Protein 9NXH (pdb70)

Sequence (468 aa):
AIAKLQSYNYSHMYIRNANFDVRIDDNVTPETDAQWVLVPGLANSGEGYVSIQSVDHLGYYLRHWNNYDFRLEKNDGTRIFAEDATFKMVPGLADPSYTSFQSYNYPTRYIRHYNYLLRLDEIVTALDREDATFRVIDSSSVDPDKADDSVIVTNPIVRRRRADPWVYYRHTDGYYYMTASVPEYDRIELRRSRTLQGLSTATPKTIWRRHSSGIMGGHIWAPEIHFIDGKWYIYFSAGTSTNYFDIRLYVLECSDSNPLTGTWVEKGQLKTNWESFTLDATTFEHNGTRYLVWAQKDPKIASNSNIYIAKMNGPLAITGNQVMISTPEYSWEKIGYAVNEGPAVLKKNGKIFITFSASATDANYCMGLLTASDTANLLDPKSWHKSPNPVFQSNPSTGQYGPGHNSFTTSPDGKVDIMVYHARNYRDITGDPLYDPNRHTRAQIVNWNADGTPDFGIPVADGTNVIYIPP

InterPro domains:
  IPR002105 Dockerin type I repeat [PF00404] (511-568)
  IPR002105 Dockerin type I repeat [PS00448] (548-567)
  IPR006710 Glycoside hydrolase, family 43 [PF04616] (178-476)
  IPR007934 Alpha-L-arabinofuranosidase B, arabinose-binding domain [PF05270] (29-160)
  IPR016134 Dockerin domain [PS51766] (507-576)
  IPR023296 Glycosyl hydrolase, five-bladed beta-propeller domain superfamily [G3DSA:2.115.10.20] (170-485)
  IPR023296 Glycosyl hydrolase, five-bladed beta-propeller domain superfamily [SSF75005] (178-487)
  IPR036195 Alpha-L-arabinofuranosidase B, arabinose-binding domain superfamily [SSF110221] (24-161)
  IPR036439 Dockerin domain superfamily [G3DSA:1.10.1330.10] (509-573)
  IPR036439 Dockerin domain superfamily [SSF63446] (509-576)

Nearest PDB structures (foldseek):
  3akh-assembly1_A  TM=9.945E-01  e=1.369E-46  Streptomyces avermitilis MA-4680 = NBRC 14893
  3k1u-assembly1_A  TM=9.887E-01  e=6.496E-45  Clostridium acetobutylicum
  5m8e-assembly1_B  TM=9.729E-01  e=5.669E-43  Weissella cibaria
  5m8b-assembly1_B  TM=9.768E-01  e=1.414E-42  Levilactobacillus brevis
  3kmv-assembly7_G  TM=9.911E-01  e=7.503E-21  Acetivibrio thermocellus ATCC 27405

Radius of gyration: 23.63 Å; Cα contacts (8 Å, |Δi|>4): 1319; chains: 1; bounding box: 45×77×55 Å

Solvent-accessible surface area: 18781 Å² total; per-residue (Å²): 76,100,2,21,0,12,0,36,29,69,25,8,13,3,1,25,12,32,139,87,66,5,59,1,29,28,60,23,109,79,91,56,22,1,51,2,28,25,30,91,5,56,9,60,86,33,176,26,34,16,0,0,20,4,35,82,65,123,25,55,22,0,20,5,126,113,73,67,17,81,6,48,132,55,94,70,55,128,98,2,12,40,9,0,0,0,70,80,26,90,6,55,33,24,104,91,38,23,0,0,31,0,53,40,92,76,94,34,29,1,18,7,122,106,90,76,4,65,0,16,99,33,111,71,59,117,22,93,36,7,0,0,0,63,34,23,47,108,103,29,63,70,29,83,141,73,77,74,29,7,77,0,63,2,21,7,9,75,42,8,7,15,1,29,1,49,58,20,133,62,21,16,0,1,3,1,2,2,1,38,78,8,27,5,0,4,0,9,54,0,60,15,3,30,0,4,12,9,2,58,3,59,12,22,25,114,69,56,122,76,33,89,8,4,0,6,1,30,3,1,7,0,15,74,7,122,49,79,0,8,0,1,2,0,1,0,30,36,132,75,83,94,57,0,36,1,8,3,0,20,1,73,66,103,40,0,30,106,11,95,35,77,68,89,24,49,3,123,22,69,79,92,14,52,3,4,7,4,2,9,16,73,22,123,71,37,57,23,0,0,0,0,0,60,26,102,196,50,102,5,67,0,0,0,5,0,0,96,8,108,37,18,67,40,24,55,54,122,17,24,66,17,6,26,13,108,86,92,31,0,92,82,68,84,18,2,0,18,0,1,0,28,11,91,65,77,43,44,0,0,0,0,0,0,0,0,7,20,33,22,62,4,6,0,0,10,0,25,1,54,35,123,37,94,4,57,53,71,185,17,19,118,40,32,77,94,29,35,2,91,30,26,100,107,30,23,3,33,3,0,0,10,3,0,24,10,39,1,33,53,45,136,34,10,0,1,2,0,0,1,5,57,73,145,102,38,138,59,84,37,28,125,17,53,31,16,12,2,1,0,10,43,4,79,74,65,124,99,11,33,12,59,6,41,92,0,41,52,64,27,98,27,87,16,22,96,44,154

Foldseek 3Di:
DKKWWAFQQRRLWTFFQDVFFTFIDHPDPPPLRRIWDWAQQLLGSDAQKTFTARPVDGQWTWFADPFFTTTGHDPPDNNRSQRGMWGWAQQLLGRVWTWTARNVRRQWTWFHDPRGTGTGRADDNNSSSRRTIHIGDPPADDQADADLFAKAFPLLAWLFALWAWDQDPVQKIKIWTQHLVQFFTKIFIGNYSSCVSVTNIHGQGGADCFFWSNAGKHRWYWDAFPQKIKIWIWADGNVDNQQIFIWMWIFNDPDSRPTHIHTPGTADAPDRFRWGQWDWDDAPHWIKIWTWGDDVVDQARTFIWMFTADGPRYGDDHIATQGFFDDVLQQAQHHGWGLWEWDDWDQKIKIKTWGDDQALSIFIWIWIFGSVDDPRDSVRIDTDRDTLEHADVVLQWGRKDSWYWDARSVRPFIKIKIWTASHHDDDPDVSNVSGTGIDMATWDADPVGDTRPDYDHHGTMDRHDDDD

Secondary structure (DSSP, 8-state):
-EEEEEESSSTT-EEEEETTEEEEESS-SSGGGG-EEEEE-SS--STTEEEEEESSSTTEEEEEETTEEEEEE--S-HHHHHHT-EEEEE-SS-TTSEEEEESSSTTEEEEEETTEEEEEE--SHHHHHHT-EEEE-TTS--TTS--SSEEEEESSBTT-EEEEEEE-TTS-EEEEEE-TT--EEEEEEESSTGGGTTS--EEEEE--SSSTT-S-EEEEEEEEETTEEEEEEEE--SS-TT--EEEEEEE-SS-TTTS--EEEEE---SS-S-EEEEEEEEETTEEEEEEEE--TTSSSS-EEEEEEBSSTT-B-S--EEEE---SGGG-SSS--EEEEEEEEETTEEEEEEEES-SSTT-EEEEEEEETTS-TTSGGG-EE-SS-SB--BTTTTBEEEEEEEEEE-TTSSSEEEEEEEES-S---S-GGG----EEEEEEPEE-TTS-EE--SPPPSEEEEEE---

Organism: Acetivibrio thermocellus (strain ATCC 27405 / DSM 1237 / JCM 9322 / NBRC 103400 / NCIMB 10682 / NRRL B-4536 / VPI 7372) (NCBI:txid203119)

Structure (mmCIF, N/CA/C/O backbone):
data_9NXH
#
_entry.id   9NXH
#
_cell.length_a   86.938
_cell.length_b   81.046
_cell.length_c   76.920
_cell.angle_alpha   90.000
_cell.angle_beta   119.908
_cell.angle_gamma   90.000
#
_symmetry.space_group_name_H-M   'C 1 2 1'
#
loop_
_entity.id
_entity.type
_entity.pdbx_description
1 polymer 'Glycoside hydrolase family 43'
2 non-polymer alpha-L-arabinofuranose
3 non-polymer GLYCEROL
4 non-polymer 'MAGNESIUM ION'
5 water water
#
loop_
_atom_site.group_PDB
_atom_site.id
_atom_site.type_symbol
_atom_site.label_atom_id
_atom_site.label_alt_id
_atom_site.label_comp_id
_atom_site.label_asym_id
_atom_site.label_entity_id
_atom_site.label_seq_id
_atom_site.pdbx_PDB_ins_code
_atom_site.Cartn_x
_atom_site.Cartn_y
_atom_site.Cartn_z
_atom_site.occupancy
_atom_site.B_iso_or_equiv
_atom_site.auth_seq_id
_atom_site.auth_comp_id
_atom_site.auth_asym_id
_atom_site.auth_atom_id
_atom_site.pdbx_PDB_model_num
ATOM 1 N N . ALA A 1 7 ? 7.81549 54.59297 7.96850 1.000 20.32759 7 ALA A N 1
ATOM 2 C CA . ALA A 1 7 ? 7.47871 53.22428 7.59446 1.000 25.39453 7 ALA A CA 1
ATOM 3 C C . ALA A 1 7 ? 7.06151 52.36697 8.79037 1.000 23.71460 7 ALA A C 1
ATOM 4 O O . ALA A 1 7 ? 7.58554 52.53327 9.91091 1.000 20.10123 7 ALA A O 1
ATOM 6 N N . ILE A 1 8 ? 6.14228 51.43276 8.54428 1.000 19.07243 8 ILE A N 1
ATOM 7 C CA . ILE A 1 8 ? 5.61457 50.58135 9.61010 1.000 23.85411 8 ILE A CA 1
ATOM 8 C C . ILE A 1 8 ? 6.61423 49.47995 9.93542 1.000 20.24054 8 ILE A C 1
ATOM 9 O O . ILE A 1 8 ? 7.08292 48.76310 9.04299 1.000 19.80984 8 ILE A O 1
ATOM 14 N N . ALA A 1 9 ? 6.91375 49.31494 11.22459 1.000 16.15915 9 ALA A N 1
ATOM 15 C CA . ALA A 1 9 ? 7.95084 48.38973 11.64413 1.000 14.44192 9 ALA A CA 1
ATOM 16 C C . ALA A 1 9 ? 7.55120 47.69030 12.93165 1.000 13.14008 9 ALA A C 1
ATOM 17 O O . ALA A 1 9 ? 6.80022 48.23332 13.74355 1.000 14.86439 9 ALA A O 1
ATOM 19 N N . LYS A 1 10 ? 8.07133 46.47854 13.10809 1.000 11.73378 10 LYS A N 1
ATOM 20 C CA . LYS A 1 10 ? 8.17883 45.85439 14.41852 1.000 14.41793 10 LYS A CA 1
ATOM 21 C C . LYS A 1 10 ? 9.62083 45.94943 14.91714 1.000 13.53485 10 LYS A C 1
ATOM 22 O O . LYS A 1 10 ? 10.57003 45.96035 14.12748 1.000 11.95762 10 LYS A O 1
ATOM 28 N N . LEU A 1 11 ? 9.78336 46.01817 16.24579 1.000 10.86295 11 LEU A N 1
ATOM 29 C CA . LEU A 1 11 ? 11.09759 46.15069 16.88119 1.000 12.53549 11 LEU A CA 1
ATOM 30 C C . LEU A 1 11 ? 11.29913 44.93383 17.77767 1.000 11.11372 11 LEU A C 1
ATOM 31 O O . LEU A 1 11 ? 10.72812 44.85660 18.86973 1.000 10.16023 11 LEU A O 1
ATOM 36 N N . GLN A 1 12 ? 12.11824 43.99892 17.31015 1.000 9.87557 12 GLN A N 1
ATOM 37 C CA . GLN A 1 12 ? 12.26645 42.68636 17.92543 1.000 10.51135 12 GLN A CA 1
ATOM 38 C C . GLN A 1 12 ? 13.53220 42.64541 18.77652 1.000 10.45215 12 GLN A C 1
ATOM 39 O O . GLN A 1 12 ? 14.59276 43.09615 18.33450 1.000 11.63286 12 GLN A O 1
ATOM 45 N N . SER A 1 13 ? 13.42450 42.09331 19.98879 1.000 9.16706 13 SER A N 1
ATOM 46 C CA . SER A 1 13 ? 14.57862 42.03966 20.88596 1.000 8.62739 13 SER A CA 1
ATOM 47 C C . SER A 1 13 ? 15.66915 41.12601 20.31794 1.000 12.31324 13 SER A C 1
ATOM 48 O O . SER A 1 13 ? 15.38029 40.07506 19.74023 1.000 9.99441 13 SER A O 1
ATOM 51 N N . TYR A 1 14 ? 16.93539 41.54175 20.48668 1.000 9.58223 14 TYR A N 1
ATOM 52 C CA . TYR A 1 14 ? 18.07435 40.73422 20.04223 1.000 10.92563 14 TYR A CA 1
ATOM 53 C C . TYR A 1 14 ? 18.25940 39.48760 20.90952 1.000 13.64297 14 TYR A C 1
ATOM 54 O O . TYR A 1 14 ? 18.53126 38.39587 20.39102 1.000 11.48188 14 TYR A O 1
ATOM 63 N N . ASN A 1 15 ? 18.13364 39.62140 22.22843 1.000 11.77944 15 ASN A N 1
ATOM 64 C CA . ASN A 1 15 ? 18.36453 38.45671 23.08109 1.000 15.05556 15 ASN A CA 1
ATOM 65 C C . ASN A 1 15 ? 17.09283 37.67732 23.40941 1.000 13.51934 15 ASN A C 1
ATOM 66 O O . ASN A 1 15 ? 17.18548 36.50216 23.80034 1.000 12.60875 15 ASN A O 1
ATOM 71 N N . TYR A 1 16 ? 15.91710 38.27625 23.23272 1.000 11.13636 16 TYR A N 1
ATOM 72 C CA . TYR A 1 16 ? 14.63057 37.57950 23.33716 1.000 11.97461 16 TYR A CA 1
ATOM 73 C C . TYR A 1 16 ? 13.91246 37.77477 22.00771 1.000 10.74039 16 TYR A C 1
ATOM 74 O O . TYR A 1 16 ? 13.03764 38.63485 21.88763 1.000 11.17936 16 TYR A O 1
ATOM 83 N N . SER A 1 17 ? 14.28765 36.96888 21.01096 1.000 8.41939 17 SER A N 1
ATOM 84 C CA . SER A 1 17 ? 13.88171 37.25509 19.63860 1.000 13.11376 17 SER A CA 1
ATOM 85 C C . SER A 1 17 ? 12.43048 36.89424 19.37604 1.000 11.37904 17 SER A C 1
ATOM 86 O O . SER A 1 17 ? 11.91460 37.18481 18.29388 1.000 10.72451 17 SER A O 1
ATOM 89 N N . HIS A 1 18 ? 11.76551 36.27847 20.33544 1.000 9.07791 18 HIS A N 1
ATOM 90 C CA . HIS A 1 18 ? 10.32924 36.06931 20.27362 1.000 10.36940 18 HIS A CA 1
ATOM 91 C C . HIS A 1 18 ? 9.55358 37.25152 20.82636 1.000 10.13466 18 HIS A C 1
ATOM 92 O O . HIS A 1 18 ? 8.32014 37.24825 20.77499 1.000 11.20473 18 HIS A O 1
ATOM 99 N N . MET A 1 19 ? 10.24215 38.25692 21.35492 1.000 9.36908 19 MET A N 1
ATOM 100 C CA . MET A 1 19 ? 9.59749 39.37595 22.01408 1.000 10.15395 19 MET A CA 1
ATOM 101 C C . MET A 1 19 ? 9.82205 40.66779 21.24137 1.000 11.45760 19 MET A C 1
ATOM 102 O O . MET A 1 19 ? 10.85335 40.85724 20.58495 1.000 9.53786 19 MET A O 1
ATOM 107 N N . TYR A 1 20 ? 8.84629 41.56408 21.37467 1.000 11.37168 20 TYR A N 1
ATOM 108 C CA . TYR A 1 20 ? 8.71044 42.77716 20.57701 1.000 10.66724 20 TYR A CA 1
ATOM 109 C C . TYR A 1 20 ? 8.36270 43.94295 21.49060 1.000 9.82473 20 TYR A C 1
ATOM 110 O O . TYR A 1 20 ? 7.61630 43.76610 22.45169 1.000 10.66988 20 TYR A O 1
ATOM 119 N N . ILE A 1 21 ? 8.88449 45.13435 21.18567 1.000 8.28908 21 ILE A N 1
ATOM 120 C CA . ILE A 1 21 ? 8.43057 46.33378 21.88900 1.000 12.03687 21 ILE A CA 1
ATOM 121 C C . ILE A 1 21 ? 6.95485 46.54091 21.57511 1.000 10.22471 21 ILE A C 1
ATOM 122 O O . ILE A 1 21 ? 6.55539 46.58698 20.40386 1.000 10.70944 21 ILE A O 1
ATOM 127 N N . ARG A 1 22 ? 6.12831 46.66304 22.61190 1.000 10.68920 22 ARG A N 1
ATOM 128 C CA . ARG A 1 22 ? 4.70574 46.82565 22.35766 1.000 11.61960 22 ARG A CA 1
ATOM 129 C C . ARG A 1 22 ? 4.08690 47.77566 23.36854 1.000 13.16017 22 ARG A C 1
ATOM 130 O O . ARG A 1 22 ? 4.62814 48.02492 24.44276 1.000 12.73940 22 ARG A O 1
ATOM 138 N N . ASN A 1 23 ? 2.92849 48.29833 22.98505 1.000 14.76708 23 ASN A N 1
ATOM 139 C CA . ASN A 1 23 ? 2.10731 49.14312 23.83238 1.000 17.73860 23 ASN A CA 1
ATOM 140 C C . ASN A 1 23 ? 1.05868 48.26759 24.51287 1.000 15.24776 23 ASN A C 1
ATOM 141 O O . ASN A 1 23 ? 0.30856 47.56163 23.83562 1.000 17.35359 23 ASN A O 1
ATOM 146 N N . ALA A 1 24 ? 1.03922 48.28135 25.84674 1.000 19.21383 24 ALA A N 1
ATOM 147 C CA . ALA A 1 24 ? 0.06215 47.54871 26.65366 1.000 25.80746 24 ALA A CA 1
ATOM 148 C C . ALA A 1 24 ? -0.71639 48.58568 27.46509 1.000 22.79174 24 ALA A C 1
ATOM 149 O O . ALA A 1 24 ? -0.33910 48.90103 28.59756 1.000 26.17148 24 ALA A O 1
ATOM 151 N N . ASN A 1 25 ? -1.78502 49.11249 26.87075 1.000 24.15236 25 ASN A N 1
ATOM 152 C CA . ASN A 1 25 ? -2.59967 50.18282 27.45370 1.000 33.13108 25 ASN A CA 1
ATOM 153 C C . ASN A 1 25 ? -1.72056 51.28727 28.04336 1.000 30.18344 25 ASN A C 1
ATOM 154 O O . ASN A 1 25 ? -1.80907 51.63370 29.22546 1.000 29.17794 25 ASN A O 1
ATOM 159 N N . PHE A 1 26 ? -0.84364 51.81440 27.18970 1.000 23.60386 26 PHE A N 1
ATOM 160 C CA . P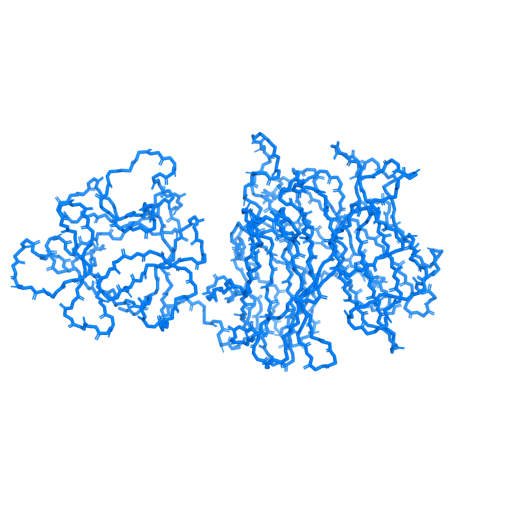HE A 1 26 ? 0.13705 52.86740 27.42875 1.000 21.47721 26 PHE A CA 1
ATOM 161 C C . PHE A 1 26 ? 1.37158 52.36817 28.18301 1.000 21.30683 26 PHE A C 1
ATOM 162 O O . PHE A 1 26 ? 2.35139 53.10460 28.27089 1.000 27.12697 26 PHE A O 1
ATOM 170 N N . ASP A 1 27 ? 1.36873 51.15552 28.72915 1.000 27.90439 27 ASP A N 1
ATOM 171 C CA . ASP A 1 27 ? 2.58372 50.58999 29.30439 1.000 30.40407 27 ASP A CA 1
ATOM 172 C C . ASP A 1 27 ? 3.48454 50.10024 28.17655 1.000 23.77788 27 ASP A C 1
ATOM 173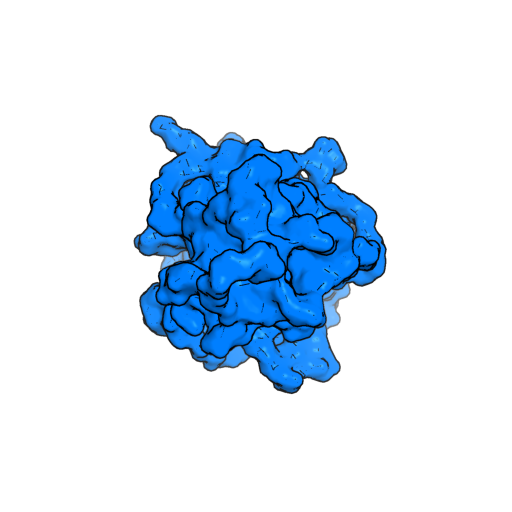 O O . ASP A 1 27 ? 3.03689 49.34689 27.30698 1.000 24.70329 27 ASP A O 1
ATOM 178 N N . VAL A 1 28 ? 4.75131 50.51744 28.19662 1.000 17.99080 28 VAL A N 1
ATOM 179 C CA . VAL A 1 28 ? 5.71209 50.18122 27.14488 1.000 19.98211 28 VAL A CA 1
ATOM 180 C C . VAL A 1 28 ? 6.57737 49.02075 27.62396 1.000 17.90433 28 VAL A C 1
ATOM 181 O O . VAL A 1 28 ? 7.35007 49.17063 28.57606 1.000 20.67454 28 VAL A O 1
ATOM 185 N N . ARG A 1 29 ? 6.47892 47.87553 26.95242 1.000 11.56451 29 ARG A N 1
ATOM 186 C CA . ARG A 1 29 ? 7.21698 46.69741 27.38379 1.000 13.67608 29 ARG A CA 1
ATOM 187 C C . ARG A 1 29 ? 7.58251 45.83828 26.17660 1.000 12.49294 29 ARG A C 1
ATOM 188 O O . ARG A 1 29 ? 7.18316 46.11633 25.04195 1.000 12.91498 29 ARG A O 1
ATOM 196 N N . ILE A 1 30 ? 8.36708 44.78686 26.42240 1.000 12.98521 30 ILE A N 1
ATOM 197 C CA . ILE A 1 30 ? 8.52988 43.72572 25.43129 1.000 12.35651 30 ILE A CA 1
ATOM 198 C C . ILE A 1 30 ? 7.71790 42.52006 25.88629 1.000 13.93232 30 ILE A C 1
ATOM 199 O O . ILE A 1 30 ? 7.66845 42.19079 27.08154 1.000 14.35266 30 ILE A O 1
ATOM 204 N N . ASP A 1 31 ? 7.06091 41.87339 24.93246 1.000 9.98989 31 ASP A N 1
ATOM 205 C CA . ASP A 1 31 ? 6.25006 40.68872 25.18950 1.000 11.27209 31 ASP A CA 1
ATOM 206 C C . ASP A 1 31 ? 6.37563 39.74516 24.00979 1.000 10.92093 31 ASP A C 1
ATOM 207 O O . ASP A 1 31 ? 6.64196 40.17089 22.88347 1.000 11.09778 31 ASP A O 1
ATOM 212 N N . ASP A 1 32 ? 6.14487 38.46227 24.25571 1.000 10.63720 32 ASP A N 1
ATOM 213 C CA . ASP A 1 32 ? 5.86782 37.57607 23.14041 1.000 12.31740 32 ASP A CA 1
ATOM 214 C C . ASP A 1 32 ? 4.35577 37.43388 22.98082 1.000 12.60714 32 ASP A C 1
ATOM 215 O O . ASP A 1 32 ? 3.57354 37.95790 23.77856 1.000 12.58325 32 ASP A O 1
ATOM 220 N N . ASN A 1 33 ? 3.95145 36.74484 21.90921 1.000 10.26355 33 ASN A N 1
ATOM 221 C CA . ASN A 1 33 ? 2.54317 36.47523 21.63802 1.000 10.44004 33 ASN A CA 1
ATOM 222 C C . ASN A 1 33 ? 1.71650 37.75781 21.71841 1.000 14.25143 33 ASN A C 1
ATOM 223 O O . ASN A 1 33 ? 0.66315 37.79881 22.35243 1.000 13.94312 33 ASN A O 1
ATOM 228 N N . VAL A 1 34 ? 2.20930 38.81914 21.07712 1.000 12.13750 34 VAL A N 1
ATOM 229 C CA . VAL A 1 34 ? 1.57670 40.13230 21.20942 1.000 16.28178 34 VAL A CA 1
ATOM 230 C C . VAL A 1 34 ? 0.20380 40.10153 20.54468 1.000 15.66113 34 VAL A C 1
ATOM 231 O O . VAL A 1 34 ? 0.07756 39.81917 19.34903 1.000 16.50093 34 VAL A O 1
ATOM 235 N N . THR A 1 35 ? -0.83326 40.39288 21.32740 1.000 19.07602 35 THR A N 1
ATOM 236 C CA . THR A 1 35 ? -2.21550 40.34887 20.88171 1.000 20.37925 35 THR A CA 1
ATOM 237 C C . THR A 1 35 ? -2.91051 41.62195 21.34862 1.000 17.11099 35 THR A C 1
ATOM 238 O O . THR A 1 35 ? -2.83102 41.95861 22.54343 1.000 20.74380 35 THR A O 1
ATOM 242 N N . PRO A 1 36 ? -3.53337 42.39857 20.45116 1.000 22.47098 36 PRO A N 1
ATOM 243 C CA . PRO A 1 36 ? -3.54177 42.28956 18.98865 1.000 23.43321 36 PRO A CA 1
ATOM 244 C C . PRO A 1 36 ? -2.17169 42.61273 18.40757 1.000 22.48520 36 PRO A C 1
ATOM 245 O O . PRO A 1 36 ? -1.41292 43.32213 19.06195 1.000 23.53251 36 PRO A O 1
ATOM 249 N N . GLU A 1 37 ? -1.87396 42.11589 17.20449 1.000 21.75554 37 GLU A N 1
ATOM 250 C CA . GLU A 1 37 ? -0.55614 42.32778 16.60861 1.000 23.81885 37 GLU A CA 1
ATOM 251 C C . GLU A 1 37 ? -0.23487 43.80902 16.42987 1.000 24.66008 37 GLU A C 1
ATOM 252 O O . GLU A 1 37 ? 0.94092 44.20260 16.45013 1.000 17.59018 37 GLU A O 1
ATOM 258 N N . THR A 1 38 ? -1.25495 44.64875 16.26148 1.000 21.13098 38 THR A N 1
ATOM 259 C CA . THR A 1 38 ? -0.99517 46.06706 16.06452 1.000 21.80969 38 THR A CA 1
ATOM 260 C C . THR A 1 38 ? -0.35415 46.71611 17.28617 1.000 15.02933 38 THR A C 1
ATOM 261 O O . THR A 1 38 ? 0.27574 47.76496 17.15223 1.000 15.19718 38 THR A O 1
ATOM 265 N N . ASP A 1 39 ? -0.47307 46.10657 18.46339 1.000 14.00154 39 ASP A N 1
ATOM 266 C CA . ASP A 1 39 ? 0.23266 46.62022 19.63214 1.000 18.69426 39 ASP A CA 1
ATOM 267 C C . ASP A 1 39 ? 1.74360 46.61506 19.44076 1.000 16.27647 39 ASP A C 1
ATOM 268 O O . ASP A 1 39 ? 2.44916 47.38082 20.11031 1.000 13.88421 39 ASP A O 1
ATOM 273 N N . ALA A 1 40 ? 2.25084 45.77230 18.54184 1.000 13.34592 40 ALA A N 1
ATOM 274 C CA . ALA A 1 40 ? 3.68013 45.69038 18.28838 1.000 14.64447 40 ALA A CA 1
ATOM 275 C C . ALA A 1 40 ? 4.10975 46.42113 17.02241 1.000 12.78416 40 ALA A C 1
ATOM 276 O O . ALA A 1 40 ? 5.28083 46.33451 16.64409 1.000 13.59899 40 ALA A O 1
ATOM 278 N N . GLN A 1 41 ? 3.20203 47.13741 16.35606 1.000 16.51075 41 GLN A N 1
ATOM 279 C CA . GLN A 1 41 ? 3.53008 47.83766 15.12039 1.000 15.18993 41 GLN A CA 1
ATOM 280 C C . GLN A 1 41 ? 3.72925 49.31711 15.40952 1.000 11.54926 41 GLN A C 1
ATOM 281 O O . GLN A 1 41 ? 2.94222 49.93166 16.14235 1.000 15.57130 41 GLN A O 1
ATOM 287 N N . TRP A 1 42 ? 4.79585 49.87226 14.85252 1.000 10.78876 42 TRP A N 1
ATOM 288 C CA . TRP A 1 42 ? 5.16384 51.26450 15.03616 1.000 13.69622 42 TRP A CA 1
ATOM 289 C C . TRP A 1 42 ? 5.40991 51.89962 13.67363 1.000 14.32523 42 TRP A C 1
ATOM 290 O O . TRP A 1 42 ? 5.68148 51.21589 12.68990 1.000 17.75121 42 TRP A O 1
ATOM 301 N N . VAL A 1 43 ? 5.28758 53.22166 13.61038 1.000 15.45189 43 VAL A N 1
ATOM 302 C CA . VAL A 1 43 ? 5.67901 53.97586 12.42932 1.000 15.32334 43 VAL A CA 1
ATOM 303 C C . VAL A 1 43 ? 6.96324 54.70958 12.77188 1.000 15.14191 43 VAL A C 1
ATOM 304 O O . VAL A 1 43 ? 6.97514 55.58719 13.64601 1.000 15.28999 43 VAL A O 1
ATOM 308 N N . LEU A 1 44 ? 8.05190 54.35129 12.09636 1.000 11.91206 44 LEU A N 1
ATOM 309 C CA . LEU A 1 44 ? 9.28820 55.10685 12.22425 1.000 16.62484 44 LEU A CA 1
ATOM 310 C C . LEU A 1 44 ? 9.20863 56.31210 11.29145 1.000 17.93886 44 LEU A C 1
ATOM 311 O O . LEU A 1 44 ? 9.05380 56.15343 10.07507 1.000 21.44528 44 LEU A O 1
ATOM 316 N N . VAL A 1 45 ? 9.27968 57.50606 11.86014 1.000 13.70514 45 VAL A N 1
ATOM 317 C CA . VAL A 1 45 ? 9.12019 58.74790 11.10727 1.000 13.87268 45 VAL A CA 1
ATOM 318 C C . VAL A 1 45 ? 10.38952 59.56181 11.30023 1.000 17.57978 45 VAL A C 1
ATOM 319 O O . VAL A 1 45 ? 11.16193 59.31539 12.24438 1.000 13.53997 45 VAL A O 1
ATOM 323 N N . PRO A 1 46 ? 10.64882 60.53339 10.42221 1.000 19.23993 46 PRO A N 1
ATOM 324 C CA . PRO A 1 46 ? 11.77041 61.44751 10.66065 1.000 18.72148 46 PRO A CA 1
ATOM 325 C C . PRO A 1 46 ? 11.67832 62.05797 12.05299 1.000 15.97286 46 PRO A C 1
ATOM 326 O O . PRO A 1 46 ? 10.58614 62.33888 12.55116 1.000 18.35780 46 PRO A O 1
ATOM 330 N N . GLY A 1 47 ? 12.83733 62.23780 12.68416 1.000 18.07278 47 GLY A N 1
ATOM 331 C CA . GLY A 1 47 ? 12.85758 62.60467 14.09287 1.000 18.37165 47 GLY A CA 1
ATOM 332 C C . GLY A 1 47 ? 12.18334 63.94437 14.34609 1.000 21.95615 47 GLY A C 1
ATOM 333 O O . GLY A 1 47 ? 12.36723 64.90625 13.59721 1.000 17.04800 47 GLY A O 1
ATOM 334 N N . LEU A 1 48 ? 11.40403 64.00680 15.43560 1.000 15.71705 48 LEU A N 1
ATOM 335 C CA . LEU A 1 48 ? 10.71235 65.24534 15.80102 1.000 15.47832 48 LEU A CA 1
ATOM 336 C C . LEU A 1 48 ? 11.68800 66.37131 16.12569 1.000 20.33438 48 LEU A C 1
ATOM 337 O O . LEU A 1 48 ? 11.40444 67.54392 15.84916 1.000 19.17897 48 LEU A O 1
ATOM 342 N N . ALA A 1 49 ? 12.82518 66.04656 16.73279 1.000 18.14678 49 ALA A N 1
ATOM 343 C CA . ALA A 1 49 ? 13.80371 67.05968 17.10632 1.000 16.22690 49 ALA A CA 1
ATOM 344 C C . ALA A 1 49 ? 14.82531 67.33124 16.00739 1.000 26.57419 49 ALA A C 1
ATOM 345 O O . ALA A 1 49 ? 15.55547 68.32719 16.08242 1.000 20.78129 49 ALA A O 1
ATOM 347 N N . ASN A 1 50 ? 14.88124 66.47700 14.99431 1.000 23.33823 50 ASN A N 1
ATOM 348 C CA . ASN A 1 50 ? 15.82748 66.59598 13.89614 1.000 26.24252 50 ASN A CA 1
ATOM 349 C C . ASN A 1 50 ? 15.40618 65.57156 12.85967 1.000 27.03393 50 ASN A C 1
ATOM 350 O O . ASN A 1 50 ? 15.49421 64.36361 13.09788 1.000 23.82502 50 ASN A O 1
ATOM 355 N N . SER A 1 51 ? 14.89915 66.03095 11.72848 1.000 24.17772 51 SER A N 1
ATOM 356 C CA . SER A 1 51 ? 14.46394 65.07834 10.72541 1.000 23.73666 51 SER A CA 1
ATOM 357 C C . SER A 1 51 ? 15.63268 64.51174 9.94489 1.000 27.01704 51 SER A C 1
ATOM 358 O O . SER A 1 51 ? 15.42685 63.61686 9.12054 1.000 29.16649 51 SER A O 1
ATOM 361 N N . GLY A 1 52 ? 16.84718 64.99705 10.21255 1.000 28.79600 52 GLY A N 1
ATOM 362 C CA . GLY A 1 52 ? 17.99606 64.65224 9.40709 1.000 34.80529 52 GLY A CA 1
ATOM 363 C C . GLY A 1 52 ? 18.67967 63.36492 9.81998 1.000 36.32135 52 GLY A C 1
ATOM 364 O O . GLY A 1 52 ? 18.38892 62.77303 10.86514 1.000 29.00675 52 GLY A O 1
ATOM 365 N N . GLU A 1 53 ? 19.67810 63.01185 9.00876 1.000 35.06288 53 GLU A N 1
ATOM 366 C CA . GLU A 1 53 ? 20.11707 61.63326 8.83608 1.000 38.55838 53 GLU A CA 1
ATOM 367 C C . GLU A 1 53 ? 20.37448 60.93832 10.16488 1.000 33.79831 53 GLU A C 1
ATOM 368 O O . GLU A 1 53 ? 21.09042 61.45064 11.03032 1.000 34.96486 53 GLU A O 1
ATOM 374 N N . GLY A 1 54 ? 19.76770 59.76630 10.31292 1.000 28.40462 54 GLY A N 1
ATOM 375 C CA . GLY A 1 54 ? 19.89077 58.97322 11.51046 1.000 29.63856 54 GLY A CA 1
ATOM 376 C C . GLY A 1 54 ? 18.66122 59.02329 12.39471 1.000 24.75951 54 GLY A C 1
ATOM 377 O O . GLY A 1 54 ? 18.19328 57.98005 12.86040 1.000 21.21651 54 GLY A O 1
ATOM 378 N N . TYR A 1 55 ? 18.12309 60.22268 12.61555 1.000 20.35236 55 TYR A N 1
ATOM 379 C CA . TYR A 1 55 ? 17.17455 60.44746 13.70208 1.000 21.62181 55 TYR A CA 1
ATOM 380 C C . TYR A 1 55 ? 15.75219 60.07624 13.29881 1.000 17.65411 55 TYR A C 1
ATOM 381 O O . TYR A 1 55 ? 15.26702 60.46837 12.23267 1.000 14.71411 55 TYR A O 1
ATOM 390 N N . VAL A 1 56 ? 15.08921 59.30917 14.15942 1.000 15.55643 56 VAL A N 1
ATOM 391 C CA . VAL A 1 56 ? 13.71513 58.90054 13.94678 1.000 14.55635 56 VAL A CA 1
ATOM 392 C C . VAL A 1 56 ? 12.93076 59.15749 15.22467 1.000 11.60706 56 VAL A C 1
ATOM 393 O O . VAL A 1 56 ? 13.48250 59.39852 16.30184 1.000 15.14884 56 VAL A O 1
ATOM 397 N N . SER A 1 57 ? 11.62106 59.13163 15.07899 1.000 15.00459 57 SER A N 1
ATOM 398 C CA . SER A 1 57 ? 10.71580 59.09623 16.20439 1.000 14.47746 57 SER A CA 1
ATOM 399 C C . SER A 1 57 ? 9.80895 57.90232 15.99360 1.000 15.74794 57 SER A C 1
ATOM 400 O O . SER A 1 57 ? 9.56117 57.48485 14.85493 1.000 17.17009 57 SER A O 1
ATOM 403 N N . ILE A 1 58 ? 9.35294 57.32110 17.09420 1.000 12.99521 58 ILE A N 1
ATOM 404 C CA . ILE A 1 58 ? 8.69496 56.02074 17.06114 1.000 8.91551 58 ILE A CA 1
ATOM 405 C C . ILE A 1 58 ? 7.23267 56.23271 17.44085 1.000 12.55473 58 ILE A C 1
ATOM 406 O O . ILE A 1 58 ? 6.90446 56.47300 18.61193 1.000 12.92437 58 ILE A O 1
ATOM 411 N N . GLN A 1 59 ? 6.35437 56.12359 16.45242 1.000 12.91770 59 GLN A N 1
ATOM 412 C CA . GLN A 1 59 ? 4.96033 56.52183 16.58511 1.000 11.95682 59 GLN A CA 1
ATOM 413 C C . GLN A 1 59 ? 4.05658 55.30056 16.68598 1.000 13.15678 59 GLN A C 1
ATOM 414 O O . GLN A 1 59 ? 4.23833 54.32470 15.96030 1.000 17.20434 59 GLN A O 1
ATOM 420 N N . SER A 1 60 ? 3.06901 55.36912 17.57442 1.000 14.61954 60 SER A N 1
ATOM 421 C CA . SER A 1 60 ? 2.06883 54.31115 17.65368 1.000 17.03799 60 SER A CA 1
ATOM 422 C C . SER A 1 60 ? 1.21216 54.27811 16.39172 1.000 18.32945 60 SER A C 1
ATOM 423 O O . SER A 1 60 ? 0.82309 55.31816 15.86354 1.000 19.96390 60 SER A O 1
ATOM 426 N N . VAL A 1 61 ? 0.91274 53.07284 15.90521 1.000 18.89541 61 VAL A N 1
ATOM 427 C CA . VAL A 1 61 ? 0.00536 52.97276 14.76456 1.000 21.17579 61 VAL A CA 1
ATOM 428 C C . VAL A 1 61 ? -1.44993 53.14507 15.20130 1.000 28.97649 61 VAL A C 1
ATOM 429 O O . VAL A 1 61 ? -2.29320 53.55581 14.39765 1.000 29.38999 61 VAL A O 1
ATOM 433 N N . ASP A 1 62 ? -1.76465 52.85595 16.46933 1.000 28.00366 62 ASP A N 1
ATOM 434 C CA . ASP A 1 62 ? -3.13225 52.97357 16.96386 1.000 32.33578 62 ASP A CA 1
ATOM 435 C C . ASP A 1 62 ? -3.45002 54.39376 17.40076 1.000 31.57647 62 ASP A C 1
ATOM 436 O O . ASP A 1 62 ? -4.54794 54.89594 17.13543 1.000 36.72699 62 ASP A O 1
ATOM 441 N N . HIS A 1 63 ? -2.51120 55.04285 18.08478 1.000 31.66485 63 HIS A N 1
ATOM 442 C CA . HIS A 1 63 ? -2.67821 56.40170 18.59134 1.000 29.65491 63 HIS A CA 1
ATOM 443 C C . HIS A 1 63 ? -1.71019 57.30341 17.82579 1.000 28.98812 63 HIS A C 1
ATOM 444 O O . HIS A 1 63 ? -0.62508 57.62784 18.30826 1.000 27.41766 63 HIS A O 1
ATOM 451 N N . LEU A 1 64 ? -2.09519 57.70148 16.61605 1.000 31.16549 64 LEU A N 1
ATOM 452 C CA . LEU A 1 64 ? -1.22474 58.58918 15.85615 1.000 31.17829 64 LEU A CA 1
ATOM 453 C C . LEU A 1 64 ? -1.09355 59.92415 16.58267 1.000 28.89274 64 LEU A C 1
ATOM 454 O O . LEU A 1 64 ? -2.01841 60.39261 17.25358 1.000 23.96953 64 LEU A O 1
ATOM 459 N N . GLY A 1 65 ? 0.08851 60.51734 16.48871 1.000 22.13439 65 GLY A N 1
ATOM 460 C CA . GLY A 1 65 ? 0.40617 61.64129 17.33274 1.000 23.57066 65 GLY A CA 1
ATOM 461 C C . GLY A 1 65 ? 0.96962 61.26775 18.68469 1.000 18.69744 65 GLY A C 1
ATOM 462 O O . GLY A 1 65 ? 1.50283 62.14917 19.37424 1.000 16.87420 65 GLY A O 1
ATOM 463 N N . TYR A 1 66 ? 0.86509 59.99586 19.08567 1.000 19.30883 66 TYR A N 1
ATOM 464 C CA . TYR A 1 66 ? 1.52095 59.48008 20.28011 1.000 14.58907 66 TYR A CA 1
ATOM 465 C C . TYR A 1 66 ? 2.83746 58.82587 19.88575 1.000 14.13304 66 TYR A C 1
ATOM 466 O O . TYR A 1 66 ? 2.90446 58.10087 18.89196 1.000 16.51519 66 TYR A O 1
ATOM 475 N N . TYR A 1 67 ? 3.87413 59.08493 20.67105 1.000 14.43155 67 TYR A N 1
ATOM 476 C CA . TYR A 1 67 ? 5.20701 58.58465 20.40380 1.000 14.19470 67 TYR A CA 1
ATOM 477 C C . TYR A 1 67 ? 5.80151 57.99867 21.67667 1.000 15.90448 67 TYR A C 1
ATOM 478 O O . TYR A 1 67 ? 5.40648 58.34673 22.78985 1.000 16.85257 67 TYR A O 1
ATOM 487 N N . LEU A 1 68 ? 6.80429 57.14936 21.49542 1.000 12.44250 68 LEU A N 1
ATOM 488 C CA . LEU A 1 68 ? 7.64275 56.74016 22.61238 1.000 13.79320 68 LEU A CA 1
ATOM 489 C C . LEU A 1 68 ? 8.54499 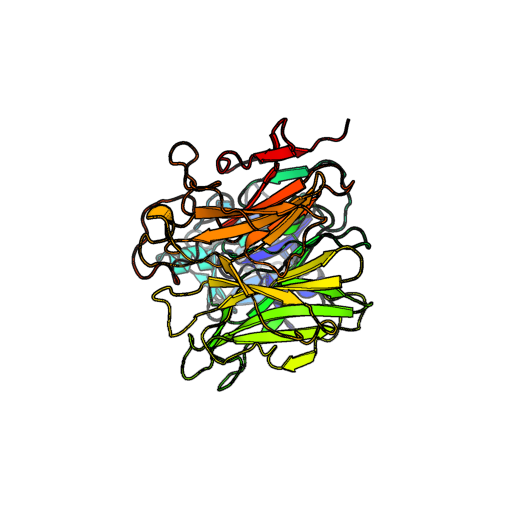57.90698 23.01660 1.000 14.67548 68 LEU A C 1
ATOM 490 O O . LEU A 1 68 ? 9.25457 58.48239 22.18071 1.000 14.29919 68 LEU A O 1
ATOM 495 N N . ARG A 1 69 ? 8.49341 58.28165 24.28928 1.000 14.27158 69 ARG A N 1
ATOM 496 C CA . ARG A 1 69 ? 9.37985 59.31430 24.80071 1.000 15.25971 69 ARG A CA 1
ATOM 497 C C . ARG A 1 69 ? 9.92760 58.85458 26.13660 1.000 14.49863 69 ARG A C 1
ATOM 498 O O . ARG A 1 69 ? 9.24299 58.16784 26.89995 1.000 13.64240 69 ARG A O 1
ATOM 506 N N . HIS A 1 70 ? 11.16626 59.23567 26.41911 1.000 13.87697 70 HIS A N 1
ATOM 507 C CA . HIS A 1 70 ? 11.70633 58.93117 27.73009 1.000 18.20386 70 HIS A CA 1
ATOM 508 C C . HIS A 1 70 ? 11.40729 60.07559 28.69789 1.000 17.11828 70 HIS A C 1
ATOM 509 O O . HIS A 1 70 ? 11.25360 61.23674 28.30340 1.000 16.54507 70 HIS A O 1
ATOM 516 N N . TRP A 1 71 ? 11.27327 59.71258 29.96714 1.000 15.14092 71 TRP A N 1
ATOM 517 C CA . TRP A 1 71 ? 10.96470 60.64943 31.04303 1.000 20.63843 71 TRP A CA 1
ATOM 518 C C . TRP A 1 71 ? 11.52074 60.05573 32.32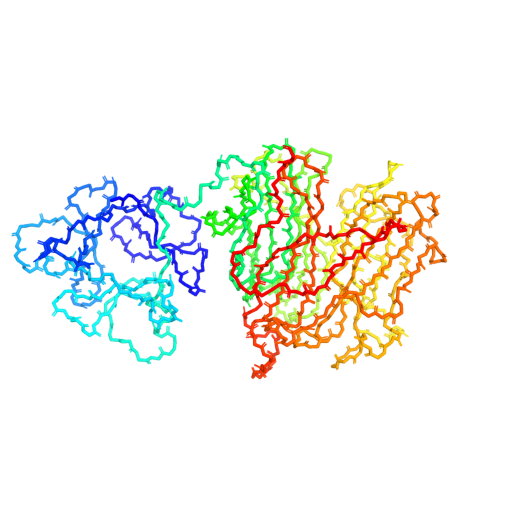600 1.000 21.09876 71 TRP A C 1
ATOM 519 O O . TRP A 1 71 ? 11.10479 58.96275 32.72113 1.000 19.25264 71 TRP A O 1
ATOM 530 N N . ASN A 1 72 ? 12.44847 60.75821 32.97675 1.000 22.28993 72 ASN A N 1
ATOM 531 C CA A ASN A 1 72 ? 13.11943 60.21459 34.15824 0.560 24.13820 72 ASN A CA 1
ATOM 532 C CA B ASN A 1 72 ? 13.14645 60.22255 34.14964 0.440 24.12931 72 ASN A CA 1
ATOM 533 C C . ASN A 1 72 ? 13.74999 58.85832 33.84060 1.000 19.60362 72 ASN A C 1
ATOM 534 O O . ASN A 1 72 ? 13.80731 57.97486 34.69445 1.000 21.73602 72 ASN A O 1
ATOM 543 N N . TYR A 1 73 ? 14.19252 58.69120 32.59197 1.000 18.57365 73 TYR A N 1
ATOM 544 C CA . TYR A 1 73 ? 14.82597 57.50859 32.01578 1.000 18.74578 73 TYR A CA 1
ATOM 545 C C . TYR A 1 73 ? 13.88101 56.33170 31.83177 1.000 17.33428 73 TYR A C 1
ATOM 546 O O . TYR A 1 73 ? 14.32744 55.26771 31.37159 1.000 15.25853 73 TYR A O 1
ATOM 555 N N . ASP A 1 74 ? 12.60050 56.46932 32.15830 1.000 15.14077 74 ASP A N 1
ATOM 556 C CA . ASP A 1 74 ? 11.61192 55.45225 31.82239 1.000 16.00903 74 ASP A CA 1
ATOM 557 C C . ASP A 1 74 ? 10.92310 55.84191 30.52753 1.000 14.51722 74 ASP A C 1
ATOM 558 O O . ASP A 1 74 ? 10.94413 57.00090 30.11862 1.000 20.09180 74 ASP A O 1
ATOM 563 N N . PHE A 1 75 ? 10.29679 54.86738 29.88880 1.000 14.58946 75 PHE A N 1
ATOM 564 C CA . PHE A 1 75 ? 9.60122 55.14050 28.64401 1.000 14.70954 75 PHE A CA 1
ATOM 565 C C . PHE A 1 75 ? 8.09881 55.23505 28.86645 1.000 19.08396 75 PHE A C 1
ATOM 566 O O . PHE A 1 75 ? 7.52653 54.50118 29.67832 1.000 19.41702 75 PHE A O 1
ATOM 574 N N . ARG A 1 76 ? 7.48641 56.19346 28.17117 1.000 18.80521 76 ARG A N 1
ATOM 575 C CA . ARG A 1 76 ? 6.05456 56.43169 28.17400 1.000 15.54559 76 ARG A CA 1
ATOM 576 C C . ARG A 1 76 ? 5.59273 56.53264 26.72938 1.000 16.80700 76 ARG A C 1
ATOM 577 O O . ARG A 1 76 ? 6.34250 56.98916 25.86361 1.000 13.20943 76 ARG A O 1
ATOM 585 N N . LEU A 1 77 ? 4.35467 56.12572 26.47159 1.000 12.30233 77 LEU A N 1
ATOM 586 C CA . LEU A 1 77 ? 3.70952 56.41350 25.19359 1.000 14.28567 77 LEU A CA 1
ATOM 587 C C . LEU A 1 77 ? 2.84119 57.64683 25.41710 1.000 13.44559 77 LEU A C 1
ATOM 588 O O . LEU A 1 77 ? 1.88298 57.60120 26.19351 1.000 15.26029 77 LEU A O 1
ATOM 593 N N . GLU A 1 78 ? 3.18853 58.75346 24.76216 1.000 12.14004 78 GLU A N 1
ATOM 594 C CA . GLU A 1 78 ? 2.52822 60.02169 25.03679 1.000 14.67502 78 GLU A CA 1
ATOM 595 C C . GLU A 1 78 ? 2.29053 60.80920 23.75424 1.000 15.13920 78 GLU A C 1
ATOM 596 O O . GLU A 1 78 ? 3.00964 60.66503 22.75445 1.000 14.23233 78 GLU A O 1
ATOM 602 N N . LYS A 1 79 ? 1.27266 61.65775 23.81158 1.000 13.97081 79 LYS A N 1
ATOM 603 C CA . LYS A 1 79 ? 0.90605 62.50021 22.68522 1.000 18.88635 79 LYS A CA 1
ATOM 604 C C . LYS A 1 79 ? 1.84758 63.69818 22.59010 1.000 15.39643 79 LYS A C 1
ATOM 605 O O . LYS A 1 79 ? 2.15610 64.34028 23.59935 1.000 15.40299 79 LYS A O 1
ATOM 611 N N . ASN A 1 80 ? 2.32718 63.97514 21.37750 1.000 14.27756 80 ASN A N 1
ATOM 612 C CA . ASN A 1 80 ? 3.21362 65.10888 21.15004 1.000 16.75665 80 ASN A CA 1
ATOM 613 C C . ASN A 1 80 ? 2.52167 66.40220 21.57128 1.000 18.77217 80 ASN A C 1
ATOM 614 O O . ASN A 1 80 ? 1.44783 66.73103 21.05815 1.000 17.77033 80 ASN A O 1
ATOM 619 N N . ASP A 1 81 ? 3.11388 67.11012 22.53258 1.000 17.79140 81 ASP A N 1
ATOM 620 C CA . ASP A 1 81 ? 2.54181 68.35497 23.03224 1.000 21.59859 81 ASP A CA 1
ATOM 621 C C . ASP A 1 81 ? 3.19115 69.59219 22.42451 1.000 23.05366 81 ASP A C 1
ATOM 622 O O . ASP A 1 81 ? 2.98120 70.69815 22.93211 1.000 23.88476 81 ASP A O 1
ATOM 627 N N . GLY A 1 82 ? 3.97906 69.42921 21.36174 1.000 22.41000 82 GLY A N 1
ATOM 628 C CA . GLY A 1 82 ? 4.59600 70.54042 20.65996 1.000 25.33352 82 GLY A CA 1
ATOM 629 C C . GLY A 1 82 ? 5.79439 71.17028 21.33697 1.000 24.06923 82 GLY A C 1
ATOM 630 O O . GLY A 1 82 ? 6.37288 72.10563 20.77471 1.000 25.69143 82 GLY A O 1
ATOM 631 N N . THR A 1 83 ? 6.18749 70.70091 22.51753 1.000 24.18617 83 THR A N 1
ATOM 632 C CA . THR A 1 83 ? 7.33324 71.26702 23.21837 1.000 23.32023 83 THR A CA 1
ATOM 633 C C . THR A 1 83 ? 8.64311 70.72175 22.65665 1.000 23.95934 83 THR A C 1
ATOM 634 O O . THR A 1 83 ? 8.70421 69.61219 22.11455 1.000 21.93704 83 THR A O 1
ATOM 638 N N . ARG A 1 84 ? 9.70413 71.52236 22.78964 1.000 21.30564 84 ARG A N 1
ATOM 639 C CA . ARG A 1 84 ? 11.01632 71.06432 22.34165 1.000 23.39230 84 ARG A CA 1
ATOM 640 C C . ARG A 1 84 ? 11.49888 69.89487 23.19707 1.000 22.11257 84 ARG A C 1
ATOM 641 O O . ARG A 1 84 ? 12.05958 68.92611 22.67149 1.000 23.13682 84 ARG A O 1
ATOM 649 N N . ILE A 1 85 ? 11.24361 69.94497 24.50876 1.000 19.59700 85 ILE A N 1
ATOM 650 C CA . ILE A 1 85 ? 11.62485 68.84059 25.38813 1.000 19.88300 85 ILE A CA 1
ATOM 651 C C . ILE A 1 85 ? 10.94212 67.54376 24.95968 1.000 18.43627 85 ILE A C 1
ATOM 652 O O . ILE A 1 85 ? 11.56318 66.47312 24.96660 1.000 19.72432 85 ILE A O 1
ATOM 657 N N . PHE A 1 86 ? 9.66394 67.60556 24.57366 1.000 17.95142 86 PHE A N 1
ATOM 658 C CA . PHE A 1 86 ? 9.02348 66.38572 24.09267 1.000 19.17315 86 PHE A CA 1
ATOM 659 C C . PHE A 1 86 ? 9.75129 65.85990 22.86808 1.000 19.23791 86 PHE A C 1
ATOM 660 O O . PHE A 1 86 ? 10.11544 64.67598 22.80106 1.000 14.40649 86 PHE A O 1
ATOM 668 N N . ALA A 1 87 ? 9.97987 66.73544 21.88337 1.000 18.28271 87 ALA A N 1
ATOM 669 C CA . ALA A 1 87 ? 10.60087 66.28762 20.64305 1.000 18.09558 87 ALA A CA 1
ATOM 670 C C . ALA A 1 87 ? 11.96638 65.66806 20.91524 1.000 16.90096 87 ALA A C 1
ATOM 671 O O . ALA A 1 87 ? 12.29792 64.60805 20.36679 1.000 14.98897 87 ALA A O 1
ATOM 673 N N . GLU A 1 88 ? 12.75224 66.28889 21.79570 1.000 14.41482 88 GLU A N 1
ATOM 674 C CA . GLU A 1 88 ? 14.07389 65.74796 22.10737 1.000 18.36189 88 GLU A CA 1
ATOM 675 C C . GLU A 1 88 ? 13.97141 64.42230 22.85970 1.000 17.44122 88 GLU A C 1
ATOM 676 O O . GLU A 1 88 ? 14.78933 63.51824 22.64545 1.000 15.71872 88 GLU A O 1
ATOM 682 N N . ASP A 1 89 ? 12.96711 64.28494 23.73078 1.000 14.10570 89 ASP A N 1
ATOM 683 C CA . ASP A 1 89 ? 12.75543 63.04028 24.46575 1.000 17.34845 89 ASP A CA 1
ATOM 684 C C . ASP A 1 89 ? 12.19280 61.93270 23.58233 1.000 14.09038 89 ASP A C 1
ATOM 685 O O . ASP A 1 89 ? 12.15995 60.77367 24.01230 1.000 13.68369 89 ASP A O 1
ATOM 690 N N . ALA A 1 90 ? 11.72755 62.26432 22.37361 1.000 12.74078 90 ALA A N 1
ATOM 691 C CA . ALA A 1 90 ? 11.09208 61.30934 21.47444 1.000 13.29657 90 ALA A CA 1
ATOM 692 C C . ALA A 1 90 ? 11.87259 61.13764 20.17985 1.000 13.62849 90 ALA A C 1
ATOM 693 O O . ALA A 1 90 ? 11.33823 60.62444 19.19660 1.000 13.96411 90 ALA A O 1
ATOM 695 N N . THR A 1 91 ? 13.13551 61.53843 20.16425 1.000 12.78539 91 THR A N 1
ATOM 696 C CA . THR A 1 91 ? 13.96424 61.45048 18.97401 1.000 13.06917 91 THR A CA 1
ATOM 697 C C . THR A 1 91 ? 15.18998 60.60566 19.29031 1.000 11.49031 91 THR A C 1
ATOM 698 O O . THR A 1 91 ? 15.81476 60.78034 20.34049 1.000 12.26153 91 THR A O 1
ATOM 702 N N . PHE A 1 92 ? 15.49972 59.67377 18.39059 1.000 13.70741 92 PHE A N 1
ATOM 703 C CA . PHE A 1 92 ? 16.55618 58.69206 18.58230 1.000 14.91524 92 PHE A CA 1
ATOM 704 C C . PHE A 1 92 ? 17.29879 58.47785 17.27667 1.000 15.38024 92 PHE A C 1
ATOM 705 O O . PHE A 1 92 ? 16.67939 58.37402 16.21639 1.000 16.78386 92 PHE A O 1
ATOM 713 N N . LYS A 1 93 ? 18.62912 58.42359 17.35551 1.000 16.88800 93 LYS A N 1
ATOM 714 C CA . LYS A 1 93 ? 19.42603 58.08330 16.18707 1.000 18.88260 93 LYS A CA 1
ATOM 715 C C . LYS A 1 93 ? 19.50132 56.57088 16.04999 1.000 17.64885 93 LYS A C 1
ATOM 716 O O . LYS A 1 93 ? 19.84589 55.86937 17.00971 1.000 15.80377 93 LYS A O 1
ATOM 722 N N . MET A 1 94 ? 19.16835 56.06774 14.86637 1.000 14.31885 94 MET A N 1
ATOM 723 C CA . MET A 1 94 ? 19.34977 54.65054 14.58318 1.000 17.13784 94 MET A CA 1
ATOM 724 C C . MET A 1 94 ? 20.81672 54.41662 14.25059 1.000 21.88251 94 MET A C 1
ATOM 725 O O . MET A 1 94 ? 21.34151 54.99017 13.29022 1.000 16.44201 94 MET A O 1
ATOM 730 N N . VAL A 1 95 ? 21.48078 53.60448 15.06062 1.000 16.58692 95 VAL A N 1
ATOM 731 C CA . VAL A 1 95 ? 22.90298 53.32290 14.89216 1.000 15.92509 95 VAL A CA 1
ATOM 732 C C . VAL A 1 95 ? 23.06156 51.81261 14.79431 1.000 17.69138 95 VAL A C 1
ATOM 733 O O . VAL A 1 95 ? 22.14127 51.05334 15.15085 1.000 15.29747 95 VAL A O 1
ATOM 737 N N . PRO A 1 96 ? 24.20685 51.33764 14.29915 1.000 16.71429 96 PRO A N 1
ATOM 738 C CA . PRO A 1 96 ? 24.44890 49.88796 14.26163 1.000 16.61406 96 PRO A CA 1
ATOM 739 C C . PRO A 1 96 ? 24.31975 49.26390 15.64744 1.000 15.52348 96 PRO A C 1
ATOM 740 O O . PRO A 1 96 ? 24.65765 49.88255 16.65934 1.000 15.66594 96 PRO A O 1
ATOM 744 N N . GLY A 1 97 ? 23.80710 48.03370 15.67835 1.000 15.20180 97 GLY A N 1
ATOM 745 C CA . GLY A 1 97 ? 23.42721 47.43100 16.94598 1.000 14.82212 97 GLY A CA 1
ATOM 746 C C . GLY A 1 97 ? 24.61578 47.28783 17.87841 1.000 14.97194 97 GLY A C 1
ATOM 747 O O . GLY A 1 97 ? 25.71083 46.89773 17.46557 1.000 12.26497 97 GLY A O 1
ATOM 748 N N . LEU A 1 98 ? 24.39292 47.61139 19.15941 1.000 11.45333 98 LEU A N 1
ATOM 749 C CA . LEU A 1 98 ? 25.50043 47.60136 20.11410 1.000 11.92742 98 LEU A CA 1
ATOM 750 C C . LEU A 1 98 ? 26.00306 46.19002 20.39021 1.000 14.27833 98 LEU A C 1
ATOM 751 O O . LEU A 1 98 ? 27.18865 46.01089 20.70358 1.000 12.85392 98 LEU A O 1
ATOM 756 N N . ALA A 1 99 ? 25.13465 45.17924 20.29059 1.000 11.37224 99 ALA A N 1
ATOM 757 C CA . ALA A 1 99 ? 25.58795 43.80499 20.44777 1.000 12.73261 99 ALA A CA 1
ATOM 758 C C . ALA A 1 99 ? 25.93604 43.14765 19.11976 1.000 15.95502 99 ALA A C 1
ATOM 759 O O . ALA A 1 99 ? 26.55241 42.07790 19.12050 1.000 17.22646 99 ALA A O 1
ATOM 761 N N . ASP A 1 100 ? 25.55835 43.75735 17.99652 1.000 13.81852 100 ASP A N 1
ATOM 762 C CA . ASP A 1 100 ? 25.79395 43.19799 16.67167 1.000 14.11828 100 ASP A CA 1
ATOM 763 C C . ASP A 1 100 ? 25.50864 44.30022 15.66069 1.000 16.46608 100 ASP A C 1
ATOM 764 O O . ASP A 1 100 ? 24.35323 44.72216 15.52807 1.000 14.52914 100 ASP A O 1
ATOM 769 N N . PRO A 1 101 ? 26.51980 44.78158 14.92527 1.000 15.62542 101 PRO A N 1
ATOM 770 C CA . PRO A 1 101 ? 26.32274 45.98667 14.10224 1.000 16.66303 101 PRO A CA 1
ATOM 771 C C . PRO A 1 101 ? 25.37377 45.78854 12.93921 1.000 15.36243 101 PRO A C 1
ATOM 772 O O . PRO A 1 101 ? 24.94688 46.78948 12.35087 1.000 16.52487 101 PRO A O 1
ATOM 776 N N . SER A 1 102 ? 25.00864 44.54642 12.60523 1.000 14.58521 102 SER A N 1
ATOM 777 C CA . SER A 1 102 ? 23.98667 44.30996 11.59726 1.000 19.67686 102 SER A CA 1
ATOM 778 C C . SER A 1 102 ? 22.57699 44.53098 12.12976 1.000 20.72615 102 SER A C 1
ATOM 779 O O . SER A 1 102 ? 21.63847 44.60425 11.33388 1.000 17.35899 102 SER A O 1
ATOM 782 N N . TYR A 1 103 ? 22.40591 44.62404 13.44087 1.000 15.90466 103 TYR A N 1
ATOM 783 C CA . TYR A 1 103 ? 21.11660 44.94473 14.03824 1.000 12.98219 103 TYR A CA 1
ATOM 784 C C . TYR A 1 103 ? 21.06015 46.44786 14.29522 1.000 13.15385 103 TYR A C 1
ATOM 785 O O . TYR A 1 103 ? 21.85144 47.21550 13.74033 1.000 14.72133 103 TYR A O 1
ATOM 794 N N . THR A 1 104 ? 20.13485 46.88788 15.14164 1.000 11.63808 104 THR A N 1
ATOM 795 C CA . THR A 1 104 ? 19.87451 48.30776 15.32948 1.000 11.36277 104 THR A CA 1
ATOM 796 C C . THR A 1 104 ? 19.84777 48.65626 16.81604 1.000 11.50977 104 THR A C 1
ATOM 797 O O . THR A 1 104 ? 19.30757 47.90442 17.63210 1.000 12.14697 104 THR A O 1
ATOM 801 N N . SER A 1 105 ? 20.43741 49.79551 17.16678 1.000 11.93803 105 SER A N 1
ATOM 802 C CA . SER A 1 105 ? 20.23713 50.38903 18.48282 1.000 11.40078 105 SER A CA 1
ATOM 803 C C . SER A 1 105 ? 19.73657 51.81885 18.30458 1.000 12.85692 105 SER A C 1
ATOM 804 O O . SER A 1 105 ? 19.85410 52.40292 17.22189 1.000 13.70176 105 SER A O 1
ATOM 807 N N . PHE A 1 106 ? 19.13405 52.36622 19.36515 1.000 10.43151 106 PHE A N 1
ATOM 808 C CA . PHE A 1 106 ? 18.42673 53.65074 19.31289 1.000 8.00275 106 PHE A CA 1
ATOM 809 C C . PHE A 1 106 ? 19.04905 54.58319 20.34464 1.000 12.26515 106 PHE A C 1
ATOM 810 O O . PHE A 1 106 ? 18.80319 54.43890 21.54478 1.000 14.94942 106 PHE A O 1
ATOM 818 N N . GLN A 1 107 ? 19.85794 55.53031 19.86708 1.000 13.52651 107 GLN A N 1
ATOM 819 C CA . GLN A 1 107 ? 20.61047 56.45512 20.70345 1.000 11.93819 107 GLN A CA 1
ATOM 820 C C . GLN A 1 107 ? 19.79735 57.72729 20.95868 1.000 15.77849 107 GLN A C 1
ATOM 821 O O . GLN A 1 107 ? 19.28812 58.34045 20.01578 1.000 16.00594 107 GLN A O 1
ATOM 827 N N . SER A 1 108 ? 19.68031 58.12541 22.22288 1.000 14.22528 108 SER A N 1
ATOM 828 C CA . SER A 1 108 ? 18.85842 59.28744 22.54865 1.000 15.10770 108 SER A CA 1
ATOM 829 C C . SER A 1 108 ? 19.41415 60.56039 21.91221 1.000 17.67495 108 SER A C 1
ATOM 830 O O . SER A 1 108 ? 20.62517 60.79286 21.90156 1.000 16.83279 108 SER A O 1
ATOM 833 N N . TYR A 1 109 ? 18.50398 61.39458 21.39477 1.000 15.27683 109 TYR A N 1
ATOM 834 C CA . TYR A 1 109 ? 18.89378 62.68763 20.83359 1.000 16.58337 109 TYR A CA 1
ATOM 835 C C . TYR A 1 109 ? 19.52189 63.59517 21.88945 1.000 18.50984 109 TYR A C 1
ATOM 836 O O . TYR A 1 109 ? 20.60469 64.15071 21.66895 1.000 22.00382 109 TYR A O 1
ATOM 845 N N . ASN A 1 110 ? 18.85618 63.77696 23.04018 1.000 15.79199 110 ASN A N 1
ATOM 846 C CA . ASN A 1 110 ? 19.37675 64.70192 24.03758 1.000 23.02282 110 ASN A CA 1
ATOM 847 C C . ASN A 1 110 ? 20.29099 64.04198 25.06920 1.000 21.95788 110 ASN A C 1
ATOM 848 O O . ASN A 1 110 ? 20.93662 64.75986 25.84262 1.000 21.39815 110 ASN A O 1
ATOM 853 N N . TYR A 1 111 ? 20.38876 62.70938 25.09316 1.000 14.55940 111 TYR A N 1
ATOM 854 C CA . TYR A 1 111 ? 21.34479 62.00139 25.94999 1.000 18.29811 111 TYR A CA 1
ATOM 855 C C . TYR A 1 111 ? 22.09220 60.99645 25.08344 1.000 16.80575 111 TYR A C 1
ATOM 856 O O . TYR A 1 111 ? 21.84358 59.78185 25.14991 1.000 16.98375 111 TYR A O 1
ATOM 865 N N . PRO A 1 112 ? 23.03872 61.47006 24.26834 1.000 19.17418 112 PRO A N 1
ATOM 866 C CA . PRO A 1 112 ? 23.61278 60.61611 23.21543 1.000 18.93931 112 PRO A CA 1
ATOM 867 C C . PRO A 1 112 ? 24.49144 59.49465 23.73659 1.000 20.59604 112 PRO A C 1
ATOM 868 O O . PRO A 1 112 ? 24.94510 58.68004 22.92998 1.000 21.15110 112 PRO A O 1
ATOM 872 N N . THR A 1 113 ? 24.77106 59.42983 25.03356 1.000 17.89781 113 THR A N 1
ATOM 873 C CA . THR A 1 113 ? 25.42292 58.25052 25.59402 1.000 19.70638 113 THR A CA 1
ATOM 874 C C . THR A 1 113 ? 24.42676 57.21841 26.10272 1.000 18.95827 113 THR A C 1
ATOM 875 O O . THR A 1 113 ? 24.84468 56.20580 26.67246 1.000 16.66746 113 THR A O 1
ATOM 879 N N . ARG A 1 114 ? 23.12778 57.45785 25.93628 1.000 17.02128 114 ARG A N 1
ATOM 880 C CA . ARG A 1 114 ? 22.09767 56.56488 26.44311 1.000 18.04171 114 ARG A CA 1
ATOM 881 C C . ARG A 1 114 ? 21.31857 55.95954 25.28523 1.000 16.68961 114 ARG A C 1
ATOM 882 O O . ARG A 1 114 ? 21.12251 56.59818 24.24642 1.000 14.80147 114 ARG A O 1
ATOM 890 N N . TYR A 1 115 ? 20.88290 54.71522 25.47794 1.000 12.68608 115 TYR A N 1
ATOM 891 C CA . TYR A 1 115 ? 20.20023 53.94146 24.45070 1.000 11.30202 115 TYR A CA 1
ATOM 892 C C . TYR A 1 115 ? 18.92399 53.33984 25.01015 1.000 11.48193 115 TYR A C 1
ATOM 893 O O . TYR A 1 115 ? 18.81074 53.07901 26.21730 1.000 12.74782 115 TYR A O 1
ATOM 902 N N . ILE A 1 116 ? 17.97398 53.08518 24.10967 1.000 12.54133 116 ILE A N 1
ATOM 903 C CA . ILE A 1 116 ? 16.77868 52.34118 24.48745 1.000 11.11292 116 ILE A CA 1
ATOM 904 C C . ILE A 1 116 ? 17.17648 50.91118 24.82343 1.000 8.23627 116 ILE A C 1
ATOM 905 O O . ILE A 1 116 ? 17.90504 50.26228 24.06372 1.000 11.88045 116 ILE A O 1
ATOM 910 N N . ARG A 1 117 ? 16.70829 50.41412 25.97004 1.000 11.60543 117 ARG A N 1
ATOM 911 C CA . ARG A 1 117 ? 17.01144 49.04241 26.38410 1.000 11.05912 117 ARG A CA 1
ATOM 912 C C . ARG A 1 117 ? 15.84313 48.49365 27.17784 1.000 9.90835 117 ARG A C 1
ATOM 913 O O . ARG A 1 117 ? 15.06282 49.24652 27.76797 1.000 12.32496 117 ARG A O 1
ATOM 921 N N . HIS A 1 118 ? 15.75157 47.16983 27.23389 1.000 8.58296 118 HIS A N 1
ATOM 922 C CA . HIS A 1 118 ? 14.74815 46.55464 28.08307 1.000 12.30928 118 HIS A CA 1
ATOM 923 C C . HIS A 1 118 ? 15.38083 46.00190 29.35504 1.000 14.20548 118 HIS A C 1
ATOM 924 O O . HIS A 1 118 ? 16.51938 45.52212 29.35374 1.000 10.09605 118 HIS A O 1
ATOM 931 N N . TYR A 1 119 ? 14.61698 46.07238 30.44319 1.000 10.53879 119 TYR A N 1
ATOM 932 C CA . TYR A 1 119 ? 15.05330 45.55749 31.74015 1.000 10.83470 119 TYR A CA 1
ATOM 933 C C . TYR A 1 119 ? 13.81851 45.13386 32.52553 1.000 14.94767 119 TYR A C 1
ATOM 934 O O . TYR A 1 119 ? 12.90025 45.94189 32.70880 1.000 13.26387 119 TYR A O 1
ATOM 943 N N . ASN A 1 120 ? 13.78913 43.87566 32.98367 1.000 16.23597 120 ASN A N 1
ATOM 944 C CA . ASN A 1 120 ? 12.57298 43.28020 33.55335 1.000 14.70036 120 ASN A CA 1
ATOM 945 C C . ASN A 1 120 ? 11.38465 43.46812 32.60790 1.000 16.06987 120 ASN A C 1
ATOM 946 O O . ASN A 1 120 ? 10.24089 43.67276 33.02323 1.000 12.72293 120 ASN A O 1
ATOM 951 N N . TYR A 1 121 ? 11.67570 43.40052 31.31173 1.000 12.05018 121 TYR A N 1
ATOM 952 C CA . TYR A 1 121 ? 10.73196 43.50746 30.19908 1.000 16.03155 121 TYR A CA 1
ATOM 953 C C . TYR A 1 121 ? 10.13559 44.90309 30.02834 1.000 16.14827 121 TYR A C 1
ATOM 954 O O . TYR A 1 121 ? 9.29518 45.08538 29.15082 1.000 16.25152 121 TYR A O 1
ATOM 963 N N . LEU A 1 122 ? 10.55701 45.89692 30.80472 1.000 14.17467 122 LEU A N 1
ATOM 964 C CA . LEU A 1 122 ? 10.10985 47.27079 30.60866 1.000 13.19930 122 LEU A CA 1
ATOM 965 C C . LEU A 1 122 ? 11.17244 48.05055 29.83832 1.000 12.74793 122 LEU A C 1
ATOM 966 O O . LEU A 1 122 ? 12.34136 47.67548 29.80714 1.000 13.58687 122 LEU A O 1
ATOM 971 N N . LEU A 1 123 ? 10.75674 49.13875 29.20148 1.000 15.83710 123 LEU A N 1
ATOM 972 C CA . LEU A 1 123 ? 11.67053 49.92870 28.38914 1.000 11.37468 123 LEU A CA 1
ATOM 973 C C . LEU A 1 123 ? 12.23999 51.09705 29.18620 1.000 13.76524 123 LEU A C 1
ATOM 974 O O . LEU A 1 123 ? 11.50508 51.80667 29.87633 1.000 19.15527 123 LEU A O 1
ATOM 979 N N . ARG A 1 124 ? 13.55113 51.30012 29.05399 1.000 12.94047 124 ARG A N 1
ATOM 980 C CA . ARG A 1 124 ? 14.30634 52.33545 29.75006 1.000 14.98265 124 ARG A CA 1
ATOM 981 C C . ARG A 1 124 ? 15.26479 52.98410 28.76427 1.000 13.20883 124 ARG A C 1
ATOM 982 O O . ARG A 1 124 ? 15.48347 52.48487 27.65718 1.000 14.18503 124 ARG A O 1
ATOM 990 N N . LEU A 1 125 ? 15.85318 54.09893 29.19022 1.000 11.88033 125 LEU A N 1
ATOM 991 C CA . LEU A 1 125 ? 16.91251 54.78737 28.45889 1.000 13.58820 125 LEU A CA 1
ATOM 992 C C . LEU A 1 125 ? 18.14858 54.80392 29.35017 1.000 12.41649 125 LEU A C 1
ATOM 993 O O . LEU A 1 125 ? 18.19536 55.55034 30.33807 1.000 14.24628 125 LEU A O 1
ATOM 998 N N . ASP A 1 126 ? 19.15102 53.99383 29.00746 1.000 12.74416 126 ASP A N 1
ATOM 999 C CA . ASP A 1 126 ? 20.26515 53.73889 29.91499 1.000 14.50373 126 ASP A CA 1
ATOM 1000 C C . ASP A 1 126 ? 21.60953 53.87429 29.22039 1.000 14.88397 126 ASP A C 1
ATOM 1001 O O . ASP A 1 126 ? 21.73072 53.67502 28.00669 1.000 15.47482 126 ASP A O 1
ATOM 1006 N N . GLU A 1 127 ? 22.62586 54.19849 30.02026 1.000 12.57352 127 GLU A N 1
ATOM 1007 C CA . GLU A 1 127 ? 23.99911 53.97697 29.60075 1.000 16.11690 127 GLU A CA 1
ATOM 1008 C C . GLU A 1 127 ? 24.24753 52.48148 29.46908 1.000 14.31148 127 GLU A C 1
ATOM 1009 O O . GLU A 1 127 ? 23.67516 51.67296 30.20030 1.000 15.04453 127 GLU A O 1
ATOM 1015 N N . ILE A 1 128 ? 25.10909 52.11166 28.52886 1.000 14.58407 128 ILE A N 1
ATOM 1016 C CA . ILE A 1 128 ? 25.27284 50.71392 28.14291 1.000 14.78386 128 ILE A CA 1
ATOM 1017 C C . ILE A 1 128 ? 26.72592 50.33204 28.39984 1.000 14.19730 128 ILE A C 1
ATOM 1018 O O . ILE A 1 128 ? 27.64017 50.84033 27.73772 1.000 12.91686 128 ILE A O 1
ATOM 1023 N N . VAL A 1 129 ? 26.93944 49.44720 29.37616 1.000 16.67413 129 VAL A N 1
ATOM 1024 C CA . VAL A 1 129 ? 28.26903 49.07556 29.84747 1.000 13.71086 129 VAL A CA 1
ATOM 1025 C C . VAL A 1 129 ? 28.55471 47.59182 29.61481 1.000 15.90230 129 VAL A C 1
ATOM 1026 O O . VAL A 1 129 ? 29.56807 47.23289 29.01079 1.000 18.38530 129 VAL A O 1
ATOM 1030 N N . THR A 1 130 ? 27.67118 46.71134 30.09185 1.000 14.38771 130 THR A N 1
ATOM 1031 C CA . THR A 1 130 ? 27.96303 45.28045 30.07697 1.000 12.51475 130 THR A CA 1
ATOM 1032 C C . THR A 1 130 ? 27.49071 44.62902 28.77462 1.000 13.76410 130 THR A C 1
ATOM 1033 O O . THR A 1 130 ? 26.75129 45.21534 27.98745 1.000 14.40766 130 THR A O 1
ATOM 1037 N N . ALA A 1 131 ? 27.92688 43.38483 28.55377 1.000 13.70106 131 ALA A N 1
ATOM 1038 C CA . ALA A 1 131 ? 27.40552 42.62492 27.42235 1.000 17.35485 131 ALA A CA 1
ATOM 1039 C C . ALA A 1 131 ? 25.90270 42.40411 27.55262 1.000 17.47861 131 ALA A C 1
ATOM 1040 O O . ALA A 1 131 ? 25.18214 42.39144 26.54242 1.000 14.65824 131 ALA A O 1
ATOM 1042 N N . LEU A 1 132 ? 25.41762 42.23475 28.78428 1.000 13.87015 132 LEU A N 1
ATOM 1043 C CA . LEU A 1 132 ? 23.98061 42.16721 29.01569 1.000 15.10147 132 LEU A CA 1
ATOM 1044 C C . LEU A 1 132 ? 23.31098 43.45092 28.55302 1.000 13.20722 132 LEU A C 1
ATOM 1045 O O . LEU A 1 132 ? 22.35127 43.41516 27.77122 1.000 13.41691 132 LEU A O 1
ATOM 1050 N N . ASP A 1 133 ? 23.83561 44.60000 28.99655 1.000 9.79076 133 ASP A N 1
ATOM 1051 C CA . ASP A 1 133 ? 23.31251 45.88533 28.54479 1.000 11.45965 133 ASP A CA 1
ATOM 1052 C C . ASP A 1 133 ? 23.28888 45.95544 27.02445 1.000 9.86512 133 ASP A C 1
ATOM 1053 O O . ASP A 1 133 ? 22.31421 46.42199 26.42995 1.000 12.02104 133 ASP A O 1
ATOM 1058 N N . ARG A 1 134 ? 24.39132 45.56206 26.37581 1.000 9.90809 134 ARG A N 1
ATOM 1059 C CA . ARG A 1 134 ? 24.45019 45.67733 24.91977 1.000 13.27112 134 ARG A CA 1
ATOM 1060 C C . ARG A 1 134 ? 23.35628 44.84907 24.25527 1.000 13.08976 134 ARG A C 1
ATOM 1061 O O . ARG A 1 134 ? 22.70167 45.32092 23.31647 1.000 9.51237 134 ARG A O 1
ATOM 1069 N N . GLU A 1 135 ? 23.11601 43.62444 24.74539 1.000 9.04269 135 GLU A N 1
ATOM 1070 C CA . GLU A 1 135 ? 22.05963 42.81417 24.14701 1.000 11.71460 135 GLU A CA 1
ATOM 1071 C C . GLU A 1 135 ? 20.68613 43.39961 24.45030 1.000 10.65803 135 GLU A C 1
ATOM 1072 O O . GLU A 1 135 ? 19.79735 43.36895 23.59347 1.000 11.00466 135 GLU A O 1
ATOM 1078 N N . ASP A 1 136 ? 20.49661 43.93391 25.66823 1.000 10.66061 136 ASP A N 1
ATOM 1079 C CA . ASP A 1 136 ? 19.23160 44.55791 26.04059 1.000 9.89171 136 ASP A CA 1
ATOM 1080 C C . ASP A 1 136 ? 18.94298 45.79948 25.22061 1.000 10.53489 136 ASP A C 1
ATOM 1081 O O . ASP A 1 136 ? 17.80151 46.27151 25.22079 1.000 11.02827 136 ASP A O 1
ATOM 1086 N N . ALA A 1 137 ? 19.96202 46.36682 24.57436 1.000 10.49290 137 ALA A N 1
ATOM 1087 C CA . ALA A 1 137 ? 19.82782 47.59685 23.80221 1.000 11.90152 137 ALA A CA 1
ATOM 1088 C C . ALA A 1 137 ? 19.87460 47.35308 22.29760 1.000 8.90745 137 ALA A C 1
ATOM 1089 O O . ALA A 1 137 ? 19.95910 48.31635 21.52602 1.000 10.22902 137 ALA A O 1
ATOM 1091 N N . THR A 1 138 ? 19.83231 46.10020 21.85922 1.000 6.38145 138 THR A N 1
ATOM 1092 C CA . THR A 1 138 ? 19.92227 45.76930 20.44026 1.000 7.28713 138 THR A CA 1
ATOM 1093 C C . THR A 1 138 ? 18.58568 45.20563 19.98251 1.000 10.37488 138 THR A C 1
ATOM 1094 O O . THR A 1 138 ? 17.95870 44.42062 20.69931 1.000 9.77164 138 THR A O 1
ATOM 1098 N N . PHE A 1 139 ? 18.13257 45.64558 18.80601 1.000 9.51866 139 PHE A N 1
ATOM 1099 C CA . PHE A 1 139 ? 16.83036 45.27338 18.28186 1.000 10.70465 139 PHE A CA 1
ATOM 1100 C C . PHE A 1 139 ? 16.93446 45.01079 16.79420 1.000 9.65446 139 PHE A C 1
ATOM 1101 O O . PHE A 1 139 ? 17.80163 45.55648 16.11185 1.000 12.52672 139 PHE A O 1
ATOM 1109 N N . ARG A 1 140 ? 16.04760 44.15483 16.30733 1.000 9.90913 140 ARG A N 1
ATOM 1110 C CA . ARG A 1 140 ? 15.91214 43.91283 14.87873 1.000 11.96789 140 ARG A CA 1
ATOM 1111 C C . ARG A 1 140 ? 14.68912 44.66069 14.36988 1.000 11.48365 140 ARG A C 1
ATOM 1112 O O . ARG A 1 140 ? 13.57226 44.44898 14.85969 1.000 12.19605 140 ARG A O 1
ATOM 1120 N N . VAL A 1 141 ? 14.90408 45.54825 13.40911 1.000 12.18835 141 VAL A N 1
ATOM 1121 C CA . VAL A 1 141 ? 13.81904 46.29234 12.78096 1.000 12.89609 141 VAL A CA 1
ATOM 1122 C C . VAL A 1 141 ? 13.25425 45.43592 11.65790 1.000 11.12036 141 VAL A C 1
ATOM 1123 O O . VAL A 1 141 ? 13.97025 45.09587 10.71014 1.000 13.85359 141 VAL A O 1
ATOM 1127 N N . ILE A 1 142 ? 11.98514 45.06071 11.77127 1.000 12.67667 142 ILE A N 1
ATOM 1128 C CA . ILE A 1 142 ? 11.29534 44.30244 10.73079 1.000 13.96981 142 ILE A CA 1
ATOM 1129 C C . ILE A 1 142 ? 10.29578 45.25547 10.08767 1.000 14.90959 142 ILE A C 1
ATOM 1130 O O . ILE A 1 142 ? 9.36257 4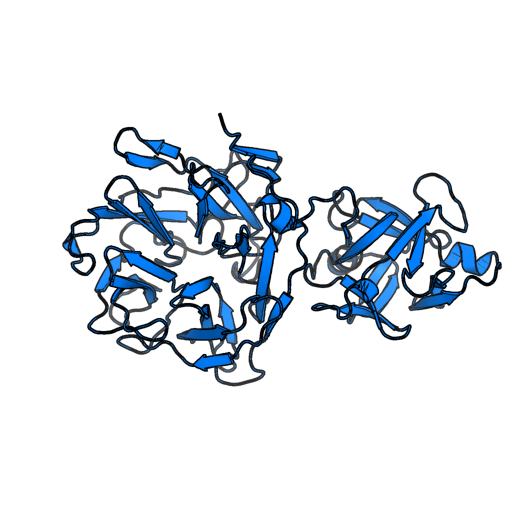5.74113 10.74279 1.000 14.50800 142 ILE A O 1
ATOM 1135 N N . ASP A 1 143 ? 10.52738 45.57280 8.81679 1.000 19.94102 143 ASP A N 1
ATOM 1136 C CA . ASP A 1 143 ? 9.72370 46.58137 8.13939 1.000 17.63265 143 ASP A CA 1
ATOM 1137 C C . ASP A 1 143 ? 9.30416 46.08111 6.76074 1.000 21.71030 143 ASP A C 1
ATOM 1138 O O . ASP A 1 143 ? 9.47720 44.89822 6.44997 1.000 18.90957 143 ASP A O 1
ATOM 1143 N N . SER A 1 144 ? 8.77749 46.97873 5.92016 1.000 24.65769 144 SER A N 1
ATOM 1144 C CA . SER A 1 144 ? 8.20571 46.56483 4.64189 1.000 24.57455 144 SER A CA 1
ATOM 1145 C C . SER A 1 144 ? 9.24787 45.99689 3.69276 1.000 25.59694 144 SER A C 1
ATOM 1146 O O . SER A 1 144 ? 8.88910 45.24363 2.78278 1.000 33.13986 144 SER A O 1
ATOM 1149 N N . SER A 1 145 ? 10.52030 46.34228 3.86953 1.000 26.18704 145 SER A N 1
ATOM 1150 C CA . SER A 1 145 ? 11.56614 45.76386 3.03829 1.000 26.14631 145 SER A CA 1
ATOM 1151 C C . SER A 1 145 ? 11.97176 44.36622 3.48794 1.000 27.16607 145 SER A C 1
ATOM 1152 O O . SER A 1 145 ? 12.64836 43.66097 2.73138 1.000 28.61779 145 SER A O 1
ATOM 1155 N N . SER A 1 146 ? 11.59212 43.94913 4.69091 1.000 21.09241 146 SER A N 1
ATOM 1156 C CA . SER A 1 146 ? 11.92557 42.60732 5.14177 1.000 19.58203 146 SER A CA 1
ATOM 1157 C C . SER A 1 146 ? 11.16986 41.56073 4.33352 1.000 18.04876 146 SER A C 1
ATOM 1158 O O . SER A 1 146 ? 10.09778 41.82132 3.77941 1.000 16.51679 146 SER A O 1
ATOM 1161 N N . VAL A 1 147 ? 11.74280 40.35811 4.27701 1.000 15.95541 147 VAL A N 1
ATOM 1162 C CA . VAL A 1 147 ? 11.07099 39.24849 3.61218 1.000 15.68912 147 VAL A CA 1
ATOM 1163 C C . VAL A 1 147 ? 9.71872 39.03135 4.27136 1.000 15.66911 147 VAL A C 1
ATOM 1164 O O . VAL A 1 147 ? 9.62503 38.92057 5.50127 1.000 18.66662 147 VAL A O 1
ATOM 1168 N N . ASP A 1 148 ? 8.65665 39.02057 3.45548 1.000 14.64307 148 ASP A N 1
ATOM 1169 C CA . ASP A 1 148 ? 7.28212 38.77869 3.89548 1.000 17.69732 148 ASP A CA 1
ATOM 1170 C C . ASP A 1 148 ? 7.04747 37.27857 4.01956 1.000 18.63183 148 ASP A C 1
ATOM 1171 O O . ASP A 1 148 ? 7.05811 36.56853 3.00896 1.000 15.78885 148 ASP A O 1
ATOM 1176 N N . PRO A 1 149 ? 6.83994 36.74439 5.22639 1.000 14.75254 149 PRO A N 1
ATOM 1177 C CA . PRO A 1 149 ? 6.62668 35.28826 5.34956 1.000 15.63163 149 PRO A CA 1
ATOM 1178 C C . PRO A 1 149 ? 5.36291 34.77468 4.66225 1.000 17.60986 149 PRO A C 1
ATOM 1179 O O . PRO A 1 149 ? 5.22330 33.55206 4.50112 1.000 14.88956 149 PRO A O 1
ATOM 1183 N N . ASP A 1 150 ? 4.44069 35.64965 4.25617 1.000 14.40941 150 ASP A N 1
ATOM 1184 C CA . ASP A 1 150 ? 3.22133 35.22056 3.58297 1.000 17.08957 150 ASP A CA 1
ATOM 1185 C C . ASP A 1 150 ? 3.32552 35.27070 2.06620 1.000 13.73443 150 ASP A C 1
ATOM 1186 O O . ASP A 1 150 ? 2.37059 34.90422 1.38072 1.000 18.42788 150 ASP A O 1
ATOM 1191 N N . LYS A 1 151 ? 4.45939 35.68778 1.53098 1.000 16.57739 151 LYS A N 1
ATOM 1192 C CA . LYS A 1 151 ? 4.64250 35.81846 0.09083 1.000 19.41475 151 LYS A CA 1
ATOM 1193 C C . LYS A 1 151 ? 5.36271 34.58288 -0.44289 1.000 14.48182 151 LYS A C 1
ATOM 1194 O O . LYS A 1 151 ? 6.42611 34.21256 0.06184 1.000 17.61732 151 LYS A O 1
ATOM 1200 N N . ALA A 1 152 ? 4.78006 33.93612 -1.45051 1.000 14.17492 152 ALA A N 1
ATOM 1201 C CA . ALA A 1 152 ? 5.39028 32.73642 -2.00664 1.000 13.69082 152 ALA A CA 1
ATOM 1202 C C . ALA A 1 152 ? 6.50131 33.08835 -2.98784 1.000 16.40215 152 ALA A C 1
ATOM 1203 O O . ALA A 1 152 ? 6.48396 34.14009 -3.63533 1.000 17.09315 152 ALA A O 1
ATOM 1205 N N . ASP A 1 153 ? 7.46734 32.18093 -3.10701 1.000 12.80369 153 ASP A N 1
ATOM 1206 C CA . ASP A 1 153 ? 8.58672 32.35379 -4.03026 1.000 19.24646 153 ASP A CA 1
ATOM 1207 C C . ASP A 1 153 ? 9.19548 30.98445 -4.29085 1.000 19.65815 153 ASP A C 1
ATOM 1208 O O . ASP A 1 153 ? 9.48109 30.25211 -3.34222 1.000 18.93866 153 ASP A O 1
ATOM 1213 N N . ASP A 1 154 ? 9.37545 30.62872 -5.56680 1.000 19.34284 154 ASP A N 1
ATOM 1214 C CA . ASP A 1 154 ? 9.96647 29.33265 -5.89165 1.000 15.32512 154 ASP A CA 1
ATOM 1215 C C . ASP A 1 154 ? 11.48621 29.31855 -5.77443 1.000 17.00975 154 ASP A C 1
ATOM 1216 O O . ASP A 1 154 ? 12.07858 28.23531 -5.68032 1.000 21.07248 154 ASP A O 1
ATOM 1221 N N . SER A 1 155 ? 12.13444 30.47594 -5.80513 1.000 16.48063 155 SER A N 1
ATOM 1222 C CA . SER A 1 155 ? 13.57465 30.52641 -5.58802 1.000 18.23836 155 SER A CA 1
ATOM 1223 C C . SER A 1 155 ? 13.87504 30.44834 -4.09952 1.000 16.32335 155 SER A C 1
ATOM 1224 O O . SER A 1 155 ? 13.22020 31.10815 -3.29320 1.000 17.66057 155 SER A O 1
ATOM 1227 N N . VAL A 1 156 ? 14.87945 29.65964 -3.74209 1.000 14.70590 156 VAL A N 1
ATOM 1228 C CA . VAL A 1 156 ? 15.31530 29.51003 -2.35628 1.000 14.86086 156 VAL A CA 1
ATOM 1229 C C . VAL A 1 156 ? 16.66152 30.21365 -2.22381 1.000 19.12040 156 VAL A C 1
ATOM 1230 O O . VAL A 1 156 ? 17.70236 29.67880 -2.62222 1.000 16.46384 156 VAL A O 1
ATOM 1234 N N . ILE A 1 157 ? 16.64033 31.42073 -1.66506 1.000 14.47062 157 ILE A N 1
ATOM 1235 C CA . ILE A 1 157 ? 17.83333 32.19973 -1.37903 1.000 18.06649 157 ILE A CA 1
ATOM 1236 C C . ILE A 1 157 ? 17.75445 32.58297 0.08728 1.000 15.54106 157 ILE A C 1
ATOM 1237 O O . ILE A 1 157 ? 16.79971 33.24827 0.50600 1.000 19.03497 157 ILE A O 1
ATOM 1242 N N . VAL A 1 158 ? 18.73658 32.14403 0.86947 1.000 14.59409 158 VAL A N 1
ATOM 1243 C CA . VAL A 1 158 ? 18.74816 32.41269 2.29528 1.000 16.56220 158 VAL A CA 1
ATOM 1244 C C . VAL A 1 158 ? 20.02062 33.16019 2.65385 1.000 17.32429 158 VAL A C 1
ATOM 1245 O O . VAL A 1 158 ? 21.02958 33.11307 1.94713 1.000 21.03660 158 VAL A O 1
ATOM 1249 N N . THR A 1 159 ? 19.96706 33.85077 3.78093 1.000 17.39293 159 THR A N 1
ATOM 1250 C CA . THR A 1 159 ? 21.16629 34.36338 4.42068 1.000 16.59703 159 THR A CA 1
ATOM 1251 C C . THR A 1 159 ? 21.34041 33.59921 5.72627 1.000 12.00480 159 THR A C 1
ATOM 1252 O O . THR A 1 159 ? 20.46428 33.64196 6.59078 1.000 15.77485 159 THR A O 1
ATOM 1256 N N . ASN A 1 160 ? 22.42923 32.84761 5.83144 1.000 11.97437 160 ASN A N 1
ATOM 1257 C CA . ASN A 1 160 ? 22.70498 32.07130 7.03463 1.000 10.25629 160 ASN A CA 1
ATOM 1258 C C . ASN A 1 160 ? 23.51723 32.90467 8.02594 1.000 16.55375 160 ASN A C 1
ATOM 1259 O O . ASN A 1 160 ? 24.43882 33.62313 7.61956 1.000 18.00722 160 ASN A O 1
ATOM 1264 N N . PRO A 1 161 ? 23.20525 32.86579 9.33872 1.000 13.97140 161 PRO A N 1
ATOM 1265 C CA . PRO A 1 161 ? 22.13953 32.08923 9.98607 1.000 14.04239 161 PRO A CA 1
ATOM 1266 C C . PRO A 1 161 ? 20.74445 32.60250 9.66543 1.000 14.99933 161 PRO A C 1
ATOM 1267 O O . PRO A 1 161 ? 20.51063 33.81238 9.65091 1.000 14.68549 161 PRO A O 1
ATOM 1271 N N . ILE A 1 162 ? 19.82495 31.68449 9.38117 1.000 11.79289 162 ILE A N 1
ATOM 1272 C CA . ILE A 1 162 ? 18.44416 32.08824 9.13642 1.000 14.50540 162 ILE A CA 1
ATOM 1273 C C . ILE A 1 162 ? 17.78058 32.52456 10.43452 1.000 14.84219 162 ILE A C 1
ATOM 1274 O O . ILE A 1 162 ? 17.14604 33.58575 10.50402 1.000 12.98909 162 ILE A O 1
ATOM 1279 N N . VAL A 1 163 ? 17.92411 31.72432 11.48765 1.000 13.88870 163 VAL A N 1
ATOM 1280 C CA . VAL A 1 163 ? 17.36773 32.05909 12.78946 1.000 13.95641 163 VAL A CA 1
ATOM 1281 C C . VAL A 1 163 ? 18.47084 31.90389 13.82002 1.000 14.42723 163 VAL A C 1
ATOM 1282 O O . VAL A 1 163 ? 18.97055 30.79207 14.03793 1.000 12.60877 163 VAL A O 1
ATOM 1286 N N . ARG A 1 164 ? 18.83972 33.00761 14.46071 1.000 14.20506 164 ARG A N 1
ATOM 1287 C CA A ARG A 1 164 ? 19.88641 32.95118 15.47056 0.489 14.93420 164 ARG A CA 1
ATOM 1288 C CA B ARG A 1 164 ? 19.88175 32.96923 15.47703 0.511 14.92603 164 ARG A CA 1
ATOM 1289 C C . ARG A 1 164 ? 19.35891 32.35138 16.76718 1.000 11.72840 164 ARG A C 1
ATOM 1290 O O . ARG A 1 164 ? 18.19277 32.50947 17.12246 1.000 11.47312 164 ARG A O 1
ATOM 1305 N N . ARG A 1 165 ? 20.24842 31.63231 17.46521 1.000 11.21157 165 ARG A N 1
ATOM 1306 C CA . ARG A 1 165 ? 19.99585 31.11646 18.81131 1.000 8.89878 165 ARG A CA 1
ATOM 1307 C C . ARG A 1 165 ? 18.74200 30.25161 18.85678 1.000 11.78710 165 ARG A C 1
ATOM 1308 O O . ARG A 1 165 ? 17.91324 30.37518 19.76196 1.000 10.83617 165 ARG A O 1
ATOM 1316 N N . ARG A 1 166 ? 18.59866 29.38023 17.85710 1.000 10.85304 166 ARG A N 1
ATOM 1317 C CA . ARG A 1 166 ? 17.61584 28.30282 17.87121 1.000 11.87347 166 ARG A CA 1
ATOM 1318 C C . ARG A 1 166 ? 18.33505 27.03887 17.43723 1.000 11.77246 166 ARG A C 1
ATOM 1319 O O . ARG A 1 166 ? 18.93663 27.01386 16.35902 1.000 15.33522 166 ARG A O 1
ATOM 1327 N N . ALA A 1 167 ? 18.29915 26.00612 18.27265 1.000 9.98633 167 ALA A N 1
ATOM 1328 C CA . ALA A 1 167 ? 18.97920 24.75071 17.97694 1.000 10.17329 167 ALA A CA 1
ATOM 1329 C C . ALA A 1 167 ? 17.96286 23.67685 17.60985 1.000 9.77510 167 ALA A C 1
ATOM 1330 O O . ALA A 1 167 ? 16.75525 23.84544 17.79427 1.000 11.71032 167 ALA A O 1
ATOM 1332 N N . ASP A 1 168 ? 18.45688 22.54980 17.10181 1.000 8.76674 168 ASP A N 1
ATOM 1333 C CA . ASP A 1 168 ? 17.60994 21.42308 16.71956 1.000 10.63428 168 ASP A CA 1
ATOM 1334 C C . ASP A 1 168 ? 16.47315 21.86458 15.78829 1.000 12.06340 168 ASP A C 1
ATOM 1335 O O . ASP A 1 168 ? 15.30139 21.59581 16.06484 1.000 12.64665 168 ASP A O 1
ATOM 1340 N N . PRO A 1 169 ? 16.77722 22.58264 14.70101 1.000 9.81688 169 PRO A N 1
ATOM 1341 C CA . PRO A 1 169 ? 15.69398 23.14112 13.87617 1.000 10.95482 169 PRO A CA 1
ATOM 1342 C C . PRO A 1 169 ? 14.91247 22.04577 13.15489 1.000 11.59089 169 PRO A C 1
ATOM 1343 O O . PRO A 1 169 ? 15.48253 21.21726 12.43649 1.000 13.53891 169 PRO A O 1
ATOM 1347 N N . TRP A 1 170 ? 13.60196 22.05294 13.35729 1.000 10.88393 170 TRP A N 1
ATOM 1348 C CA . TRP A 1 170 ? 12.67259 21.19005 12.63774 1.000 11.13754 170 TRP A CA 1
ATOM 1349 C C . TRP A 1 170 ? 11.86286 22.03572 11.66067 1.000 11.56859 170 TRP A C 1
ATOM 1350 O O . TRP A 1 170 ? 11.17074 22.97271 12.07570 1.000 11.00012 170 TRP A O 1
ATOM 1361 N N . VAL A 1 171 ? 11.93020 21.70350 10.36560 1.000 12.10298 171 VAL A N 1
ATOM 1362 C CA . VAL A 1 171 ? 11.18363 22.44153 9.34756 1.000 10.44918 171 VAL A CA 1
ATOM 1363 C C . VAL A 1 171 ? 10.32564 21.45710 8.56415 1.000 11.39581 171 VAL A C 1
ATOM 1364 O O . VAL A 1 171 ? 10.83738 20.46944 8.02958 1.000 11.09824 171 VAL A O 1
ATOM 1368 N N . TYR A 1 172 ? 9.02507 21.73005 8.51368 1.000 8.80274 172 TYR A N 1
ATOM 1369 C CA A TYR A 1 172 ? 8.04365 20.85273 7.88748 0.479 12.74519 172 TYR A CA 1
ATOM 1370 C CA B TYR A 1 172 ? 8.02139 20.85696 7.91813 0.521 12.92660 172 TYR A CA 1
ATOM 1371 C C . TYR A 1 172 ? 7.26222 21.64799 6.85524 1.000 12.77328 172 TYR A C 1
ATOM 1372 O O . TYR A 1 172 ? 6.61631 22.64567 7.18431 1.000 12.01394 172 TYR A O 1
ATOM 1389 N N . ARG A 1 173 ? 7.34838 21.21172 5.59416 1.000 11.38366 173 ARG A N 1
ATOM 1390 C CA . ARG A 1 173 ? 6.62212 21.83714 4.49266 1.000 12.61692 173 ARG A CA 1
ATOM 1391 C C . ARG A 1 173 ? 5.21663 21.24495 4.43450 1.000 11.71111 173 ARG A C 1
ATOM 1392 O O . ARG A 1 173 ? 5.04404 20.07235 4.09025 1.000 13.43925 173 ARG A O 1
ATOM 1400 N N . HIS A 1 174 ? 4.22183 22.03465 4.79907 1.000 12.33004 174 HIS A N 1
ATOM 1401 C CA . HIS A 1 174 ? 2.84242 21.57918 4.85298 1.000 10.52812 174 HIS A CA 1
ATOM 1402 C C . HIS A 1 174 ? 2.17056 21.77518 3.49458 1.000 11.90629 174 HIS A C 1
ATOM 1403 O O . HIS A 1 174 ? 2.70118 22.43667 2.60525 1.000 16.38541 174 HIS A O 1
ATOM 1410 N N . THR A 1 175 ? 0.97193 21.20217 3.35034 1.000 12.66206 175 THR A N 1
ATOM 1411 C CA . THR A 1 175 ? 0.25326 21.23387 2.07907 1.000 14.71026 175 THR A CA 1
ATOM 1412 C C . THR A 1 175 ? -0.55758 22.51530 1.88053 1.000 17.07073 175 THR A C 1
ATOM 1413 O O . THR A 1 175 ? -1.28722 22.61149 0.88811 1.000 19.87142 175 THR A O 1
ATOM 1417 N N . ASP A 1 176 ? -0.44725 23.48917 2.79057 1.000 12.85297 176 ASP A N 1
ATOM 1418 C CA . ASP A 1 176 ? -1.01754 24.82084 2.63650 1.000 13.23763 176 ASP A CA 1
ATOM 1419 C C . ASP A 1 176 ? -0.03801 25.81668 2.01090 1.000 9.44669 176 ASP A C 1
ATOM 1420 O O . ASP A 1 176 ? -0.37136 26.99774 1.88027 1.000 14.44040 176 ASP A O 1
ATOM 1425 N N . GLY A 1 177 ? 1.16139 25.37986 1.62616 1.000 10.78500 177 GLY A N 1
ATOM 1426 C CA . GLY A 1 177 ? 2.14323 26.28946 1.07472 1.000 11.54461 177 GLY A CA 1
ATOM 1427 C C . GLY A 1 177 ? 2.97974 27.02220 2.10785 1.000 13.48273 177 GLY A C 1
ATOM 1428 O O . GLY A 1 177 ? 3.59435 28.04172 1.77989 1.000 15.28686 177 GLY A O 1
ATOM 1429 N N . TYR A 1 178 ? 3.01567 26.54443 3.34680 1.000 11.34719 178 TYR A N 1
ATOM 1430 C CA . TYR A 1 178 ? 3.85420 27.12374 4.38809 1.000 11.78207 178 TYR A CA 1
ATOM 1431 C C . TYR A 1 178 ? 4.84043 26.08493 4.89861 1.000 13.49995 178 TYR A C 1
ATOM 1432 O O . TYR A 1 178 ? 4.49547 24.90656 5.03440 1.000 11.82759 178 TYR A O 1
ATOM 1441 N N . TYR A 1 179 ? 6.07238 26.53291 5.16444 1.000 13.42826 179 TYR A N 1
ATOM 1442 C CA . TYR A 1 179 ? 6.96181 25.82598 6.07910 1.000 9.93885 179 TYR A CA 1
ATOM 1443 C C . TYR A 1 179 ? 6.59428 26.16974 7.50957 1.000 9.06974 179 TYR A C 1
ATOM 1444 O O . TYR A 1 179 ? 6.30640 27.33287 7.81714 1.000 12.18531 179 TYR A O 1
ATOM 1453 N N . TYR A 1 180 ? 6.64128 25.16812 8.38853 1.000 11.61168 180 TYR A N 1
ATOM 1454 C CA . TYR A 1 180 ? 6.44496 25.34019 9.82496 1.000 11.57289 180 TYR A CA 1
ATOM 1455 C C . TYR A 1 180 ? 7.72472 24.94856 10.53956 1.000 11.02541 180 TYR A C 1
ATOM 1456 O O . TYR A 1 180 ? 8.30447 23.90248 10.24503 1.000 10.70340 180 TYR A O 1
ATOM 1465 N N . MET A 1 181 ? 8.17803 25.78871 11.46528 1.000 10.91044 181 MET A N 1
ATOM 1466 C CA . MET A 1 181 ? 9.46166 25.55079 12.10626 1.000 8.10070 181 MET A CA 1
ATOM 1467 C C . MET A 1 181 ? 9.28280 25.50793 13.61384 1.000 10.84322 181 MET A C 1
ATOM 1468 O O . MET A 1 181 ? 8.65521 26.39681 14.20030 1.000 9.10694 181 MET A O 1
ATOM 1473 N N . THR A 1 182 ? 9.81979 24.46662 14.22591 1.000 9.62106 182 THR A N 1
ATOM 1474 C CA . THR A 1 182 ? 9.98138 24.40167 15.66809 1.000 10.22443 182 THR A CA 1
ATOM 1475 C C . THR A 1 182 ? 11.45441 24.16184 15.96427 1.000 12.91775 182 THR A C 1
ATOM 1476 O O . THR A 1 182 ? 12.20279 23.65160 15.12483 1.000 10.93190 182 THR A O 1
ATOM 1480 N N . ALA A 1 183 ? 11.88462 24.56091 17.15913 1.000 9.79846 183 ALA A N 1
ATOM 1481 C CA . ALA A 1 183 ? 13.29655 24.44175 17.48548 1.000 9.57342 183 ALA A CA 1
ATOM 1482 C C . ALA A 1 183 ? 13.43301 24.47633 19.00153 1.000 10.90480 183 ALA A C 1
ATOM 1483 O O . ALA A 1 183 ? 12.51240 24.88626 19.70677 1.000 13.33823 183 ALA A O 1
ATOM 1485 N N . SER A 1 184 ? 14.59502 24.04869 19.49054 1.000 11.52401 184 SER A N 1
ATOM 1486 C CA . SER A 1 184 ? 14.91910 24.24760 20.90139 1.000 12.16890 184 SER A CA 1
ATOM 1487 C C . SER A 1 184 ? 15.26296 25.70990 21.14704 1.000 12.89885 184 SER A C 1
ATOM 1488 O O . SER A 1 184 ? 16.02961 26.31873 20.39018 1.000 10.65375 184 SER A O 1
ATOM 1491 N N . VAL A 1 185 ? 14.71753 26.27015 22.22227 1.000 9.97033 185 VAL A N 1
ATOM 1492 C CA . VAL A 1 185 ? 15.07048 27.63742 22.61215 1.000 13.59605 185 VAL A CA 1
ATOM 1493 C C . VAL A 1 185 ? 16.17675 27.56434 23.66325 1.000 12.75624 185 VAL A C 1
ATOM 1494 O O . VAL A 1 185 ? 16.30942 26.53834 24.35642 1.000 10.02599 185 VAL A O 1
ATOM 1498 N N . PRO A 1 186 ? 17.00864 28.60423 23.79429 1.000 9.98285 186 PRO A N 1
ATOM 1499 C CA . PRO A 1 186 ? 18.20164 28.49115 24.65415 1.000 12.12849 186 PRO A CA 1
ATOM 1500 C C . PRO A 1 186 ? 17.88838 28.23363 26.11802 1.000 15.66425 186 PRO A C 1
ATOM 1501 O O . PRO A 1 186 ? 18.71543 27.62623 26.81497 1.000 12.03376 186 PRO A O 1
ATOM 1505 N N . GLU A 1 187 ? 16.71780 28.65330 26.60382 1.000 9.55499 187 GLU A N 1
ATOM 1506 C CA . GLU A 1 187 ? 16.34287 28.40199 27.99161 1.000 9.40532 187 GLU A CA 1
ATOM 1507 C C . GLU A 1 187 ? 15.73377 27.02137 28.17806 1.000 9.16198 187 GLU A C 1
ATOM 1508 O O . GLU A 1 187 ? 15.50148 26.61415 29.32352 1.000 9.64210 187 GLU A O 1
ATOM 1514 N N . TYR A 1 188 ? 15.45733 26.31301 27.07738 1.000 7.75502 188 TYR A N 1
ATOM 1515 C CA . TYR A 1 188 ? 14.86661 24.98034 27.10767 1.000 9.53679 188 TYR A CA 1
ATOM 1516 C C . TYR A 1 188 ? 13.61072 24.94682 27.98394 1.000 11.62068 188 TYR A C 1
ATOM 1517 O O . TYR A 1 188 ? 13.41160 24.03489 28.79480 1.000 10.37776 188 TYR A O 1
ATOM 1526 N N . ASP A 1 189 ? 12.74320 25.95243 27.82321 1.000 11.15836 189 ASP A N 1
ATOM 1527 C CA . ASP A 1 189 ? 11.61966 26.09126 28.74210 1.000 9.60866 189 ASP A CA 1
ATOM 1528 C C . ASP A 1 189 ? 10.26535 26.26612 28.07054 1.000 11.43763 189 ASP A C 1
ATOM 1529 O O . ASP A 1 189 ? 9.27731 26.51445 28.76885 1.000 11.13881 189 ASP A O 1
ATOM 1534 N N . ARG A 1 190 ? 10.17931 26.12943 26.75398 1.000 9.91092 190 ARG A N 1
ATOM 1535 C CA . ARG A 1 190 ? 8.91339 26.36734 26.08117 1.000 8.56564 190 ARG A CA 1
ATOM 1536 C C . ARG A 1 190 ? 9.01682 25.80604 24.66993 1.000 9.04053 190 ARG A C 1
ATOM 1537 O O . ARG A 1 190 ? 10.10203 25.45563 24.20581 1.000 10.10562 190 ARG A O 1
ATOM 1545 N N . ILE A 1 191 ? 7.87199 25.75911 23.98548 1.000 10.26057 191 ILE A N 1
ATOM 1546 C CA . ILE A 1 191 ? 7.77372 25.27976 22.60799 1.000 10.42117 191 ILE A CA 1
ATOM 1547 C C . ILE A 1 191 ? 7.36061 26.45979 21.73736 1.000 10.92489 191 ILE A C 1
ATOM 1548 O O . ILE A 1 191 ? 6.31249 27.08723 21.97227 1.000 11.74336 191 ILE A O 1
ATOM 1553 N N . GLU A 1 192 ? 8.19665 26.76894 20.75175 1.000 8.07023 192 GLU A N 1
ATOM 1554 C CA . GLU A 1 192 ? 8.03038 27.91164 19.85925 1.000 11.76103 192 GLU A CA 1
ATOM 1555 C C . GLU A 1 192 ? 7.72424 27.45425 18.43533 1.000 11.11917 192 GLU A C 1
ATOM 1556 O O . GLU A 1 192 ? 8.38382 26.54913 17.91588 1.000 12.03109 192 GLU A O 1
ATOM 1562 N N . LEU A 1 193 ? 6.73148 28.09659 17.79791 1.000 9.82153 193 LEU A N 1
ATOM 1563 C CA . LEU A 1 193 ? 6.32755 27.77813 16.42714 1.000 7.40650 193 LEU A CA 1
ATOM 1564 C C . LEU A 1 193 ? 6.32290 29.03791 15.56824 1.000 9.55005 193 LEU A C 1
ATOM 1565 O O . LEU A 1 193 ? 5.89648 30.10698 16.02099 1.000 11.51900 193 LEU A O 1
ATOM 1570 N N . ARG A 1 194 ? 6.77147 28.90638 14.31831 1.000 7.98471 194 ARG A N 1
ATOM 1571 C CA . ARG A 1 194 ? 6.64970 29.98555 13.33902 1.000 9.63445 194 ARG A CA 1
ATOM 1572 C C . ARG A 1 194 ? 6.37024 29.37158 11.97336 1.000 9.76013 194 ARG A C 1
ATOM 1573 O O . ARG A 1 194 ? 6.57878 28.17512 11.75998 1.000 11.37823 194 ARG A O 1
ATOM 1581 N N . ARG A 1 195 ? 5.93569 30.20239 11.02633 1.000 11.35538 195 ARG A N 1
ATOM 1582 C CA . ARG A 1 195 ? 5.69851 29.69921 9.67793 1.000 9.70732 195 ARG A CA 1
ATOM 1583 C C . ARG A 1 195 ? 6.06839 30.76225 8.65220 1.000 10.11814 195 ARG A C 1
ATOM 1584 O O . ARG A 1 195 ? 6.10489 31.96189 8.94404 1.000 11.38851 195 ARG A O 1
ATOM 1592 N N . SER A 1 196 ? 6.35847 30.29184 7.44125 1.000 10.22534 196 SER A N 1
ATOM 1593 C CA . SER A 1 196 ? 6.75062 31.15452 6.33578 1.000 10.84447 196 SER A CA 1
ATOM 1594 C C . SER A 1 196 ? 6.60178 30.36389 5.04670 1.000 11.46269 196 SER A C 1
ATOM 1595 O O . SER A 1 196 ? 6.81686 29.14964 5.03046 1.000 10.22457 196 SER A O 1
ATOM 1598 N N . ARG A 1 197 ? 6.22831 31.05654 3.96806 1.000 14.50226 197 ARG A N 1
ATOM 1599 C CA . ARG A 1 197 ? 6.12980 30.38137 2.68035 1.000 11.85959 197 ARG A CA 1
ATOM 1600 C C . ARG A 1 197 ? 7.49610 30.10468 2.07699 1.000 15.98469 197 ARG A C 1
ATOM 1601 O O . ARG A 1 197 ? 7.61251 29.22971 1.20580 1.000 12.53187 197 ARG A O 1
ATOM 1609 N N . THR A 1 198 ? 8.52677 30.81912 2.52963 1.000 10.82836 198 THR A N 1
ATOM 1610 C CA . THR A 1 198 ? 9.90136 30.61625 2.09480 1.000 13.49821 198 THR A CA 1
ATOM 1611 C C . THR A 1 198 ? 10.79039 30.38511 3.31210 1.000 14.05424 198 THR A C 1
ATOM 1612 O O . THR A 1 198 ? 10.50565 30.86946 4.41546 1.000 12.17599 198 THR A O 1
ATOM 1616 N N . LEU A 1 199 ? 11.87604 29.64238 3.10187 1.000 14.34689 199 LEU A N 1
ATOM 1617 C CA . LEU A 1 199 ? 12.82626 29.43542 4.18913 1.000 13.35831 199 LEU A CA 1
ATOM 1618 C C . LEU A 1 199 ? 13.39610 30.75727 4.68784 1.000 16.32762 199 LEU A C 1
ATOM 1619 O O . LEU A 1 199 ? 13.54972 30.95196 5.90159 1.000 13.11701 199 LEU A O 1
ATOM 1624 N N . GLN A 1 200 ? 13.70154 31.69490 3.78222 1.000 12.19883 200 GLN A N 1
ATOM 1625 C CA . GLN A 1 200 ? 14.27547 32.95050 4.26652 1.000 16.93090 200 GLN A CA 1
ATOM 1626 C C . GLN A 1 200 ? 13.27906 33.72376 5.11999 1.000 14.70428 200 GLN A C 1
ATOM 1627 O O . GLN A 1 200 ? 13.67824 34.38051 6.08664 1.000 14.35943 200 GLN A O 1
ATOM 1633 N N . GLY A 1 201 ? 11.98804 33.61416 4.81172 1.000 12.64582 201 GLY A N 1
ATOM 1634 C CA . GLY A 1 201 ? 10.96023 34.24947 5.61327 1.000 14.97200 201 GLY A CA 1
ATOM 1635 C C . GLY A 1 201 ? 10.86295 33.72897 7.03172 1.000 14.15392 201 GLY A C 1
ATOM 1636 O O . GLY A 1 201 ? 10.25611 34.39296 7.87941 1.000 10.90779 201 GLY A O 1
ATOM 1637 N N . LEU A 1 202 ? 11.41801 32.54176 7.30707 1.000 11.04081 202 LEU A N 1
ATOM 1638 C CA . LEU A 1 202 ? 11.47418 32.06363 8.68378 1.000 11.66852 202 LEU A CA 1
ATOM 1639 C C . LEU A 1 202 ? 12.25994 33.01989 9.55844 1.000 13.18345 202 LEU A C 1
ATOM 1640 O O . LEU A 1 202 ? 12.03884 33.06767 10.77517 1.000 13.52516 202 LEU A O 1
ATOM 1645 N N . SER A 1 203 ? 13.16294 33.79434 8.95470 1.000 11.29131 203 SER A N 1
ATOM 1646 C CA . SER A 1 203 ? 13.96199 34.73709 9.72080 1.000 12.55457 203 SER A CA 1
ATOM 1647 C C . SER A 1 203 ? 13.09991 35.85032 10.28677 1.000 13.18219 203 SER A C 1
ATOM 1648 O O . SER A 1 203 ? 13.27587 36.25358 11.44252 1.000 14.64186 203 SER A O 1
ATOM 1651 N N . THR A 1 204 ? 12.14621 36.34307 9.49814 1.000 9.64569 204 THR A N 1
ATOM 1652 C CA . THR A 1 204 ? 11.35659 37.49968 9.87633 1.000 15.30109 204 THR A CA 1
ATOM 1653 C C . THR A 1 204 ? 9.97812 37.13974 10.40823 1.000 12.50677 204 THR A C 1
ATOM 1654 O O . THR A 1 204 ? 9.26798 38.03196 10.89418 1.000 14.52414 204 THR A O 1
ATOM 1658 N N . ALA A 1 205 ? 9.57792 35.87327 10.31657 1.000 11.28928 205 ALA A N 1
ATOM 1659 C CA . ALA A 1 205 ? 8.25994 35.46544 10.79284 1.000 12.35358 205 ALA A CA 1
ATOM 1660 C C . ALA A 1 205 ? 8.11804 35.72060 12.28617 1.000 12.41208 205 ALA A C 1
ATOM 1661 O O . ALA A 1 205 ? 9.05954 35.55165 13.05530 1.000 9.63630 205 ALA A O 1
ATOM 1663 N N . THR A 1 206 ? 6.91024 36.08525 12.69996 1.000 11.73552 206 THR A N 1
ATOM 1664 C CA . THR A 1 206 ? 6.63306 36.29322 14.11254 1.000 11.31298 206 THR A CA 1
ATOM 1665 C C . THR A 1 206 ? 6.40309 34.95004 14.79180 1.000 12.46908 206 THR A C 1
ATOM 1666 O O . THR A 1 206 ? 5.41528 34.27153 14.48858 1.000 13.06580 206 THR A O 1
ATOM 1670 N N . PRO A 1 207 ? 7.28057 34.53221 15.69621 1.000 11.72850 207 PRO A N 1
ATOM 1671 C CA . PRO A 1 207 ? 7.09077 33.24393 16.36268 1.000 13.22236 207 PRO A CA 1
ATOM 1672 C C . PRO A 1 207 ? 6.01984 33.34788 17.43702 1.000 13.70241 207 PRO A C 1
ATOM 1673 O O . PRO A 1 207 ? 5.70212 34.42558 17.94638 1.000 15.42981 207 PRO A O 1
ATOM 1677 N N . LYS A 1 208 ? 5.44056 32.20103 17.76492 1.000 12.78940 208 LYS A N 1
ATOM 1678 C CA . LYS A 1 208 ? 4.47267 32.12473 18.84489 1.000 12.39940 208 LYS A CA 1
ATOM 1679 C C . LYS A 1 208 ? 4.93363 31.08354 19.85233 1.000 11.96940 208 LYS A C 1
ATOM 1680 O O . LYS A 1 208 ? 5.34775 29.98670 19.46804 1.000 10.41542 208 LYS A O 1
ATOM 1686 N N . THR A 1 209 ? 4.88802 31.43757 21.13775 1.000 11.42552 209 THR A N 1
ATOM 1687 C CA . THR A 1 209 ? 5.08072 30.44917 22.19520 1.000 11.63238 209 THR A CA 1
ATOM 1688 C C . THR A 1 209 ? 3.77015 29.69090 22.32723 1.000 10.37789 209 THR A C 1
ATOM 1689 O O . THR A 1 209 ? 2.77525 30.24761 22.79683 1.000 12.05688 209 THR A O 1
ATOM 1693 N N . ILE A 1 210 ? 3.73405 28.44371 21.85469 1.000 8.62673 210 ILE A N 1
ATOM 1694 C CA . ILE A 1 210 ? 2.47285 27.71822 21.91265 1.000 10.47085 210 ILE A CA 1
ATOM 1695 C C . ILE A 1 210 ? 2.31685 26.92751 23.20305 1.000 10.84546 210 ILE A C 1
ATOM 1696 O O . ILE A 1 210 ? 1.19529 26.50451 23.51994 1.000 13.84989 210 ILE A O 1
ATOM 1701 N N . TRP A 1 211 ? 3.39970 26.72436 23.95719 1.000 10.96567 211 TRP A N 1
ATOM 1702 C CA . TRP A 1 211 ? 3.36364 25.90871 25.16720 1.000 12.52730 211 TRP A CA 1
ATOM 1703 C C . TRP A 1 211 ? 4.55755 26.26222 26.04372 1.000 9.57247 211 TRP A C 1
ATOM 1704 O O . TRP A 1 211 ? 5.67872 26.37338 25.53863 1.000 13.08110 211 TRP A O 1
ATOM 1715 N N . ARG A 1 212 ? 4.32119 26.43677 27.34789 1.000 10.61625 212 ARG A N 1
ATOM 1716 C CA . ARG A 1 212 ? 5.38921 26.67269 28.30861 1.000 11.89896 212 ARG A CA 1
ATOM 1717 C C . ARG A 1 212 ? 5.42405 25.54168 29.32484 1.000 11.72249 212 ARG A C 1
ATOM 1718 O O . ARG A 1 212 ? 4.39600 24.92174 29.62024 1.000 12.53472 212 ARG A O 1
ATOM 1726 N N . ARG A 1 213 ? 6.61919 25.27265 29.84463 1.000 11.43855 213 ARG A N 1
ATOM 1727 C CA . ARG A 1 213 ? 6.78523 24.12443 30.72181 1.000 15.60544 213 ARG A CA 1
ATOM 1728 C C . ARG A 1 213 ? 6.04296 24.34727 32.03015 1.000 15.84009 213 ARG A C 1
ATOM 1729 O O . ARG A 1 213 ? 5.74519 25.47681 32.42565 1.000 13.75057 213 ARG A O 1
ATOM 1737 N N . HIS A 1 214 ? 5.71238 23.23755 32.67709 1.000 13.61584 214 HIS A N 1
ATOM 1738 C CA . HIS A 1 214 ? 5.03115 23.28453 33.95815 1.000 13.38977 214 HIS A CA 1
ATOM 1739 C C . HIS A 1 214 ? 5.95334 23.87269 35.01018 1.000 14.48297 214 HIS A C 1
ATOM 1740 O O . HIS A 1 214 ? 7.17446 23.76432 34.91957 1.000 12.43123 214 HIS A O 1
ATOM 1747 N N . SER A 1 215 ? 5.36203 24.51419 36.01964 1.000 14.88400 215 SER A N 1
ATOM 1748 C CA . SER A 1 215 ? 6.20908 25.13051 37.03499 1.000 17.55679 215 SER A CA 1
ATOM 1749 C C . SER A 1 215 ? 6.80709 24.11704 38.01307 1.000 13.80773 215 SER A C 1
ATOM 1750 O O . SER A 1 215 ? 7.73165 24.47362 38.74948 1.000 17.34032 215 SER A O 1
ATOM 1753 N N . SER A 1 216 ? 6.30326 22.88261 38.05759 1.000 12.20944 216 SER A N 1
ATOM 1754 C CA . SER A 1 216 ? 6.92174 21.83104 38.85238 1.000 13.54578 216 SER A CA 1
ATOM 1755 C C . SER A 1 216 ? 6.53558 20.48400 38.26426 1.000 12.19230 216 SER A C 1
ATOM 1756 O O . SER A 1 216 ? 5.59805 20.38568 37.47050 1.000 14.29233 216 SER A O 1
ATOM 1759 N N . GLY A 1 217 ? 7.27914 19.45156 38.65910 1.000 14.32269 217 GLY A N 1
ATOM 1760 C CA . GLY A 1 217 ? 6.88591 18.07958 38.35439 1.000 14.58655 217 GLY A CA 1
ATOM 1761 C C . GLY A 1 217 ? 7.10320 17.68271 36.90019 1.000 17.85982 217 GLY A C 1
ATOM 1762 O O . GLY A 1 217 ? 8.12714 18.00521 36.28011 1.000 14.42391 217 GLY A O 1
ATOM 1763 N N . ILE A 1 218 ? 6.12068 16.95600 36.35583 1.000 12.21361 218 ILE A N 1
ATOM 1764 C CA . ILE A 1 218 ? 6.22991 16.39622 35.01617 1.000 12.89718 218 ILE A CA 1
ATOM 1765 C C . ILE A 1 218 ? 6.24226 17.53854 34.00520 1.000 15.30048 218 ILE A C 1
ATOM 1766 O O . ILE A 1 218 ? 5.63284 18.58568 34.22457 1.000 13.30408 218 ILE A O 1
ATOM 1771 N N . MET A 1 219 ? 6.98419 17.35851 32.91364 1.000 11.84873 219 MET A N 1
ATOM 1772 C CA . MET A 1 219 ? 7.10749 18.38585 31.87694 1.000 14.29697 219 MET A CA 1
ATOM 1773 C C . MET A 1 219 ? 7.61811 19.70453 32.45342 1.000 12.61798 219 MET A C 1
ATOM 1774 O O . MET A 1 219 ? 7.24923 20.79099 31.99201 1.000 13.04273 219 MET A O 1
ATOM 1779 N N . GLY A 1 220 ? 8.47559 19.61567 33.47231 1.000 12.77238 220 GLY A N 1
ATOM 1780 C CA . GLY A 1 220 ? 8.89641 20.79127 34.20952 1.000 14.01298 220 GLY A CA 1
ATOM 1781 C C . GLY A 1 220 ? 10.39595 20.99808 34.22315 1.000 11.05991 220 GLY A C 1
ATOM 1782 O O . GLY A 1 220 ? 10.90000 21.87824 34.93033 1.000 11.43226 220 GLY A O 1
ATOM 1783 N N . GLY A 1 221 ? 11.11699 20.17803 33.45680 1.000 11.81900 221 GLY A N 1
ATOM 1784 C CA . GLY A 1 221 ? 12.55835 20.29874 33.34208 1.000 10.95254 221 GLY A CA 1
ATOM 1785 C C . GLY A 1 221 ? 12.95952 20.85295 31.98494 1.000 11.90366 221 GLY A C 1
ATOM 1786 O O . GLY A 1 221 ? 12.28135 21.73265 31.44576 1.000 10.25389 221 GLY A O 1
ATOM 1787 N N . HIS A 1 222 ? 14.05456 20.34515 31.41735 1.000 11.54170 222 HIS A N 1
ATOM 1788 C CA . HIS A 1 222 ? 14.46458 20.77485 30.08769 1.000 11.13038 222 HIS A CA 1
ATOM 1789 C C . HIS A 1 222 ? 13.41669 20.38626 29.05096 1.000 10.32396 222 HIS A C 1
ATOM 1790 O O . HIS A 1 222 ? 12.90033 19.26478 29.05515 1.000 11.69569 222 HIS A O 1
ATOM 1797 N N . ILE A 1 223 ? 13.12064 21.32543 28.15218 1.000 10.00190 223 ILE A N 1
ATOM 1798 C CA . ILE A 1 223 ? 12.21059 21.14590 27.02132 1.000 10.46617 223 ILE A CA 1
ATOM 1799 C C . ILE A 1 223 ? 13.06750 21.14168 25.75355 1.000 8.99601 223 ILE A C 1
ATOM 1800 O O . ILE A 1 223 ? 13.68336 22.16286 25.41994 1.000 8.29026 223 ILE A O 1
ATOM 1805 N N . TRP A 1 224 ? 13.13152 20.00509 25.04903 1.000 8.30229 224 TRP A N 1
ATOM 1806 C CA . TRP A 1 224 ? 14.10282 19.81827 23.97512 1.000 9.07797 224 TRP A CA 1
ATOM 1807 C C . TRP A 1 224 ? 13.45993 19.36513 22.66484 1.000 7.79769 224 TRP A C 1
ATOM 1808 O O . TRP A 1 224 ? 12.56679 18.51378 22.65946 1.000 9.25524 224 TRP A O 1
ATOM 1819 N N . ALA A 1 225 ? 13.94693 19.94681 21.56776 1.000 9.13786 225 ALA A N 1
ATOM 1820 C CA . ALA A 1 225 ? 13.77433 19.44432 20.20744 1.000 9.45845 225 ALA A CA 1
ATOM 1821 C C . ALA A 1 225 ? 12.34274 19.09240 19.79141 1.000 11.34015 225 ALA A C 1
ATOM 1822 O O . ALA A 1 225 ? 12.07623 17.96545 19.36286 1.000 10.77536 225 ALA A O 1
ATOM 1824 N N . PRO A 1 226 ? 11.40219 20.02958 19.88535 1.000 10.61612 226 PRO A N 1
ATOM 1825 C CA . PRO A 1 226 ? 10.04537 19.73187 19.43533 1.000 9.52146 226 PRO A CA 1
ATOM 1826 C C . PRO A 1 226 ? 10.01346 19.59676 17.91674 1.000 11.00324 226 PRO A C 1
ATOM 1827 O O . PRO A 1 226 ? 10.77859 20.24989 17.19587 1.000 11.75851 226 PRO A O 1
ATOM 1831 N N . GLU A 1 227 ? 9.14390 18.70731 17.43644 1.000 11.05777 227 GLU A N 1
ATOM 1832 C CA . GLU A 1 227 ? 8.85196 18.59299 16.00277 1.000 12.21543 227 GLU A CA 1
ATOM 1833 C C . GLU A 1 227 ? 7.34813 18.67501 15.77787 1.000 12.47302 227 GLU A C 1
ATOM 1834 O O . GLU A 1 227 ? 6.59273 17.96075 16.43617 1.000 13.85636 227 GLU A O 1
ATOM 1840 N N . ILE A 1 228 ? 6.90211 19.51040 14.82961 1.000 11.99453 228 ILE A N 1
ATOM 1841 C CA . ILE A 1 228 ? 5.48245 19.58340 14.48068 1.000 9.34218 228 ILE A CA 1
ATOM 1842 C C . ILE A 1 228 ? 5.22601 18.74661 13.23001 1.000 10.49213 228 ILE A C 1
ATOM 1843 O O . ILE A 1 228 ? 5.96324 18.84264 12.23657 1.000 10.02778 228 ILE A O 1
ATOM 1848 N N . HIS A 1 229 ? 4.17523 17.92928 13.28605 1.000 10.26313 229 HIS A N 1
ATOM 1849 C CA . HIS A 1 229 ? 3.77777 17.02558 12.21676 1.000 14.62177 229 HIS A CA 1
ATOM 1850 C C . HIS A 1 229 ? 2.27568 17.13007 11.99044 1.000 12.85358 229 HIS A C 1
ATOM 1851 O O . HIS A 1 229 ? 1.51019 17.45707 12.90204 1.000 13.75859 229 HIS A O 1
ATOM 1858 N N . PHE A 1 230 ? 1.85830 16.86015 10.75768 1.000 10.62204 230 PHE A N 1
ATOM 1859 C CA . PHE A 1 230 ? 0.44384 16.78911 10.41276 1.000 12.74847 230 PHE A CA 1
ATOM 1860 C C . PHE A 1 230 ? 0.11356 15.33264 10.11764 1.000 14.00472 230 PHE A C 1
ATOM 1861 O O . PHE A 1 230 ? 0.65705 14.75960 9.17169 1.000 14.92444 230 PHE A O 1
ATOM 1869 N N . ILE A 1 231 ? -0.76588 14.73570 10.92491 1.000 16.93791 231 ILE A N 1
ATOM 1870 C CA . ILE A 1 231 ? -1.08984 13.31153 10.82383 1.000 18.80027 231 ILE A CA 1
ATOM 1871 C C . ILE A 1 231 ? -2.59736 13.13016 10.95506 1.000 20.63405 231 ILE A C 1
ATOM 1872 O O . ILE A 1 231 ? -3.20214 13.58899 11.93190 1.000 18.82459 231 ILE A O 1
ATOM 1877 N N . ASP A 1 232 ? -3.19858 12.43756 9.98778 1.000 22.76248 232 ASP A N 1
ATOM 1878 C CA . ASP A 1 232 ? -4.62164 12.10460 10.02181 1.000 25.77774 232 ASP A CA 1
ATOM 1879 C C . ASP A 1 232 ? -5.47069 13.33154 10.34759 1.000 22.35322 232 ASP A C 1
ATOM 1880 O O . ASP A 1 232 ? -6.36197 13.29389 11.19947 1.000 23.17319 232 ASP A O 1
ATOM 1885 N N . GLY A 1 233 ? -5.15799 14.44468 9.68504 1.000 19.85081 233 GLY A N 1
ATOM 1886 C CA . GLY A 1 233 ? -5.95553 15.65211 9.80208 1.000 22.96526 233 GLY A CA 1
ATOM 1887 C C . GLY A 1 233 ? -5.71884 16.51371 11.02597 1.000 18.11557 233 GLY A C 1
ATOM 1888 O O . GLY A 1 233 ? -6.43515 17.50389 11.20783 1.000 20.47105 233 GLY A O 1
ATOM 1889 N N . LYS A 1 234 ? -4.74421 16.18999 11.86886 1.000 15.97122 234 LYS A N 1
ATOM 1890 C CA . LYS A 1 234 ? -4.50788 16.95305 13.08660 1.000 16.48012 234 LYS A CA 1
ATOM 1891 C C . LYS A 1 234 ? -3.02908 17.28200 13.20617 1.000 15.04940 234 LYS A C 1
ATOM 1892 O O . LYS A 1 234 ? -2.17288 16.59026 12.65383 1.000 14.51396 234 LYS A O 1
ATOM 1898 N N . TRP A 1 235 ? -2.73120 18.34373 13.94238 1.000 11.68344 235 TRP A N 1
ATOM 1899 C CA . TRP A 1 235 ? -1.34226 18.69120 14.23594 1.000 11.98824 235 TRP A CA 1
ATOM 1900 C C . TRP A 1 235 ? -0.86246 18.00549 15.50877 1.000 13.96510 235 TRP A C 1
ATOM 1901 O O . TRP A 1 235 ? -1.59828 17.90814 16.49354 1.000 11.92277 235 TRP A O 1
ATOM 1912 N N . TYR A 1 236 ? 0.38922 17.56638 15.49054 1.000 11.67717 236 TYR A N 1
ATOM 1913 C CA . TYR A 1 236 ? 1.03500 16.96779 16.64536 1.000 10.73743 236 TYR A CA 1
ATOM 1914 C C . TYR A 1 236 ? 2.39311 17.60195 16.84794 1.000 16.02907 236 TYR A C 1
ATOM 1915 O O . TYR A 1 236 ? 3.10670 17.89868 15.88164 1.000 13.87630 236 TYR A O 1
ATOM 1924 N N . ILE A 1 237 ? 2.74993 17.83114 18.10691 1.000 11.92363 237 ILE A N 1
ATOM 1925 C CA . ILE A 1 237 ? 4.11365 18.19367 18.42706 1.000 11.14025 237 ILE A CA 1
ATOM 1926 C C . ILE A 1 237 ? 4.68207 17.10161 19.30432 1.000 13.34293 237 ILE A C 1
ATOM 1927 O O . ILE A 1 237 ? 4.11639 16.78738 20.36382 1.000 12.04113 237 ILE A O 1
ATOM 1932 N N . TYR A 1 238 ? 5.75808 16.48344 18.82407 1.000 11.99957 238 TYR A N 1
ATOM 1933 C CA . TYR A 1 238 ? 6.53945 15.53135 19.60073 1.000 10.33122 238 TYR A CA 1
ATOM 1934 C C . TYR A 1 238 ? 7.73003 16.26324 20.18917 1.000 11.18917 238 TYR A C 1
ATOM 1935 O O . TYR A 1 238 ? 8.48803 16.89519 19.45146 1.000 9.56732 238 TYR A O 1
ATOM 1944 N N . PHE A 1 239 ? 7.90442 16.17074 21.50921 1.000 9.33041 239 PHE A N 1
ATOM 1945 C CA . PHE A 1 239 ? 8.99985 16.87864 22.14821 1.000 6.62078 239 PHE A CA 1
ATOM 1946 C C . PHE A 1 239 ? 9.47768 16.07744 23.35185 1.000 11.18272 239 PHE A C 1
ATOM 1947 O O . PHE A 1 239 ? 8.84894 15.11045 23.77750 1.000 10.61846 239 PHE A O 1
ATOM 1955 N N . SER A 1 240 ? 10.61782 16.48991 23.88100 1.000 9.38184 240 SER A N 1
ATOM 1956 C CA . SER A 1 240 ? 11.26820 15.80448 24.97948 1.000 9.79605 240 SER A CA 1
ATOM 1957 C C . SER A 1 240 ? 11.31124 16.73004 26.18695 1.000 7.92349 240 SER A C 1
ATOM 1958 O O . SER A 1 240 ? 11.59817 17.92728 26.04635 1.000 8.94420 240 SER A O 1
ATOM 1961 N N . ALA A 1 241 ? 11.03880 16.16931 27.36923 1.000 7.80498 241 ALA A N 1
ATOM 1962 C CA . ALA A 1 241 ? 10.93488 16.98456 28.57169 1.000 8.79089 241 ALA A CA 1
ATOM 1963 C C . ALA A 1 241 ? 11.36054 16.20424 29.80891 1.000 12.69853 241 ALA A C 1
ATOM 1964 O O . ALA A 1 241 ? 10.99940 15.03532 29.97360 1.000 11.45715 241 ALA A O 1
ATOM 1966 N N . GLY A 1 242 ? 12.14734 16.85994 30.66346 1.000 11.80452 242 GLY A N 1
ATOM 1967 C CA . GLY A 1 242 ? 12.50032 16.32498 31.96266 1.000 9.12548 242 GLY A CA 1
ATOM 1968 C C . GLY A 1 242 ? 11.51126 16.81566 33.00395 1.000 10.21697 242 GLY A C 1
ATOM 1969 O O . GLY A 1 242 ? 10.47481 17.39989 32.68567 1.000 9.86229 242 GLY A O 1
ATOM 1970 N N . THR A 1 243 ? 11.85828 16.60479 34.27592 1.000 10.85108 243 THR A N 1
ATOM 1971 C CA . THR A 1 243 ? 11.00530 17.02553 35.37962 1.000 9.92620 243 THR A CA 1
ATOM 1972 C C . THR A 1 243 ? 11.66116 18.17892 36.13082 1.000 11.06494 243 THR A C 1
ATOM 1973 O O . THR A 1 243 ? 12.85084 18.47353 35.96388 1.000 9.45688 243 THR A O 1
ATOM 1977 N N . SER A 1 244 ? 10.87234 18.84395 36.97729 1.000 11.59942 244 SER A N 1
ATOM 1978 C CA . SER A 1 244 ? 11.45179 19.96141 37.72630 1.000 13.52684 244 SER A CA 1
ATOM 1979 C C . SER A 1 244 ? 12.47649 19.49093 38.75059 1.000 15.15064 244 SER A C 1
ATOM 1980 O O . SER A 1 244 ? 13.38358 20.25326 39.09786 1.000 13.68989 244 SER A O 1
ATOM 1983 N N . THR A 1 245 ? 12.35081 18.26194 39.26326 1.000 11.90557 245 THR A N 1
ATOM 1984 C CA . THR A 1 245 ? 13.33311 17.76564 40.22213 1.000 13.94583 245 THR A CA 1
ATOM 1985 C C . THR A 1 245 ? 14.52636 17.09487 39.55618 1.000 16.62850 245 THR A C 1
ATOM 1986 O O . THR A 1 245 ? 15.54447 16.87551 40.22057 1.000 14.14053 245 THR A O 1
ATOM 1990 N N . ASN A 1 246 ? 14.42991 16.76764 38.26667 1.000 11.86394 246 ASN A N 1
ATOM 1991 C CA . ASN A 1 246 ? 15.58577 16.28961 37.51232 1.000 12.79482 246 ASN A CA 1
ATOM 1992 C C . ASN A 1 246 ? 15.41045 16.76631 36.07753 1.000 12.43765 246 ASN A C 1
ATOM 1993 O O . ASN A 1 246 ? 14.74306 16.09811 35.29228 1.000 13.15007 246 ASN A O 1
ATOM 1998 N N . TYR A 1 247 ? 16.04415 17.88828 35.73949 1.000 12.55863 247 TYR A N 1
ATOM 1999 C CA . TYR A 1 247 ? 15.87318 18.45215 34.40464 1.000 14.45787 247 TYR A CA 1
ATOM 2000 C C . TYR A 1 247 ? 16.27126 17.48384 33.30131 1.000 10.74322 247 TYR A C 1
ATOM 2001 O O . TYR A 1 247 ? 15.84054 17.66495 32.15617 1.000 10.73506 247 TYR A O 1
ATOM 2010 N N . PHE A 1 248 ? 17.07106 16.46103 33.61385 1.000 11.54403 248 PHE A N 1
ATOM 2011 C CA . PHE A 1 248 ? 17.57454 15.53884 32.60157 1.000 12.26889 248 PHE A CA 1
ATOM 2012 C C . PHE A 1 248 ? 16.87503 14.19302 32.60396 1.000 12.02641 248 PHE A C 1
ATOM 2013 O O . PHE A 1 248 ? 17.27459 13.31139 31.84016 1.000 13.77504 248 PHE A O 1
ATOM 2021 N N . ASP A 1 249 ? 15.84749 14.01546 33.43201 1.000 10.66518 249 ASP A N 1
ATOM 2022 C CA . ASP A 1 249 ? 15.05738 12.78520 33.44020 1.000 11.64892 249 ASP A CA 1
ATOM 2023 C C . ASP A 1 249 ? 14.01399 12.87124 32.32714 1.000 13.85675 249 ASP A C 1
ATOM 2024 O O . ASP A 1 249 ? 12.81110 13.02949 32.54514 1.000 11.66982 249 ASP A O 1
ATOM 2029 N N . ILE A 1 250 ? 14.49611 12.72971 31.11276 1.000 10.75643 250 ILE A N 1
ATOM 2030 C CA . ILE A 1 250 ? 13.77067 13.19582 29.93939 1.000 11.12042 250 ILE A CA 1
ATOM 2031 C C . ILE A 1 250 ? 13.00073 12.04032 29.30306 1.000 11.47784 250 ILE A C 1
ATOM 2032 O O . ILE A 1 250 ? 13.48607 10.90168 29.24168 1.000 10.43076 250 ILE A O 1
ATOM 2037 N N . ARG A 1 251 ? 11.75954 12.32207 28.90767 1.000 8.27081 251 ARG A N 1
ATOM 2038 C CA . ARG A 1 251 ? 10.89605 11.39685 28.19128 1.000 13.50825 251 ARG A CA 1
ATOM 2039 C C . ARG A 1 251 ? 10.24794 12.13474 27.02543 1.000 11.80380 251 ARG A C 1
ATOM 2040 O O . ARG A 1 251 ? 10.32238 13.36336 26.91762 1.000 8.66493 251 ARG A O 1
ATOM 2048 N N . LEU A 1 252 ? 9.60007 11.36255 26.15469 1.000 10.00118 252 LEU A N 1
ATOM 2049 C CA . LEU A 1 252 ? 8.84878 11.91960 25.03653 1.000 8.29156 252 LEU A CA 1
ATOM 2050 C C . LEU A 1 252 ? 7.43083 12.30124 25.45552 1.000 10.56575 252 LEU A C 1
ATOM 2051 O O . LEU A 1 252 ? 6.75633 11.54183 26.15176 1.000 12.65937 252 LEU A O 1
ATOM 2056 N N . TYR A 1 253 ? 6.96622 13.46178 24.97851 1.000 11.59532 253 TYR A N 1
ATOM 2057 C CA . TYR A 1 253 ? 5.60846 13.94533 25.20086 1.000 12.42830 253 TYR A CA 1
ATOM 2058 C C . TYR A 1 253 ? 5.00822 14.43415 23.88674 1.000 11.45315 253 TYR A C 1
ATOM 2059 O O . TYR A 1 253 ? 5.71938 14.68553 22.91196 1.000 10.80984 253 TYR A O 1
ATOM 2068 N N . VAL A 1 254 ? 3.67679 14.54773 23.86964 1.000 9.77799 254 VAL A N 1
ATOM 2069 C CA . VAL A 1 254 ? 2.92624 14.90819 22.67079 1.000 12.78634 254 VAL A CA 1
ATOM 2070 C C . VAL A 1 254 ? 1.91527 16.00315 22.99434 1.000 13.00878 254 VAL A C 1
ATOM 2071 O O . VAL A 1 254 ? 1.21872 15.93653 24.01333 1.000 10.96787 254 VAL A O 1
ATOM 2075 N N . LEU A 1 255 ? 1.82042 16.99789 22.10867 1.000 11.01150 255 LEU A N 1
ATOM 2076 C CA . LEU A 1 255 ? 0.73413 17.96767 22.09181 1.000 11.21827 255 LEU A CA 1
ATOM 2077 C C . LEU A 1 255 ? -0.08754 17.74956 20.83144 1.000 11.21294 255 LEU A C 1
ATOM 2078 O O . LEU A 1 255 ? 0.43841 17.32600 19.79807 1.000 11.46893 255 LEU A O 1
ATOM 2083 N N . GLU A 1 256 ? -1.38279 18.03663 20.92158 1.000 12.29982 256 GLU A N 1
ATOM 2084 C CA . GLU A 1 256 ? -2.29067 17.82497 19.80249 1.000 15.24280 256 GLU A CA 1
ATOM 2085 C C . GLU A 1 256 ? -3.09469 19.08972 19.54198 1.000 12.48659 256 GLU A C 1
ATOM 2086 O O . GLU A 1 256 ? -3.54329 19.75046 20.48405 1.000 13.79610 256 GLU A O 1
ATOM 2092 N N . CYS A 1 257 ? -3.26969 19.43734 18.26198 1.000 11.27642 257 CYS A N 1
ATOM 2093 C CA . CYS A 1 257 ? -4.10235 20.58003 17.88882 1.000 14.09975 257 CYS A CA 1
ATOM 2094 C C . CYS A 1 257 ? -4.96000 20.19469 16.68951 1.000 16.21941 257 CYS A C 1
ATOM 2095 O O . CYS A 1 257 ? -4.43018 19.97756 15.59339 1.000 15.61869 257 CYS A O 1
ATOM 2098 N N . SER A 1 258 ? -6.28166 20.12158 16.90480 1.000 14.42691 258 SER A N 1
ATOM 2099 C CA . SER A 1 258 ? -7.23333 19.81873 15.83640 1.000 19.30839 258 SER A CA 1
ATOM 2100 C C . SER A 1 258 ? -7.50776 21.01972 14.94430 1.000 21.33429 258 SER A C 1
ATOM 2101 O O . SER A 1 258 ? -7.89781 20.84771 13.78218 1.000 24.89408 258 SER A O 1
ATOM 2104 N N . ASP A 1 259 ? -7.33411 22.22896 15.46360 1.000 17.76393 259 ASP A N 1
ATOM 2105 C CA . ASP A 1 259 ? -7.57931 23.42626 14.67506 1.000 21.23838 259 ASP A CA 1
ATOM 2106 C C . ASP A 1 259 ? -6.65313 23.46681 13.46793 1.000 22.80627 259 ASP A C 1
ATOM 2107 O O . ASP A 1 259 ? -5.55004 22.91243 13.47945 1.000 23.34689 259 ASP A O 1
ATOM 2112 N N . SER A 1 260 ? -7.11510 24.11888 12.40586 1.000 22.04584 260 SER A N 1
ATOM 2113 C CA . SER A 1 260 ? -6.39126 24.01290 11.14713 1.000 18.51133 260 SER A CA 1
ATOM 2114 C C . SER A 1 260 ? -5.11878 24.85087 11.14486 1.000 17.32669 260 SER A C 1
ATOM 2115 O O . SER A 1 260 ? -4.11000 24.44615 10.55690 1.000 14.39265 260 SER A O 1
ATOM 2118 N N . ASN A 1 261 ? -5.13983 26.01496 11.78506 1.000 13.97670 261 ASN A N 1
ATOM 2119 C CA . ASN A 1 261 ? -3.94756 26.84442 11.86872 1.000 13.24566 261 ASN A CA 1
ATOM 2120 C C . ASN A 1 261 ? -3.29209 26.60234 13.22166 1.000 15.18396 261 ASN A C 1
ATOM 2121 O O . ASN A 1 261 ? -3.87273 26.97875 14.25751 1.000 15.66994 261 ASN A O 1
ATOM 2126 N N . PRO A 1 262 ? -2.09886 25.99977 13.27247 1.000 14.76134 262 PRO A N 1
ATOM 2127 C CA . PRO A 1 262 ? -1.47900 25.70412 14.57581 1.000 14.92020 262 PRO A CA 1
ATOM 2128 C C . PRO A 1 262 ? -0.93921 26.94134 15.27687 1.000 14.10058 262 PRO A C 1
ATOM 2129 O O . PRO A 1 262 ? -0.62445 26.87151 16.47389 1.000 15.12621 262 PRO A O 1
ATOM 2133 N N . LEU A 1 263 ? -0.82109 28.06517 14.57375 1.000 12.38191 263 LEU A N 1
ATOM 2134 C CA . LEU A 1 263 ? -0.42105 29.31619 15.20190 1.000 13.85332 263 LEU A CA 1
ATOM 2135 C C . LEU A 1 263 ? -1.57583 30.04202 15.89435 1.000 17.90693 263 LEU A C 1
ATOM 2136 O O . LEU A 1 263 ? -1.32398 30.96024 16.68535 1.000 20.76961 263 LEU A O 1
ATOM 2141 N N . THR A 1 264 ? -2.82693 29.67347 15.61501 1.000 17.66742 264 THR A N 1
ATOM 2142 C CA . THR A 1 264 ? -3.97029 30.24783 16.30770 1.000 18.12444 264 THR A CA 1
ATOM 2143 C C . THR A 1 264 ? -4.78504 29.21934 17.06758 1.000 20.05535 264 THR A C 1
ATOM 2144 O O . THR A 1 264 ? -5.61467 29.60647 17.89656 1.000 18.06905 264 THR A O 1
ATOM 2148 N N . GLY A 1 265 ? -4.57722 27.93486 16.82084 1.000 16.35626 265 GLY A N 1
ATOM 2149 C CA . GLY A 1 265 ? -5.41921 26.91714 17.39990 1.000 15.84003 265 GLY A CA 1
ATOM 2150 C C . GLY A 1 265 ? -5.05534 26.60244 18.83550 1.000 17.20301 265 GLY A C 1
ATOM 2151 O O . GLY A 1 265 ? -4.07888 27.09537 19.40268 1.000 17.11311 265 GLY A O 1
ATOM 2152 N N . THR A 1 266 ? -5.86573 25.74745 19.42951 1.000 14.18887 266 THR A N 1
ATOM 2153 C CA . THR A 1 266 ? -5.66693 25.33578 20.81072 1.000 16.26240 266 THR A CA 1
ATOM 2154 C C . THR A 1 266 ? -4.86368 24.04365 20.85456 1.000 14.97160 266 THR A C 1
ATOM 2155 O O . THR A 1 266 ? -5.21457 23.06048 20.19308 1.000 18.30517 266 THR A O 1
ATOM 2159 N N . TRP A 1 267 ? -3.78899 24.05089 21.63779 1.000 15.65993 267 TRP A N 1
ATOM 2160 C CA . TRP A 1 267 ? -2.92978 22.88741 21.80362 1.000 14.40997 267 TRP A CA 1
ATOM 2161 C C . TRP A 1 267 ? -3.24199 22.19251 23.11850 1.000 14.52408 267 TRP A C 1
ATOM 2162 O O . TRP A 1 267 ? -3.31294 22.84793 24.16148 1.000 15.90890 267 TRP A O 1
ATOM 2173 N N . VAL A 1 268 ? -3.38191 20.86794 23.06821 1.000 14.66042 268 VAL A N 1
ATOM 2174 C CA . VAL A 1 268 ? -3.75993 20.04835 24.21959 1.000 20.50768 268 VAL A CA 1
ATOM 2175 C C . VAL A 1 268 ? -2.63471 19.06633 24.53897 1.000 16.05725 268 VAL A C 1
ATOM 2176 O O . VAL A 1 268 ? -2.09435 18.41434 23.63638 1.000 16.06698 268 VAL A O 1
ATOM 2180 N N . GLU A 1 269 ? -2.28660 18.95476 25.82209 1.000 15.03751 269 GLU A N 1
ATOM 2181 C CA . GLU A 1 269 ? -1.32256 17.94432 26.24256 1.000 12.12329 269 GLU A CA 1
ATOM 2182 C C . GLU A 1 269 ? -1.93670 16.55779 26.13290 1.000 14.69755 269 GLU A C 1
ATOM 2183 O O . GLU A 1 269 ? -3.06751 16.32946 26.57874 1.000 19.01080 269 GLU A O 1
ATOM 2189 N N . LYS A 1 270 ? -1.20739 15.62781 25.51899 1.000 13.37130 270 LYS A N 1
ATOM 2190 C CA . LYS A 1 270 ? -1.66728 14.25120 25.44109 1.000 13.38444 270 LYS A CA 1
ATOM 2191 C C . LYS A 1 270 ? -0.91304 13.31433 26.36713 1.000 16.11310 270 LYS A C 1
ATOM 2192 O O . LYS A 1 270 ? -1.32280 12.15944 26.50430 1.000 20.03187 270 LYS A O 1
ATOM 2198 N N . GLY A 1 271 ? 0.16874 13.76864 26.99134 1.000 14.80082 271 GLY A N 1
ATOM 2199 C CA . GLY A 1 271 ? 0.92682 12.94640 27.91444 1.000 12.45697 271 GLY A CA 1
ATOM 2200 C C . GLY A 1 271 ? 2.14320 12.31589 27.26530 1.000 15.06464 271 GLY A C 1
ATOM 2201 O O . GLY A 1 271 ? 2.56614 12.66445 26.15987 1.000 13.78672 271 GLY A O 1
ATOM 2202 N N . GLN A 1 272 ? 2.69830 11.34254 27.98255 1.000 12.80743 272 GLN A N 1
ATOM 2203 C CA . GLN A 1 272 ? 3.95270 10.71964 27.59393 1.000 12.66951 272 GLN A CA 1
ATOM 2204 C C . GLN A 1 272 ? 3.73444 9.73889 26.44714 1.000 13.07512 272 GLN A C 1
ATOM 2205 O O . GLN A 1 272 ? 2.76095 8.98534 26.42967 1.000 13.42530 272 GLN A O 1
ATOM 2211 N N . LEU A 1 273 ? 4.64310 9.76533 25.47927 1.000 10.97882 273 LEU A N 1
ATOM 2212 C CA . LEU A 1 273 ? 4.67393 8.75910 24.41670 1.000 14.27467 273 LEU A CA 1
ATOM 2213 C C . LEU A 1 273 ? 5.59679 7.67165 24.93496 1.000 15.14839 273 LEU A C 1
ATOM 2214 O O . LEU A 1 273 ? 6.81957 7.84955 24.97761 1.000 13.38639 273 LEU A O 1
ATOM 2219 N N . LYS A 1 274 ? 5.01184 6.56262 25.36603 1.000 14.44305 274 LYS A N 1
ATOM 2220 C CA . LYS A 1 274 ? 5.77583 5.53927 26.06723 1.000 19.18651 274 LYS A CA 1
ATOM 2221 C C . LYS A 1 274 ? 6.44837 4.60890 25.07172 1.000 17.22648 274 LYS A C 1
ATOM 2222 O O . LYS A 1 274 ? 5.89839 4.33078 24.00532 1.000 16.92119 274 LYS A O 1
ATOM 2228 N N . THR A 1 275 ? 7.66029 4.15671 25.41111 1.000 11.97532 275 THR A N 1
ATOM 2229 C CA . THR A 1 275 ? 8.36249 3.13370 24.65279 1.000 14.34491 275 THR A CA 1
ATOM 2230 C C . THR A 1 275 ? 8.49908 1.86680 25.50717 1.000 14.43890 275 THR A C 1
ATOM 2231 O O . THR A 1 275 ? 7.82353 1.70861 26.52969 1.000 14.83780 275 THR A O 1
ATOM 2235 N N . ASN A 1 276 ? 9.36144 0.93865 25.07485 1.000 14.48794 276 ASN A N 1
ATOM 2236 C CA . ASN A 1 276 ? 9.37194 -0.38282 25.70955 1.000 15.12966 276 ASN A CA 1
ATOM 2237 C C . ASN A 1 276 ? 9.91541 -0.36229 27.13395 1.000 15.86022 276 ASN A C 1
ATOM 2238 O O . ASN A 1 276 ? 9.69363 -1.32719 27.86844 1.000 17.46582 276 ASN A O 1
ATOM 2243 N N . TRP A 1 277 ? 10.65660 0.67227 27.53411 1.000 14.22933 277 TRP A N 1
ATOM 2244 C CA . TRP A 1 277 ? 11.13750 0.75843 28.91195 1.000 15.37354 277 TRP A CA 1
ATOM 2245 C C . TRP A 1 277 ? 11.34301 2.22447 29.26966 1.000 14.47465 277 TRP A C 1
ATOM 2246 O O . TRP A 1 277 ? 11.42155 3.08317 28.39184 1.000 15.04145 277 TRP A O 1
ATOM 2257 N N . GLU A 1 278 ? 11.38713 2.50603 30.57275 1.000 15.50688 278 GLU A N 1
ATOM 2258 C CA . GLU A 1 278 ? 11.53794 3.86845 31.08156 1.000 14.66556 278 GLU A CA 1
ATOM 2259 C C . GLU A 1 278 ? 13.01715 4.19794 31.24960 1.000 16.77858 278 GLU A C 1
ATOM 2260 O O . GLU A 1 278 ? 13.71693 3.54948 32.03199 1.000 12.72006 278 GLU A O 1
ATOM 2266 N N . SER A 1 279 ? 13.47584 5.22509 30.54364 1.000 15.83566 279 SER A N 1
ATOM 2267 C CA . SER A 1 279 ? 14.85483 5.69465 30.60560 1.000 11.34215 279 SER A CA 1
ATOM 2268 C C . SER A 1 279 ? 14.89932 7.01761 29.85940 1.000 11.85491 279 SER A C 1
ATOM 2269 O O . SER A 1 279 ? 13.89466 7.45556 29.29188 1.000 13.66073 279 SER A O 1
ATOM 2272 N N . PHE A 1 280 ? 16.07510 7.65914 29.89136 1.000 10.16206 280 PHE A N 1
ATOM 2273 C CA . PHE A 1 280 ? 16.38767 8.84861 29.10054 1.000 11.24091 280 PHE A CA 1
ATOM 2274 C C . PHE A 1 280 ? 15.96667 8.63768 27.64532 1.000 11.77482 280 PHE A C 1
ATOM 2275 O O . PHE A 1 280 ? 16.52443 7.76981 26.97114 1.000 11.28918 280 PHE A O 1
ATOM 2283 N N . THR A 1 281 ? 14.97538 9.39870 27.16308 1.000 10.23524 281 THR A N 1
ATOM 2284 C CA . THR A 1 281 ? 14.40927 9.21873 25.82243 1.000 10.06195 281 THR A CA 1
ATOM 2285 C C . THR A 1 281 ? 14.15629 10.58723 25.20546 1.000 11.83848 281 THR A C 1
ATOM 2286 O O . THR A 1 281 ? 13.53652 11.43587 25.85164 1.000 11.89449 281 THR A O 1
ATOM 2290 N N . LEU A 1 282 ? 14.58572 10.79703 23.95409 1.000 9.32790 282 LEU A N 1
ATOM 2291 C CA . LEU A 1 282 ? 14.52487 12.13983 23.38049 1.000 9.93226 282 LEU A CA 1
ATOM 2292 C C . LEU A 1 282 ? 14.51930 12.08986 21.85358 1.000 10.77894 282 LEU A C 1
ATOM 2293 O O . LEU A 1 282 ? 14.73485 11.04354 21.23760 1.000 10.37797 282 LEU A O 1
ATOM 2298 N N . ASP A 1 283 ? 14.27529 13.26160 21.25643 1.000 10.63405 283 ASP A N 1
ATOM 2299 C CA . ASP A 1 283 ? 14.54522 13.52385 19.83365 1.000 12.60836 283 ASP A CA 1
ATOM 2300 C C . ASP A 1 283 ? 13.72723 12.62180 18.90598 1.000 12.34989 283 ASP A C 1
ATOM 2301 O O . ASP A 1 283 ? 14.24086 12.13200 17.89465 1.000 12.49955 283 ASP A O 1
ATOM 2306 N N . ALA A 1 284 ? 12.45064 12.40714 19.22726 1.000 11.21452 284 ALA A N 1
ATOM 2307 C CA . ALA A 1 284 ? 11.61934 11.55169 18.38604 1.000 13.86557 284 ALA A CA 1
ATOM 2308 C C . ALA A 1 284 ? 11.23778 12.25587 17.08751 1.000 15.45789 284 ALA A C 1
ATOM 2309 O O . ALA A 1 284 ? 10.99867 13.46911 17.05517 1.000 13.10626 284 ALA A O 1
ATOM 2311 N N . THR A 1 285 ? 11.18771 11.48086 16.00874 1.000 11.68337 285 THR A N 1
ATOM 2312 C CA . THR A 1 285 ? 10.61752 11.92557 14.74836 1.000 12.96124 285 THR A CA 1
ATOM 2313 C C . THR A 1 285 ? 9.71846 10.81253 14.21857 1.000 13.06092 285 THR A C 1
ATOM 2314 O O . THR A 1 285 ? 9.67235 9.70927 14.76719 1.000 11.37451 285 THR A O 1
ATOM 2318 N N . THR A 1 286 ? 8.96730 11.10743 13.15875 1.000 11.68189 286 THR A N 1
ATOM 2319 C CA . THR A 1 286 ? 8.12561 10.08505 12.56420 1.000 13.42695 286 THR A CA 1
ATOM 2320 C C . THR A 1 286 ? 8.07937 10.25982 11.05166 1.000 16.69184 286 THR A C 1
ATOM 2321 O O . THR A 1 286 ? 8.28342 11.35685 10.52141 1.000 12.68290 286 THR A O 1
ATOM 2325 N N . PHE A 1 287 ? 7.85007 9.14649 10.36159 1.000 13.27971 287 PHE A N 1
ATOM 2326 C CA . PHE A 1 287 ? 7.66996 9.14815 8.91694 1.000 14.47425 287 PHE A CA 1
ATOM 2327 C C . PHE A 1 287 ? 6.71702 8.01817 8.55290 1.000 15.71664 287 PHE A C 1
ATOM 2328 O O . PHE A 1 287 ? 6.48805 7.09237 9.33626 1.000 12.93999 287 PHE A O 1
ATOM 2336 N N . GLU A 1 288 ? 6.16008 8.11422 7.34799 1.000 16.66063 288 GLU A N 1
ATOM 2337 C CA . GLU A 1 288 ? 5.27230 7.10308 6.79394 1.000 20.03128 288 GLU A CA 1
ATOM 2338 C C . GLU A 1 288 ? 5.92440 6.49622 5.55972 1.000 19.55294 288 GLU A C 1
ATOM 2339 O O . GLU A 1 288 ? 6.63987 7.17418 4.81530 1.000 15.71013 288 GLU A O 1
ATOM 2345 N N . HIS A 1 289 ? 5.66768 5.21353 5.34221 1.000 22.04845 289 HIS A N 1
ATOM 2346 C CA . HIS A 1 289 ? 6.14381 4.55482 4.13442 1.000 23.82829 289 HIS A CA 1
ATOM 2347 C C . HIS A 1 289 ? 5.24381 3.36924 3.81850 1.000 24.99672 289 HIS A C 1
ATOM 2348 O O . HIS A 1 289 ? 5.03333 2.50138 4.67219 1.000 24.64823 289 HIS A O 1
ATOM 2355 N N . ASN A 1 290 ? 4.70581 3.34815 2.59797 1.000 23.15555 290 ASN A N 1
ATOM 2356 C CA . ASN A 1 290 ? 3.90875 2.22466 2.11190 1.000 30.02545 290 ASN A CA 1
ATOM 2357 C C . ASN A 1 290 ? 2.80030 1.83498 3.09089 1.000 31.44700 290 ASN A C 1
ATOM 2358 O O . ASN A 1 290 ? 2.54605 0.65455 3.33768 1.000 31.59152 290 ASN A O 1
ATOM 2363 N N . GLY A 1 291 ? 2.13138 2.84211 3.65266 1.000 27.52601 291 GLY A N 1
ATOM 2364 C CA . GLY A 1 291 ? 0.99673 2.62225 4.52640 1.000 26.88465 291 GLY A CA 1
ATOM 2365 C C . GLY A 1 291 ? 1.30999 2.36828 5.98931 1.000 28.81305 291 GLY A C 1
ATOM 2366 O O . GLY A 1 291 ? 0.37329 2.20581 6.77935 1.000 27.65159 291 GLY A O 1
ATOM 2367 N N . THR A 1 292 ? 2.58151 2.32004 6.38318 1.000 22.42257 292 THR A N 1
ATOM 2368 C CA . THR A 1 292 ? 2.95394 2.14221 7.78298 1.000 23.34334 292 THR A CA 1
ATOM 2369 C C . THR A 1 292 ? 3.64674 3.39616 8.29961 1.000 19.31186 292 THR A C 1
ATOM 2370 O O . THR A 1 292 ? 4.49034 3.97618 7.61044 1.000 19.76985 292 THR A O 1
ATOM 2374 N N . ARG A 1 293 ? 3.27614 3.82133 9.50300 1.000 16.80393 293 ARG A N 1
ATOM 2375 C CA . ARG A 1 293 ? 3.95075 4.92599 10.16880 1.000 17.62121 293 ARG A CA 1
ATOM 2376 C C . ARG A 1 293 ? 4.91529 4.37852 11.21653 1.000 13.64536 293 ARG A C 1
ATOM 2377 O O . ARG A 1 293 ? 4.62491 3.38597 11.89803 1.000 15.52720 293 ARG A O 1
ATOM 2385 N N . TYR A 1 294 ? 6.07396 5.02631 11.31764 1.000 14.14335 294 TYR A N 1
ATOM 2386 C CA . TYR A 1 294 ? 7.15207 4.63711 12.20797 1.000 17.04049 294 TYR A CA 1
ATOM 2387 C C . TYR A 1 294 ? 7.48432 5.79441 13.13337 1.000 15.87682 294 TYR A C 1
ATOM 2388 O O . TYR A 1 294 ? 7.33953 6.96146 12.75981 1.000 12.08874 294 TYR A O 1
ATOM 2397 N N . LEU A 1 295 ? 7.91852 5.46462 14.34289 1.000 15.06316 295 LEU A N 1
ATOM 2398 C CA . LEU A 1 295 ? 8.59985 6.42520 15.20533 1.000 12.29450 295 LEU A CA 1
ATOM 2399 C C . LEU A 1 295 ? 10.08853 6.09192 15.21379 1.000 11.44108 295 LEU A C 1
ATOM 2400 O O . LEU A 1 295 ? 10.46458 4.92000 15.27333 1.000 12.11018 295 LEU A O 1
ATOM 2405 N N . VAL A 1 296 ? 10.93167 7.12595 15.12638 1.000 11.96978 296 VAL A N 1
ATOM 2406 C CA . VAL A 1 296 ? 12.38739 6.99309 15.18689 1.000 11.66303 296 VAL A CA 1
ATOM 2407 C C . VAL A 1 296 ? 12.89944 7.94988 16.26415 1.000 12.47321 296 VAL A C 1
ATOM 2408 O O . VAL A 1 296 ? 12.54631 9.13520 16.26097 1.000 11.60327 296 VAL A O 1
ATOM 2412 N N . TRP A 1 297 ? 13.70318 7.44355 17.19800 1.000 8.85170 297 TRP A N 1
ATOM 2413 C CA . TRP A 1 297 ? 14.03856 8.28027 18.34730 1.000 8.64447 297 TRP A CA 1
ATOM 2414 C C . TRP A 1 297 ? 15.34616 7.82658 18.98016 1.000 10.30594 297 TRP A C 1
ATOM 2415 O O . TRP A 1 297 ? 15.95791 6.83306 18.57441 1.000 12.46138 297 TRP A O 1
ATOM 2426 N N . ALA A 1 298 ? 15.77140 8.57641 19.99087 1.000 9.25509 298 ALA A N 1
ATOM 2427 C CA . ALA A 1 298 ? 16.98284 8.27633 20.73756 1.000 9.43723 298 ALA A CA 1
ATOM 2428 C C . ALA A 1 298 ? 16.61689 7.83809 22.15171 1.000 10.45551 298 ALA A C 1
ATOM 2429 O O . ALA A 1 298 ? 15.73222 8.43221 22.77911 1.000 10.39229 298 ALA A O 1
ATOM 2431 N N . GLN A 1 299 ? 17.26773 6.77799 22.65166 1.000 9.84790 299 GLN A N 1
ATOM 2432 C CA . GLN A 1 299 ? 16.97079 6.29355 23.99599 1.000 8.81940 299 GLN A CA 1
ATOM 2433 C C . GLN A 1 299 ? 18.17495 5.60299 24.62461 1.000 11.49042 299 GLN A C 1
ATOM 2434 O O . GLN A 1 299 ? 18.93876 4.89993 23.95281 1.000 12.97684 299 GLN A O 1
ATOM 2440 N N . LYS A 1 300 ? 18.32402 5.82038 25.92896 1.000 10.32241 300 LYS A N 1
ATOM 2441 C CA . LYS A 1 300 ? 19.31480 5.10934 26.72590 1.000 12.64021 300 LYS A CA 1
ATOM 2442 C C . LYS A 1 300 ? 18.88823 3.65890 26.95892 1.000 13.44360 300 LYS A C 1
ATOM 2443 O O . LYS A 1 300 ? 17.74831 3.38067 27.36375 1.000 12.42140 300 LYS A O 1
ATOM 2449 N N . ASP A 1 301 ? 19.79884 2.72720 26.67897 1.000 13.63084 301 ASP A N 1
ATOM 2450 C CA . ASP A 1 301 ? 19.63345 1.35116 27.12896 1.000 16.79453 301 ASP A CA 1
ATOM 2451 C C . ASP A 1 301 ? 20.52981 1.14030 28.33531 1.000 16.23663 301 ASP A C 1
ATOM 2452 O O . ASP A 1 301 ? 21.75155 1.28755 28.20020 1.000 14.79003 301 ASP A O 1
ATOM 2457 N N . PRO A 1 302 ? 19.99966 0.78127 29.50783 1.000 16.97204 302 PRO A N 1
ATOM 2458 C CA . PRO A 1 302 ? 20.86820 0.65102 30.69307 1.000 17.48094 302 PRO A CA 1
ATOM 2459 C C . PRO A 1 302 ? 22.01682 -0.32475 30.50682 1.000 19.47351 302 PRO A C 1
ATOM 2460 O O . PRO A 1 302 ? 23.01007 -0.22498 31.23340 1.000 22.66721 302 PRO A O 1
ATOM 2464 N N . LYS A 1 303 ? 21.91461 -1.24991 29.55195 1.000 17.26038 303 LYS A N 1
ATOM 2465 C CA . LYS A 1 303 ? 22.90712 -2.28834 29.32344 1.000 19.50527 303 LYS A CA 1
ATOM 2466 C C . LYS A 1 303 ? 23.98463 -1.88682 28.32933 1.000 25.42309 303 LYS A C 1
ATOM 2467 O O . LYS A 1 303 ? 24.91206 -2.67084 28.10466 1.000 22.66440 303 LYS A O 1
ATOM 2473 N N . ILE A 1 304 ? 23.89249 -0.70030 27.72734 1.000 19.12698 304 ILE A N 1
ATOM 2474 C CA . ILE A 1 304 ? 24.85942 -0.22998 26.74228 1.000 19.87635 304 ILE A CA 1
ATOM 2475 C C . ILE A 1 304 ? 25.45754 1.08034 27.23637 1.000 21.02702 304 ILE A C 1
ATOM 2476 O O . ILE A 1 304 ? 24.72055 1.99968 27.60737 1.000 16.61100 304 ILE A O 1
ATOM 2481 N N . ALA A 1 305 ? 26.79073 1.17547 27.20338 1.000 19.09306 305 ALA A N 1
ATOM 2482 C CA . ALA A 1 305 ? 27.51531 2.36077 27.66676 1.000 27.61196 305 ALA A CA 1
ATOM 2483 C C . ALA A 1 305 ? 27.51310 3.45950 26.59742 1.000 30.20562 305 ALA A C 1
ATOM 2484 O O . ALA A 1 305 ? 28.54326 3.85922 26.04856 1.000 27.73820 305 ALA A O 1
ATOM 2486 N N . SER A 1 306 ? 26.31789 3.93055 26.28120 1.000 22.52816 306 SER A N 1
ATOM 2487 C CA . SER A 1 306 ? 26.16255 5.12842 25.47326 1.000 14.35433 306 SER A CA 1
ATOM 2488 C C . SER A 1 306 ? 25.04787 5.94435 26.09767 1.000 16.10739 306 SER A C 1
ATOM 2489 O O . SER A 1 306 ? 24.16942 5.39831 26.76629 1.000 16.72744 306 SER A O 1
ATOM 2492 N N . ASN A 1 307 ? 25.09023 7.25821 25.87695 1.000 17.27719 307 ASN A N 1
ATOM 2493 C CA . ASN A 1 307 ? 24.01105 8.10395 26.37055 1.000 15.26943 307 ASN A CA 1
ATOM 2494 C C . ASN A 1 307 ? 22.68620 7.76024 25.70341 1.000 13.97532 307 ASN A C 1
ATOM 2495 O O . ASN A 1 307 ? 21.62691 7.82808 26.34287 1.000 14.07605 307 ASN A O 1
ATOM 2500 N N . SER A 1 308 ? 22.71985 7.38870 24.42677 1.000 14.62146 308 SER A N 1
ATOM 2501 C CA . SER A 1 308 ? 21.48848 7.03617 23.72206 1.000 11.99295 308 SER A CA 1
ATOM 2502 C C . SER A 1 308 ? 21.82619 6.33391 22.41517 1.000 13.40858 308 SER A C 1
ATOM 2503 O O . SER A 1 308 ? 22.88044 6.56578 21.82090 1.000 12.83885 308 SER A O 1
ATOM 2506 N N . ASN A 1 309 ? 20.90312 5.49056 21.97807 1.000 10.27258 309 ASN A N 1
ATOM 2507 C CA . ASN A 1 309 ? 20.98030 4.78351 20.71130 1.000 12.49220 309 ASN A CA 1
ATOM 2508 C C . ASN A 1 309 ? 19.77445 5.15728 19.86539 1.000 12.09190 309 ASN A C 1
ATOM 2509 O O . ASN A 1 309 ? 18.79939 5.70448 20.37304 1.000 11.40948 309 ASN A O 1
ATOM 2514 N N . ILE A 1 310 ? 19.83018 4.84660 18.56915 1.000 10.99754 310 ILE A N 1
ATOM 2515 C CA . ILE A 1 310 ? 18.70935 5.13698 17.67454 1.000 10.82848 310 ILE A CA 1
ATOM 2516 C C . ILE A 1 310 ? 17.80557 3.91507 17.59547 1.000 11.69479 310 ILE A C 1
ATOM 2517 O O . ILE A 1 310 ? 18.27576 2.80468 17.32150 1.000 10.89781 310 ILE A O 1
ATOM 2522 N N . TYR A 1 311 ? 16.50207 4.13098 17.79202 1.000 11.88045 311 TYR A N 1
ATOM 2523 C CA . TYR A 1 311 ? 15.48298 3.09154 17.72131 1.000 14.31473 311 TYR A CA 1
ATOM 2524 C C . TYR A 1 311 ? 14.43225 3.43613 16.67015 1.000 11.32083 311 TYR A C 1
ATOM 2525 O O . TYR A 1 311 ? 14.15015 4.60544 16.40560 1.000 9.89860 311 TYR A O 1
ATOM 2534 N N . ILE A 1 312 ? 13.83696 2.39590 16.09641 1.000 11.92797 312 ILE A N 1
ATOM 2535 C CA . ILE A 1 312 ? 12.67865 2.52290 15.22678 1.000 12.15615 312 ILE A CA 1
ATOM 2536 C C . ILE A 1 312 ? 11.60205 1.58514 15.75543 1.000 12.05790 312 ILE A C 1
ATOM 2537 O O . ILE A 1 312 ? 11.90033 0.53333 16.33184 1.000 14.41595 312 ILE A O 1
ATOM 2542 N N . ALA A 1 313 ? 10.34685 1.99290 15.60360 1.000 12.47387 313 ALA A N 1
ATOM 2543 C CA . ALA A 1 313 ? 9.21886 1.12420 15.90427 1.000 11.72703 313 ALA A CA 1
ATOM 2544 C C . ALA A 1 313 ? 8.02491 1.52787 15.05471 1.000 13.02567 313 ALA A C 1
ATOM 2545 O O . ALA A 1 313 ? 7.88726 2.68857 14.65913 1.000 13.73707 313 ALA A O 1
ATOM 2547 N N . LYS A 1 314 ? 7.15752 0.55731 14.77898 1.000 13.77260 314 LYS A N 1
ATOM 2548 C CA . LYS A 1 314 ? 5.89519 0.86096 14.11730 1.000 13.31135 314 LYS A CA 1
ATOM 2549 C C . LYS A 1 314 ? 4.99362 1.64214 15.07045 1.000 12.52627 314 LYS A C 1
ATOM 2550 O O . LYS A 1 314 ? 5.01651 1.43283 16.28686 1.000 15.00297 314 LYS A O 1
ATOM 2556 N N . MET A 1 315 ? 4.23163 2.57827 14.53555 1.000 15.99336 315 MET A N 1
ATOM 2557 C CA . MET A 1 315 ? 3.28685 3.30663 15.36656 1.000 15.40795 315 MET A CA 1
ATOM 2558 C C . MET A 1 315 ? 1.87173 2.76851 15.18599 1.000 19.84378 315 MET A C 1
ATOM 2559 O O . MET A 1 315 ? 1.53877 2.13987 14.17647 1.000 19.51053 315 MET A O 1
ATOM 2564 N N . ASN A 1 316 ? 1.04984 3.00097 16.20739 1.000 18.73976 316 ASN A N 1
ATOM 2565 C CA . ASN A 1 316 ? -0.37525 2.67188 16.21485 1.000 20.50046 316 ASN A CA 1
ATOM 2566 C C . ASN A 1 316 ? -1.11290 3.99305 16.39259 1.000 22.19662 316 ASN A C 1
ATOM 2567 O O . ASN A 1 316 ? -1.55459 4.33583 17.48938 1.000 22.64372 316 ASN A O 1
ATOM 2572 N N . GLY A 1 317 ? -1.21194 4.75339 15.30980 1.000 15.51671 317 GLY A N 1
ATOM 2573 C CA . GLY A 1 317 ? -1.71711 6.10289 15.38225 1.000 18.09118 317 GLY A CA 1
ATOM 2574 C C . GLY A 1 317 ? -0.65078 7.06129 15.87670 1.000 19.06782 317 GLY A C 1
ATOM 2575 O O . GLY A 1 317 ? 0.44608 6.65056 16.26985 1.000 20.21880 317 GLY A O 1
ATOM 2576 N N . PRO A 1 318 ? -0.95300 8.36466 15.86646 1.000 16.82221 318 PRO A N 1
ATOM 2577 C CA . PRO A 1 318 ? 0.07282 9.36359 16.20965 1.000 18.77581 318 PRO A CA 1
ATOM 2578 C C . PRO A 1 318 ? 0.46103 9.37646 17.67109 1.000 18.87808 318 PRO A C 1
ATOM 2579 O O . PRO A 1 318 ? 1.39609 10.10233 18.03141 1.000 19.61737 318 PRO A O 1
ATOM 2583 N N . LEU A 1 319 ? -0.20983 8.61501 18.52859 1.000 16.92562 319 LEU A N 1
ATOM 2584 C CA . LEU A 1 319 ? -0.00242 8.74600 19.95833 1.000 13.44906 319 LEU A CA 1
ATOM 2585 C C . LEU A 1 319 ? 0.66683 7.53598 20.60189 1.000 16.68078 319 LEU A C 1
ATOM 2586 O O . LEU A 1 319 ? 0.87523 7.55537 21.81623 1.000 18.24580 319 LEU A O 1
ATOM 2591 N N . ALA A 1 320 ? 1.02591 6.49608 19.84409 1.000 16.61462 320 ALA A N 1
ATOM 2592 C CA . ALA A 1 320 ? 1.68248 5.35170 20.47488 1.000 21.01542 320 ALA A CA 1
ATOM 2593 C C . ALA A 1 320 ? 2.50371 4.55265 19.47041 1.000 16.64201 320 ALA A C 1
ATOM 2594 O O . ALA A 1 320 ? 2.26338 4.59194 18.25557 1.000 19.02609 320 ALA A O 1
ATOM 2596 N N . ILE A 1 321 ? 3.47357 3.81388 19.99837 1.000 16.01206 321 ILE A N 1
ATOM 2597 C CA . ILE A 1 321 ? 4.13549 2.77213 19.23297 1.000 17.35940 321 ILE A CA 1
ATOM 2598 C C . ILE A 1 321 ? 3.45278 1.44979 19.54490 1.000 19.12557 321 ILE A C 1
ATOM 2599 O O . ILE A 1 321 ? 2.67994 1.33288 20.49298 1.000 20.46610 321 ILE A O 1
ATOM 2604 N N . THR A 1 322 ? 3.73489 0.44220 18.72529 1.000 16.59055 322 THR A N 1
ATOM 2605 C CA . THR A 1 322 ? 3.26042 -0.91255 18.93545 1.000 19.65119 322 THR A CA 1
ATOM 2606 C C . THR A 1 322 ? 4.41489 -1.88224 18.72429 1.000 19.55442 322 THR A C 1
ATOM 2607 O O . THR A 1 322 ? 5.34593 -1.61721 17.95294 1.000 20.18896 322 THR A O 1
ATOM 2611 N N . GLY A 1 323 ? 4.35577 -3.00924 19.42623 1.000 19.19129 323 GLY A N 1
ATOM 2612 C CA . GLY A 1 323 ? 5.39830 -3.98802 19.24159 1.000 16.09723 323 GLY A CA 1
ATOM 2613 C C . GLY A 1 323 ? 6.70586 -3.59089 19.91333 1.000 19.73219 323 GLY A C 1
ATOM 2614 O O . GLY A 1 323 ? 6.76311 -2.74223 20.80601 1.000 17.08639 323 GLY A O 1
ATOM 2615 N N . ASN A 1 324 ? 7.77954 -4.21687 19.45241 1.000 20.18584 324 ASN A N 1
ATOM 2616 C CA . ASN A 1 324 ? 9.08570 -4.04992 20.06629 1.000 18.87895 324 ASN A CA 1
ATOM 2617 C C . ASN A 1 324 ? 9.87853 -2.96274 19.34945 1.000 19.49041 324 ASN A C 1
ATOM 2618 O O . ASN A 1 324 ? 9.83647 -2.85848 18.12092 1.000 17.19353 324 ASN A O 1
ATOM 2623 N N . GLN A 1 325 ? 10.58432 -2.13780 20.12117 1.000 17.00799 325 GLN A N 1
ATOM 2624 C CA . GLN A 1 325 ? 11.48436 -1.17342 19.50262 1.000 15.82394 325 GLN A CA 1
ATOM 2625 C C . GLN A 1 325 ? 12.78070 -1.86737 19.09525 1.000 14.45998 325 GLN A C 1
ATOM 2626 O O . GLN A 1 325 ? 13.23732 -2.80914 19.74485 1.000 13.68386 325 GLN A O 1
ATOM 2632 N N . VAL A 1 326 ? 13.37060 -1.39311 18.00553 1.000 12.78955 326 VAL A N 1
ATOM 2633 C CA . VAL A 1 326 ? 14.52176 -2.03881 17.38685 1.000 13.70534 326 VAL A CA 1
ATOM 2634 C C . VAL A 1 326 ? 15.67206 -1.04307 17.36760 1.000 13.92728 326 VAL A C 1
ATOM 2635 O O . VAL A 1 326 ? 15.52072 0.06733 16.84951 1.000 14.85779 326 VAL A O 1
ATOM 2639 N N . MET A 1 327 ? 16.82106 -1.43757 17.91130 1.000 13.83534 327 MET A N 1
ATOM 2640 C CA . MET A 1 327 ? 17.99898 -0.57519 17.84186 1.000 14.33017 327 MET A CA 1
ATOM 2641 C C . MET A 1 327 ? 18.62567 -0.67944 16.45416 1.000 15.79457 327 MET A C 1
ATOM 2642 O O . MET A 1 327 ? 18.96029 -1.78008 16.00567 1.000 14.99421 327 MET A O 1
ATOM 2647 N N . ILE A 1 328 ? 18.76743 0.45686 15.76596 1.000 14.93921 328 ILE A N 1
ATOM 2648 C CA . ILE A 1 328 ? 19.35799 0.49684 14.43203 1.000 13.87069 328 ILE A CA 1
ATOM 2649 C C . ILE A 1 328 ? 20.64583 1.30228 14.37644 1.000 18.94161 328 ILE A C 1
ATOM 2650 O O . ILE A 1 328 ? 21.28790 1.34214 13.32076 1.000 17.09112 328 ILE A O 1
ATOM 2655 N N . SER A 1 329 ? 21.04270 1.95552 15.46826 1.000 13.92807 329 SER A N 1
ATOM 2656 C CA . SER A 1 329 ? 22.37238 2.54623 15.53725 1.000 13.04354 329 SER A CA 1
ATOM 2657 C C . SER A 1 329 ? 22.76751 2.66769 16.99638 1.000 12.89118 329 SER A C 1
ATOM 2658 O O . SER A 1 329 ? 21.93262 3.00430 17.83959 1.000 12.62599 329 SER A O 1
ATOM 2661 N N . THR A 1 330 ? 24.04012 2.40235 17.27940 1.000 12.54656 330 THR A N 1
ATOM 2662 C CA . THR A 1 330 ? 24.65719 2.65208 18.57902 1.000 11.86627 330 THR A CA 1
ATOM 2663 C C . THR A 1 330 ? 26.09219 3.11030 18.34419 1.000 16.12081 330 THR A C 1
ATOM 2664 O O . THR A 1 330 ? 26.70091 2.72799 17.33847 1.000 14.64587 330 THR A O 1
ATOM 2668 N N . PRO A 1 331 ? 26.64551 3.95750 19.21889 1.000 11.56698 331 PRO A N 1
ATOM 2669 C CA . PRO A 1 331 ? 27.99547 4.48925 18.95753 1.000 13.10853 331 PRO A CA 1
ATOM 2670 C C . PRO A 1 331 ? 29.02827 3.37524 18.85290 1.000 17.19864 331 PRO A C 1
ATOM 2671 O O . PRO A 1 331 ? 29.08822 2.46960 19.69007 1.000 18.54449 331 PRO A O 1
ATOM 2675 N N . GLU A 1 332 ? 29.84859 3.45701 17.80823 1.000 18.81879 332 GLU A N 1
ATOM 2676 C CA . GLU A 1 332 ? 30.79130 2.40341 17.47816 1.000 19.21292 332 GLU A CA 1
ATOM 2677 C C . GLU A 1 332 ? 32.14103 2.99807 17.10266 1.000 22.00592 332 GLU A C 1
ATOM 2678 O O . GLU A 1 332 ? 33.18201 2.49374 17.52333 1.000 22.69898 332 GLU A O 1
ATOM 2684 N N . TYR A 1 333 ? 32.13406 4.07074 16.32523 1.000 18.52696 333 TYR A N 1
ATOM 2685 C CA . TYR A 1 333 ? 33.36433 4.69496 15.87545 1.000 19.21765 333 TYR A CA 1
ATOM 2686 C C . TYR A 1 333 ? 33.77989 5.81797 16.81772 1.000 23.21314 333 TYR A C 1
ATOM 2687 O O . TYR A 1 333 ? 32.95993 6.41482 17.52042 1.000 20.48733 333 TYR A O 1
ATOM 2696 N N . SER A 1 334 ? 35.07994 6.11814 16.81200 1.000 21.45187 334 SER A N 1
ATOM 2697 C CA . SER A 1 334 ? 35.57389 7.16515 17.69864 1.000 23.99370 334 SER A CA 1
ATOM 2698 C C . SER A 1 334 ? 34.88685 8.50070 17.42826 1.000 15.20867 334 SER A C 1
ATOM 2699 O O . SER A 1 334 ? 34.64232 9.26727 18.36601 1.000 20.43152 334 SER A O 1
ATOM 2702 N N . TRP A 1 335 ? 34.53302 8.78777 16.16691 1.000 15.94982 335 TRP A N 1
ATOM 2703 C CA . TRP A 1 335 ? 33.89239 10.06870 15.88776 1.000 16.37647 335 TRP A CA 1
ATOM 2704 C C . TRP A 1 335 ? 32.47848 10.16376 16.45464 1.000 16.11372 335 TRP A C 1
ATOM 2705 O O . TRP A 1 335 ? 31.90274 11.25668 16.43091 1.000 16.77980 335 TRP A O 1
ATOM 2716 N N . GLU A 1 336 ? 31.90976 9.06508 16.95426 1.000 13.86915 336 GLU A N 1
ATOM 2717 C CA . GLU A 1 336 ? 30.63646 9.10076 17.67148 1.000 15.49735 336 GLU A CA 1
ATOM 2718 C C . GLU A 1 336 ? 30.80921 9.29314 19.17449 1.000 17.53510 336 GLU A C 1
ATOM 2719 O O . GLU A 1 336 ? 29.80636 9.38137 19.88648 1.000 16.04223 336 GLU A O 1
ATOM 2725 N N . LYS A 1 337 ? 32.04501 9.34457 19.67819 1.000 16.03826 337 LYS A N 1
ATOM 2726 C CA . LYS A 1 337 ? 32.28478 9.23764 21.11249 1.000 14.80827 337 LYS A CA 1
ATOM 2727 C C . LYS A 1 337 ? 33.17824 10.34123 21.66004 1.000 18.13146 337 LYS A C 1
ATOM 2728 O O . LYS A 1 337 ? 33.69558 10.20463 22.77704 1.000 18.56362 337 LYS A O 1
ATOM 2734 N N . ILE A 1 338 ? 33.38344 11.42017 20.91414 1.000 17.75071 338 ILE A N 1
ATOM 2735 C CA . ILE A 1 338 ? 34.17572 12.53180 21.42048 1.000 22.98894 338 ILE A CA 1
ATOM 2736 C C . ILE A 1 338 ? 33.35251 13.28283 22.46281 1.000 21.04745 338 ILE A C 1
ATOM 2737 O O . ILE A 1 338 ? 32.23817 13.74512 22.18954 1.000 20.51224 338 ILE A O 1
ATOM 2742 N N . GLY A 1 339 ? 33.89211 13.38258 23.67538 1.000 19.29275 339 GLY A N 1
ATOM 2743 C CA . GLY A 1 339 ? 33.16436 13.93633 24.79388 1.000 21.49035 339 GLY A CA 1
ATOM 2744 C C . GLY A 1 339 ? 32.40347 12.84140 25.50242 1.000 21.96207 339 GLY A C 1
ATOM 2745 O O . GLY A 1 339 ? 32.67763 12.51422 26.65807 1.000 17.24006 339 GLY A O 1
ATOM 2746 N N . TYR A 1 340 ? 31.43938 12.25759 24.80335 1.000 17.88790 340 TYR A N 1
ATOM 2747 C CA . TYR A 1 340 ? 30.73409 11.09367 25.30765 1.000 17.22014 340 TYR A CA 1
ATOM 2748 C C . TYR A 1 340 ? 30.13667 10.37235 24.10835 1.000 18.11433 340 TYR A C 1
ATOM 2749 O O . TYR A 1 340 ? 30.00347 10.94164 23.01590 1.000 17.39372 340 TYR A O 1
ATOM 2758 N N . ALA A 1 341 ? 29.83427 9.09654 24.31791 1.000 15.33297 341 ALA A N 1
ATOM 2759 C CA . ALA A 1 341 ? 29.28658 8.24655 23.26709 1.000 15.70135 341 ALA A CA 1
ATOM 2760 C C . ALA A 1 341 ? 27.79403 8.51645 23.14087 1.000 14.07406 341 ALA A C 1
ATOM 2761 O O . ALA A 1 341 ? 27.05965 8.34923 24.11748 1.000 15.19791 341 ALA A O 1
ATOM 2763 N N . VAL A 1 342 ? 27.33431 8.90657 21.95092 1.000 13.62453 342 VAL A N 1
ATOM 2764 C CA . VAL A 1 342 ? 25.92804 9.28528 21.79045 1.000 12.10053 342 VAL A CA 1
ATOM 2765 C C . VAL A 1 342 ? 25.54046 9.18742 20.31656 1.000 13.22548 342 VAL A C 1
ATOM 2766 O O . VAL A 1 342 ? 26.32534 9.52742 19.42641 1.000 13.78776 342 VAL A O 1
ATOM 2770 N N . ASN A 1 343 ? 24.33738 8.65601 20.07319 1.000 11.15067 343 ASN A N 1
ATOM 2771 C CA . ASN A 1 343 ? 23.59045 8.81553 18.82960 1.000 9.77131 343 ASN A CA 1
ATOM 2772 C C . ASN A 1 343 ? 22.26790 9.47931 19.18730 1.000 10.99624 343 ASN A C 1
ATOM 2773 O O . ASN A 1 343 ? 21.54084 8.97221 20.04955 1.000 12.24325 343 ASN A O 1
ATOM 2778 N N . GLU A 1 344 ? 21.93363 10.57475 18.51031 1.000 11.21786 344 GLU A N 1
ATOM 2779 C CA . GLU A 1 344 ? 20.66858 11.27203 18.78259 1.000 10.78482 344 GLU A CA 1
ATOM 2780 C C . GLU A 1 344 ? 20.22319 12.01253 17.52113 1.000 10.34282 344 GLU A C 1
ATOM 2781 O O . GLU A 1 344 ? 20.76898 11.80699 16.43840 1.000 9.68964 344 GLU A O 1
ATOM 2787 N N . GLY A 1 345 ? 19.20893 12.87386 17.66132 1.000 10.08017 345 GLY A N 1
ATOM 2788 C CA . GLY A 1 345 ? 18.73112 13.69993 16.56863 1.000 9.69695 345 GLY A CA 1
ATOM 2789 C C . GLY A 1 345 ? 18.46548 13.01003 15.23158 1.000 8.86920 345 GLY A C 1
ATOM 2790 O O . GLY A 1 345 ? 18.89921 13.49311 14.18263 1.000 11.23260 345 GLY A O 1
ATOM 2791 N N . PRO A 1 346 ? 17.72271 11.90466 15.22014 1.000 10.54130 346 PRO A N 1
ATOM 2792 C CA . PRO A 1 346 ? 17.44051 11.24364 13.93670 1.000 9.43224 346 PRO A CA 1
ATOM 2793 C C . PRO A 1 346 ? 16.56480 12.09859 13.03136 1.000 11.37762 346 PRO A C 1
ATOM 2794 O O . PRO A 1 346 ? 15.69484 12.84785 13.48677 1.000 13.36236 346 PRO A O 1
ATOM 2798 N N . ALA A 1 347 ? 16.78266 11.94875 11.72374 1.000 8.56751 347 ALA A N 1
ATOM 2799 C CA . ALA A 1 347 ? 16.02183 12.67762 10.71672 1.000 11.53821 347 ALA A CA 1
ATOM 2800 C C . ALA A 1 347 ? 15.93919 11.81180 9.46355 1.000 10.78708 347 ALA A C 1
ATOM 2801 O O . ALA A 1 347 ? 16.94092 11.21630 9.05478 1.000 11.33868 347 ALA A O 1
ATOM 2803 N N . VAL A 1 348 ? 14.75208 11.74675 8.85660 1.000 10.85823 348 VAL A N 1
ATOM 2804 C CA . VAL A 1 348 ? 14.47220 10.78754 7.78924 1.000 11.23466 348 VAL A CA 1
ATOM 2805 C C . VAL A 1 348 ? 14.37149 11.51141 6.45335 1.000 16.30544 348 VAL A C 1
ATOM 2806 O O . VAL A 1 348 ? 13.78559 12.59697 6.35658 1.000 15.55648 348 VAL A O 1
ATOM 2810 N N . LEU A 1 349 ? 14.93692 10.89433 5.41928 1.000 14.11342 349 LEU A N 1
ATOM 2811 C CA . LEU A 1 349 ? 14.89207 11.41148 4.05617 1.000 12.66140 349 LEU A CA 1
ATOM 2812 C C . LEU A 1 349 ? 14.64152 10.22784 3.13178 1.000 14.87464 349 LEU A C 1
ATOM 2813 O O . LEU A 1 349 ? 15.38168 9.24566 3.19250 1.000 16.87729 349 LEU A O 1
ATOM 2818 N N . LYS A 1 350 ? 13.60498 10.28673 2.29942 1.000 15.73500 350 LYS A N 1
ATOM 2819 C CA . LYS A 1 350 ? 13.31285 9.19065 1.37391 1.000 19.04444 350 LYS A CA 1
ATOM 2820 C C . LYS A 1 350 ? 13.69955 9.60585 -0.04067 1.000 18.40565 350 LYS A C 1
ATOM 2821 O O . LYS A 1 350 ? 13.37047 10.71214 -0.47868 1.000 18.47876 350 LYS A O 1
ATOM 2827 N N . LYS A 1 351 ? 14.43846 8.74349 -0.73266 1.000 18.66809 351 LYS A N 1
ATOM 2828 C CA . LYS A 1 351 ? 14.91525 9.09260 -2.06355 1.000 17.55108 351 LYS A CA 1
ATOM 2829 C C . LYS A 1 351 ? 15.49396 7.85836 -2.73628 1.000 20.62066 351 LYS A C 1
ATOM 2830 O O . LYS A 1 351 ? 16.11238 7.02147 -2.07401 1.000 16.14775 351 LYS A O 1
ATOM 2836 N N . ASN A 1 352 ? 15.29693 7.76138 -4.05726 1.000 19.54953 352 ASN A N 1
ATOM 2837 C CA . ASN A 1 352 ? 16.02969 6.79982 -4.88546 1.000 16.60796 352 ASN A CA 1
ATOM 2838 C C . ASN A 1 352 ? 15.87107 5.36969 -4.36741 1.000 17.21694 352 ASN A C 1
ATOM 2839 O O . ASN A 1 352 ? 16.83960 4.61628 -4.26579 1.000 20.70622 352 ASN A O 1
ATOM 2844 N N . GLY A 1 353 ? 14.64228 4.99719 -4.01742 1.000 18.42536 353 GLY A N 1
ATOM 2845 C CA . GLY A 1 353 ? 14.40243 3.64858 -3.53374 1.000 21.79806 353 GLY A CA 1
ATOM 2846 C C . GLY A 1 353 ? 15.04376 3.31621 -2.20530 1.000 22.19975 353 GLY A C 1
ATOM 2847 O O . GLY A 1 353 ? 15.20724 2.13693 -1.87630 1.000 22.28301 353 GLY A O 1
ATOM 2848 N N . LYS A 1 354 ? 15.41810 4.31959 -1.42514 1.000 18.94105 354 LYS A N 1
ATOM 2849 C CA . LYS A 1 354 ? 16.05564 4.08254 -0.14095 1.000 20.75112 354 LYS A CA 1
ATOM 2850 C C . LYS A 1 354 ? 15.40104 4.95498 0.91096 1.000 14.75162 354 LYS A C 1
ATOM 2851 O O . LYS A 1 354 ? 14.72084 5.93412 0.60375 1.000 16.47646 354 LYS A O 1
ATOM 2857 N N . ILE A 1 355 ? 15.61456 4.57299 2.16460 1.000 16.70477 355 ILE A N 1
ATOM 2858 C CA . ILE A 1 355 ? 15.24879 5.39843 3.30342 1.000 20.65774 355 ILE A CA 1
ATOM 2859 C C . ILE A 1 355 ? 16.53774 5.75466 4.02618 1.000 15.58336 355 ILE A C 1
ATOM 2860 O O . ILE A 1 355 ? 17.31268 4.86654 4.40685 1.000 19.40912 355 ILE A O 1
ATOM 2865 N N . PHE A 1 356 ? 16.80026 7.05358 4.14418 1.000 13.09835 356 PHE A N 1
ATOM 2866 C CA . PHE A 1 356 ? 18.00220 7.57652 4.77861 1.000 12.03798 356 PHE A CA 1
ATOM 2867 C C . PHE A 1 356 ? 17.63665 8.15301 6.14051 1.000 12.91115 356 PHE A C 1
ATOM 2868 O O . PHE A 1 356 ? 16.66175 8.89824 6.26432 1.000 14.55222 356 PHE A O 1
ATOM 2876 N N . ILE A 1 357 ? 18.42722 7.82817 7.15217 1.000 10.91772 357 ILE A N 1
ATOM 2877 C CA . ILE A 1 357 ? 18.27190 8.40723 8.48502 1.000 12.56520 357 ILE A CA 1
ATOM 2878 C C . ILE A 1 357 ? 19.62289 8.98313 8.88846 1.000 11.35844 357 ILE A C 1
ATOM 2879 O O . ILE A 1 357 ? 20.56503 8.23005 9.15603 1.000 13.80058 357 ILE A O 1
ATOM 2884 N N . THR A 1 358 ? 19.72407 10.30680 8.93722 1.000 11.39037 358 THR A N 1
ATOM 2885 C CA . THR A 1 358 ? 20.89898 10.87766 9.56771 1.000 11.71190 358 THR A CA 1
ATOM 2886 C C . THR A 1 358 ? 20.68109 10.91868 11.07207 1.000 12.05021 358 THR A C 1
ATOM 2887 O O . THR A 1 358 ? 19.54895 10.87103 11.55763 1.000 11.61624 358 THR A O 1
ATOM 2891 N N . PHE A 1 359 ? 21.78747 10.98947 11.80484 1.000 9.44561 359 PHE A N 1
ATOM 2892 C CA . PHE A 1 359 ? 21.77258 11.15761 13.25477 1.000 10.15185 359 PHE A CA 1
ATOM 2893 C C . PHE A 1 359 ? 22.97811 11.99700 13.63527 1.000 14.45183 359 PHE A C 1
ATOM 2894 O O . PHE A 1 359 ? 23.92126 12.15398 12.85314 1.000 12.89644 359 PHE A O 1
ATOM 2902 N N . SER A 1 360 ? 22.96848 12.50491 14.86484 1.000 12.02545 360 SER A N 1
ATOM 2903 C CA . SER A 1 360 ? 24.09261 13.28845 15.35582 1.000 11.52272 360 SER A CA 1
ATOM 2904 C C . SER A 1 360 ? 24.81262 12.51542 16.44318 1.000 10.59082 360 SER A C 1
ATOM 2905 O O . SER A 1 360 ? 24.21785 11.68345 17.13336 1.000 10.16861 360 SER A O 1
ATOM 2908 N N . ALA A 1 361 ? 26.10360 12.78982 16.58322 1.000 8.63050 361 ALA A N 1
ATOM 2909 C CA . ALA A 1 361 ? 26.92766 12.01969 17.50069 1.000 10.83279 361 ALA A CA 1
ATOM 2910 C C . ALA A 1 361 ? 27.97692 12.94291 18.10581 1.000 11.14054 361 ALA A C 1
ATOM 2911 O O . ALA A 1 361 ? 28.19796 14.06244 17.62853 1.000 14.59404 361 ALA A O 1
ATOM 2913 N N . SER A 1 362 ? 28.60540 12.45277 19.18370 1.000 14.17866 362 SER A N 1
ATOM 2914 C CA . SER A 1 362 ? 29.57075 13.18471 20.00934 1.000 15.43741 362 SER A CA 1
ATOM 2915 C C . SER A 1 362 ? 28.91035 14.35416 20.72992 1.000 16.16270 362 SER A C 1
ATOM 2916 O O . SER A 1 362 ? 27.72078 14.62875 20.53110 1.000 14.98998 362 SER A O 1
ATOM 2919 N N . ALA A 1 363 ? 29.68245 15.03235 21.58036 1.000 15.13350 363 ALA A N 1
ATOM 2920 C CA . ALA A 1 363 ? 29.18753 16.12750 22.40259 1.000 15.53889 363 ALA A CA 1
ATOM 2921 C C . ALA A 1 363 ? 28.67141 17.27566 21.54055 1.000 15.64904 363 ALA A C 1
ATOM 2922 O O . ALA A 1 363 ? 29.05078 17.43247 20.37804 1.000 14.99789 363 ALA A O 1
ATOM 2924 N N . THR A 1 364 ? 27.80515 18.09976 22.14368 1.000 16.96188 364 THR A N 1
ATOM 2925 C CA . THR A 1 364 ? 27.17268 19.22646 21.46629 1.000 18.29485 364 THR A CA 1
ATOM 2926 C C . THR A 1 364 ? 28.05929 20.46719 21.43121 1.000 16.15461 364 THR A C 1
ATOM 2927 O O . THR A 1 364 ? 27.55905 21.59755 21.46293 1.000 18.15008 364 THR A O 1
ATOM 2931 N N . ASP A 1 365 ? 29.37222 20.28093 21.38412 1.000 18.40624 365 ASP A N 1
ATOM 2932 C CA . ASP A 1 365 ? 30.27311 21.40675 21.18397 1.000 17.57879 365 ASP A CA 1
ATOM 2933 C C . ASP A 1 365 ? 30.75142 21.35934 19.73521 1.000 16.01030 365 ASP A C 1
ATOM 2934 O O . ASP A 1 365 ? 30.01602 20.89832 18.85990 1.000 16.10125 365 ASP A O 1
ATOM 2939 N N . ALA A 1 366 ? 31.97859 21.80429 19.46361 1.000 15.43819 366 ALA A N 1
ATOM 2940 C CA . ALA A 1 366 ? 32.46312 21.74637 18.08602 1.000 14.68051 366 ALA A CA 1
ATOM 2941 C C . ALA A 1 366 ? 32.62878 20.32022 17.58524 1.000 18.74385 366 ALA A C 1
ATOM 2942 O O . ALA A 1 366 ? 32.72826 20.11845 16.37074 1.000 17.48915 366 ALA A O 1
ATOM 2944 N N . ASN A 1 367 ? 32.64247 19.33141 18.47962 1.000 18.64840 367 ASN A N 1
ATOM 2945 C CA . ASN A 1 367 ? 32.84680 17.94454 18.07603 1.000 17.62783 367 ASN A CA 1
ATOM 2946 C C . ASN A 1 367 ? 31.58089 17.28469 17.53626 1.000 14.72360 367 ASN A C 1
ATOM 2947 O O . ASN A 1 367 ? 31.66949 16.19581 16.95762 1.000 17.65344 367 ASN A O 1
ATOM 2952 N N . TYR A 1 368 ? 30.42205 17.92599 17.70116 1.000 14.91312 368 TYR A N 1
ATOM 2953 C CA . TYR A 1 368 ? 29.16613 17.42522 17.14722 1.000 15.91398 368 TYR A CA 1
ATOM 2954 C C . TYR A 1 368 ? 29.31107 17.18017 15.65377 1.000 11.78446 368 TYR A C 1
ATOM 2955 O O . TYR A 1 368 ? 29.94066 17.96771 14.94162 1.000 14.19586 368 TYR A O 1
ATOM 2964 N N . CYS A 1 369 ? 28.71990 16.08967 15.17673 1.000 12.16981 369 CYS A N 1
ATOM 2965 C CA . CYS A 1 369 ? 28.73948 15.77295 13.74975 1.000 11.38427 369 CYS A CA 1
ATOM 2966 C C . CYS A 1 369 ? 27.56527 14.85128 13.43861 1.000 13.34855 369 CYS A C 1
ATOM 2967 O O . CYS A 1 369 ? 26.80757 14.46402 14.32730 1.000 12.75825 369 CYS A O 1
ATOM 2970 N N . MET A 1 370 ? 27.42718 14.49644 12.16336 1.000 12.30513 370 MET A N 1
ATOM 2971 C CA . MET A 1 370 ? 26.33384 13.65222 11.69889 1.000 11.50042 370 MET A CA 1
ATOM 2972 C C . MET A 1 370 ? 26.86132 12.36771 11.07138 1.000 12.61378 370 MET A C 1
ATOM 2973 O O . MET A 1 370 ? 27.91097 12.36764 10.41136 1.000 13.13302 370 MET A O 1
ATOM 2978 N N . GLY A 1 371 ? 26.12349 11.28157 11.30180 1.000 11.61705 371 GLY A N 1
ATOM 2979 C CA . GLY A 1 371 ? 26.28221 10.02919 10.59645 1.000 13.58400 371 GLY A CA 1
ATOM 2980 C C . GLY A 1 371 ? 25.05656 9.70523 9.74906 1.000 14.66368 371 GLY A C 1
ATOM 2981 O O . GLY A 1 371 ? 24.07167 10.44012 9.72696 1.000 12.18693 371 GLY A O 1
ATOM 2982 N N . LEU A 1 372 ? 25.13424 8.57328 9.03616 1.000 12.93845 372 LEU A N 1
ATOM 2983 C CA . LEU A 1 372 ? 24.06855 8.19096 8.11018 1.000 13.37016 372 LEU A CA 1
ATOM 2984 C C . LEU A 1 372 ? 23.74942 6.70157 8.20445 1.000 14.68628 372 LEU A C 1
ATOM 2985 O O . LEU A 1 372 ? 24.65636 5.86066 8.20834 1.000 15.82715 372 LEU A O 1
ATOM 2990 N N . LEU A 1 373 ? 22.45866 6.39619 8.29198 1.000 13.31302 373 LEU A N 1
ATOM 2991 C CA . LEU A 1 373 ? 21.91086 5.05040 8.16614 1.000 12.67460 373 LEU A CA 1
ATOM 2992 C C . LEU A 1 373 ? 21.11759 4.94806 6.86678 1.000 12.04820 373 LEU A C 1
ATOM 2993 O O . LEU A 1 373 ? 20.39555 5.87788 6.49783 1.000 14.81714 373 LEU A O 1
ATOM 2998 N N . THR A 1 374 ? 21.24964 3.81104 6.17737 1.000 15.47541 374 THR A N 1
ATOM 2999 C CA . THR A 1 374 ? 20.61047 3.59756 4.88033 1.000 16.79927 374 THR A CA 1
ATOM 3000 C C . THR A 1 374 ? 19.96193 2.22343 4.84946 1.000 17.64023 374 THR A C 1
ATOM 3001 O O . THR A 1 374 ? 20.60644 1.22487 5.18380 1.000 18.39507 374 THR A O 1
ATOM 3005 N N . ALA A 1 375 ? 18.69932 2.18011 4.43602 1.000 16.45601 375 ALA A N 1
ATOM 3006 C CA . ALA A 1 375 ? 17.98025 0.94308 4.18190 1.000 15.27051 375 ALA A CA 1
ATOM 3007 C C . ALA A 1 375 ? 17.36228 1.00313 2.79405 1.000 17.47859 375 ALA A C 1
ATOM 3008 O O . ALA A 1 375 ? 17.06768 2.08188 2.27779 1.000 18.26553 375 ALA A O 1
ATOM 3010 N N . SER A 1 376 ? 17.16550 -0.16721 2.19307 1.000 19.28762 376 SER A N 1
ATOM 3011 C CA . SER A 1 376 ? 16.35892 -0.24020 0.98584 1.000 23.55986 376 SER A CA 1
ATOM 3012 C C . SER A 1 376 ? 14.89556 -0.01339 1.34191 1.000 17.21611 376 SER A C 1
ATOM 3013 O O . SER A 1 376 ? 14.41712 -0.50629 2.36678 1.000 21.21857 376 SER A O 1
ATOM 3016 N N . ASP A 1 377 ? 14.17757 0.74901 0.51209 1.000 22.03718 377 ASP A N 1
ATOM 3017 C CA . ASP A 1 377 ? 12.79300 1.04383 0.88931 1.000 24.46376 377 ASP A CA 1
ATOM 3018 C C . ASP A 1 377 ? 11.84163 -0.12976 0.64759 1.000 23.81581 377 ASP A C 1
ATOM 3019 O O . ASP A 1 377 ? 10.64183 -0.00736 0.92066 1.000 24.85195 377 ASP A O 1
ATOM 3024 N N . THR A 1 378 ? 12.34213 -1.26955 0.17902 1.000 23.05029 378 THR A N 1
ATOM 3025 C CA . THR A 1 378 ? 11.55317 -2.49169 0.14196 1.000 27.43683 378 THR A CA 1
ATOM 3026 C C . THR A 1 378 ? 11.89994 -3.44565 1.27951 1.000 27.39720 378 THR A C 1
ATOM 3027 O O . THR A 1 378 ? 11.25105 -4.48689 1.41411 1.000 28.50897 378 THR A O 1
ATOM 3031 N N . ALA A 1 379 ? 12.89380 -3.11695 2.10315 1.000 23.65302 379 ALA A N 1
ATOM 3032 C CA . ALA A 1 379 ? 13.29075 -4.00086 3.18407 1.000 18.97741 379 ALA A CA 1
ATOM 3033 C C . ALA A 1 379 ? 12.32849 -3.88708 4.36021 1.000 23.61059 379 ALA A C 1
ATOM 3034 O O . ALA A 1 379 ? 11.52154 -2.95757 4.45909 1.000 22.23140 379 ALA A O 1
ATOM 3036 N N . ASN A 1 380 ? 12.42110 -4.87061 5.24857 1.000 22.49457 380 ASN A N 1
ATOM 3037 C CA . ASN A 1 380 ? 11.79434 -4.83204 6.56727 1.000 19.78653 380 ASN A CA 1
ATOM 3038 C C . ASN A 1 380 ? 12.53197 -3.80126 7.40895 1.000 18.81966 380 ASN A C 1
ATOM 3039 O O . ASN A 1 380 ? 13.64083 -4.05064 7.89190 1.000 18.94401 380 ASN A O 1
ATOM 3044 N N . LEU A 1 381 ? 11.90838 -2.63827 7.60506 1.000 16.59195 381 LEU A N 1
ATOM 3045 C CA . LEU A 1 381 ? 12.57962 -1.55190 8.30868 1.000 18.34264 381 LEU A CA 1
ATOM 3046 C C . LEU A 1 381 ? 12.73209 -1.81942 9.79903 1.000 19.00078 381 LEU A C 1
ATOM 3047 O O . LEU A 1 381 ? 13.46652 -1.07686 10.46570 1.000 16.84265 381 LEU A O 1
ATOM 3052 N N . LEU A 1 382 ? 12.07516 -2.85642 10.32812 1.000 15.36418 382 LEU A N 1
ATOM 3053 C CA . LEU A 1 382 ? 12.21099 -3.27323 11.72050 1.000 16.54398 382 LEU A CA 1
ATOM 3054 C C . LEU A 1 382 ? 13.20356 -4.41079 11.89924 1.000 16.14245 382 LEU A C 1
ATOM 3055 O O . LEU A 1 382 ? 13.29136 -4.97988 12.99032 1.000 16.79217 382 LEU A O 1
ATOM 3060 N N . ASP A 1 383 ? 13.91566 -4.78249 10.84186 1.000 22.96344 383 ASP A N 1
ATOM 3061 C CA . ASP A 1 383 ? 15.02039 -5.72163 10.92615 1.000 20.18512 383 ASP A CA 1
ATOM 3062 C C . ASP A 1 383 ? 16.31566 -4.92885 10.99609 1.000 17.98870 383 ASP A C 1
ATOM 3063 O O . ASP A 1 383 ? 16.60711 -4.16519 10.05930 1.000 22.14769 383 ASP A O 1
ATOM 3068 N N . PRO A 1 384 ? 17.10971 -5.05259 12.06185 1.000 21.48522 384 PRO A N 1
ATOM 3069 C CA . PRO A 1 384 ? 18.35398 -4.26849 12.13068 1.000 18.20109 384 PRO A CA 1
ATOM 3070 C C . PRO A 1 384 ? 19.28529 -4.52121 10.95838 1.000 20.56689 384 PRO A C 1
ATOM 3071 O O . PRO A 1 384 ? 19.98828 -3.59906 10.52313 1.000 23.04620 384 PRO A O 1
ATOM 3075 N N . LYS A 1 385 ? 19.29934 -5.74121 10.41957 1.000 24.61789 385 LYS A N 1
ATOM 3076 C CA . LYS A 1 385 ? 20.16602 -6.05161 9.29178 1.000 22.38378 385 LYS A CA 1
ATOM 3077 C C . LYS A 1 385 ? 19.77348 -5.32596 8.01551 1.000 22.53876 385 LYS A C 1
ATOM 3078 O O . LYS A 1 385 ? 20.52477 -5.40123 7.03861 1.000 23.42814 385 LYS A O 1
ATOM 3084 N N . SER A 1 386 ? 18.62924 -4.63551 7.99445 1.000 21.31149 386 SER A N 1
ATOM 3085 C CA . SER A 1 386 ? 18.25147 -3.81174 6.84804 1.000 21.08841 386 SER A CA 1
ATOM 3086 C C . SER A 1 386 ? 18.98081 -2.47232 6.80820 1.000 26.08070 386 SER A C 1
ATOM 3087 O O . SER A 1 386 ? 18.97669 -1.81007 5.76348 1.000 22.44464 386 SER A O 1
ATOM 3090 N N . TRP A 1 387 ? 19.60284 -2.05936 7.91069 1.000 19.92443 387 TRP A N 1
ATOM 3091 C CA . TRP A 1 387 ? 20.16254 -0.72362 8.05284 1.000 18.50744 387 TRP A CA 1
ATOM 3092 C C . TRP A 1 387 ? 21.68236 -0.78409 8.00039 1.000 18.18853 387 TRP A C 1
ATOM 3093 O O . TRP A 1 387 ? 22.29617 -1.60742 8.68363 1.000 23.19060 387 TRP A O 1
ATOM 3104 N N . HIS A 1 388 ? 22.28609 0.08822 7.19692 1.000 20.61662 388 HIS A N 1
ATOM 3105 C CA . HIS A 1 388 ? 23.73389 0.13371 7.03257 1.000 20.14260 388 HIS A CA 1
ATOM 3106 C C . HIS A 1 388 ? 24.23167 1.49570 7.50676 1.000 17.10751 388 HIS A C 1
ATOM 3107 O O . HIS A 1 388 ? 23.76897 2.53332 7.01937 1.000 15.06317 388 HIS A O 1
ATOM 3114 N N . LYS A 1 389 ? 25.15871 1.49596 8.46362 1.000 17.71736 389 LYS A N 1
ATOM 3115 C CA . LYS A 1 389 ? 25.73942 2.73947 8.95164 1.000 17.00592 389 LYS A CA 1
ATOM 3116 C C . LYS A 1 389 ? 26.97250 3.08515 8.13001 1.000 20.89060 389 LYS A C 1
ATOM 3117 O O . LYS A 1 389 ? 27.82535 2.22532 7.88718 1.000 22.32397 389 LYS A O 1
ATOM 3123 N N . SER A 1 390 ? 27.05987 4.33583 7.69463 1.000 17.76127 390 SER A N 1
ATOM 3124 C CA . SER A 1 390 ? 28.26532 4.77419 7.00361 1.000 21.95031 390 SER A CA 1
ATOM 3125 C C . SER A 1 390 ? 29.42669 4.85736 7.99704 1.000 22.15519 390 SER A C 1
ATOM 3126 O O . SER A 1 390 ? 29.24003 5.28767 9.13918 1.000 19.62781 390 SER A O 1
ATOM 3129 N N . PRO A 1 391 ? 30.63280 4.43283 7.60046 1.000 22.24454 391 PRO A N 1
ATOM 3130 C CA . PRO A 1 391 ? 31.73212 4.31365 8.57823 1.000 25.28025 391 PRO A CA 1
ATOM 3131 C C . PRO A 1 391 ? 32.36852 5.62763 9.00680 1.000 22.44021 391 PRO A C 1
ATOM 3132 O O . PRO A 1 391 ? 33.09514 5.63424 10.01214 1.000 20.48734 391 PRO A O 1
ATOM 3136 N N . ASN A 1 392 ? 32.13472 6.72114 8.29109 1.000 19.70730 392 ASN A N 1
ATOM 3137 C CA . ASN A 1 392 ? 32.70399 8.02430 8.58381 1.000 20.38418 392 ASN A CA 1
ATOM 3138 C C . ASN A 1 392 ? 31.58388 9.03417 8.76629 1.000 19.36497 392 ASN A C 1
ATOM 3139 O O . ASN A 1 392 ? 30.45476 8.79456 8.32630 1.000 18.53423 392 ASN A O 1
ATOM 3144 N N . PRO A 1 393 ? 31.85067 10.16968 9.41899 1.000 17.52784 393 PRO A N 1
ATOM 3145 C CA . PRO A 1 393 ? 30.83314 11.21932 9.47684 1.000 16.71519 393 PRO A CA 1
ATOM 3146 C C . PRO A 1 393 ? 30.47568 11.65695 8.06888 1.000 18.02511 393 PRO A C 1
ATOM 3147 O O . PRO A 1 393 ? 31.30722 11.62365 7.15902 1.000 20.07026 393 PRO A O 1
ATOM 3151 N N . VAL A 1 394 ? 29.21215 12.05119 7.88897 1.000 15.31618 394 VAL A N 1
ATOM 3152 C CA . VAL A 1 394 ? 28.74071 12.57776 6.61183 1.000 17.04688 394 VAL A CA 1
ATOM 3153 C C . VAL A 1 394 ? 28.55405 14.08742 6.63770 1.000 17.39921 394 VAL A C 1
ATOM 3154 O O . VAL A 1 394 ? 28.23999 14.67829 5.59840 1.000 17.78857 394 VAL A O 1
ATOM 3158 N N . PHE A 1 395 ? 28.74555 14.72780 7.79262 1.000 13.79111 395 PHE A N 1
ATOM 3159 C CA . PHE A 1 395 ? 28.67045 16.17897 7.91953 1.000 15.69604 395 PHE A CA 1
ATOM 3160 C C . PHE A 1 395 ? 29.38994 16.53381 9.21126 1.000 11.80444 395 PHE A C 1
ATOM 3161 O O . PHE A 1 395 ? 29.15052 15.88591 10.23749 1.000 14.24409 395 PHE A O 1
ATOM 3169 N N . GLN A 1 396 ? 30.28666 17.51998 9.16292 1.000 15.27587 396 GLN A N 1
ATOM 3170 C CA . GLN A 1 396 ? 31.10284 17.81582 10.33397 1.000 13.05188 396 GLN A CA 1
ATOM 3171 C C . GLN A 1 396 ? 31.63297 19.24269 10.26021 1.000 15.83134 396 GLN A C 1
ATOM 3172 O O . GLN A 1 396 ? 31.48016 19.93156 9.24955 1.000 12.75005 396 GLN A O 1
ATOM 3178 N N . SER A 1 397 ? 32.26210 19.67778 11.35996 1.000 14.01429 397 SER A N 1
ATOM 3179 C CA . SER A 1 397 ? 32.84573 21.01308 11.42410 1.000 13.88647 397 SER A CA 1
ATOM 3180 C C . SER A 1 397 ? 33.73984 21.26861 10.21841 1.000 15.18036 397 SER A C 1
ATOM 3181 O O . SER A 1 397 ? 34.32659 20.34890 9.64290 1.000 18.94105 397 SER A O 1
ATOM 3184 N N . ASN A 1 398 ? 33.84991 22.53655 9.83217 1.000 19.49381 398 ASN A N 1
ATOM 3185 C CA . ASN A 1 398 ? 34.73147 22.92255 8.73430 1.000 16.89757 398 ASN A CA 1
ATOM 3186 C C . ASN A 1 398 ? 35.39110 24.25053 9.07312 1.000 19.45101 398 ASN A C 1
ATOM 3187 O O . ASN A 1 398 ? 34.75477 25.31587 8.99762 1.000 18.83946 398 ASN A O 1
ATOM 3192 N N . PRO A 1 399 ? 36.66215 24.22239 9.47372 1.000 19.05351 399 PRO A N 1
ATOM 3193 C CA . PRO A 1 399 ? 37.33569 25.46600 9.86647 1.000 21.94173 399 PRO A CA 1
ATOM 3194 C C . PRO A 1 399 ? 37.43085 26.49412 8.75436 1.000 22.65765 399 PRO A C 1
ATOM 3195 O O . PRO A 1 399 ? 37.38064 27.69500 9.04086 1.000 22.75838 399 PRO A O 1
ATOM 3199 N N . SER A 1 400 ? 37.56375 26.06992 7.49524 1.000 20.11858 400 SER A N 1
ATOM 3200 C CA . SER A 1 400 ? 37.74802 27.04509 6.42845 1.000 22.59507 400 SER A CA 1
ATOM 3201 C C . SER A 1 400 ? 36.47249 27.83258 6.15765 1.000 25.34779 400 SER A C 1
ATOM 3202 O O . SER A 1 400 ? 36.54862 28.96766 5.67550 1.000 20.61197 400 SER A O 1
ATOM 3205 N N . THR A 1 401 ? 35.29639 27.25778 6.45476 1.000 19.89261 401 THR A N 1
ATOM 3206 C CA . THR A 1 401 ? 34.04111 27.99822 6.37135 1.000 22.46950 401 THR A CA 1
ATOM 3207 C C . THR A 1 401 ? 33.62555 28.58946 7.70664 1.000 18.38526 401 THR A C 1
ATOM 3208 O O . THR A 1 401 ? 32.63599 29.32597 7.75937 1.000 20.26175 401 THR A O 1
ATOM 3212 N N . GLY A 1 402 ? 34.36230 28.29060 8.77526 1.000 22.63785 402 GLY A N 1
ATOM 3213 C CA . GLY A 1 402 ? 34.09247 28.86411 10.07799 1.000 17.37611 402 GLY A CA 1
ATOM 3214 C C . GLY A 1 402 ? 32.87003 28.31646 10.77608 1.000 19.70352 402 GLY A C 1
ATOM 3215 O O . GLY A 1 402 ? 32.31111 28.99974 11.63488 1.000 16.26200 402 GLY A O 1
ATOM 3216 N N . GLN A 1 403 ? 32.45614 27.08786 10.46025 1.000 17.61201 403 GLN A N 1
ATOM 3217 C CA . GLN A 1 403 ? 31.25592 26.48447 11.03429 1.000 14.56430 403 GLN A CA 1
ATOM 3218 C C . GLN A 1 403 ? 31.62493 25.26129 11.86950 1.000 16.55079 403 GLN A C 1
ATOM 3219 O O . GLN A 1 403 ? 32.36191 24.38709 11.40535 1.000 15.83813 403 GLN A O 1
ATOM 3225 N N . TYR A 1 404 ? 31.08458 25.18354 13.08559 1.000 12.76288 404 TYR A N 1
ATOM 3226 C CA . TYR A 1 404 ? 31.53883 24.21613 14.07588 1.000 13.73093 404 TYR A CA 1
ATOM 3227 C C . TYR A 1 404 ? 30.38244 23.46262 14.71793 1.000 12.55917 404 TYR A C 1
ATOM 3228 O O . TYR A 1 404 ? 29.38080 24.06432 15.11664 1.000 15.41652 404 TYR A O 1
ATOM 3237 N N . GLY A 1 405 ? 30.54847 22.14721 14.84908 1.000 11.55107 405 GLY A N 1
ATOM 3238 C CA . GLY A 1 405 ? 29.57114 21.29089 15.48990 1.000 12.51623 405 GLY A CA 1
ATOM 3239 C C . GLY A 1 405 ? 28.19786 21.25239 14.82972 1.000 13.04283 405 GLY A C 1
ATOM 3240 O O . GLY A 1 405 ? 27.17608 21.44529 15.49278 1.000 11.62044 405 GLY A O 1
ATOM 3241 N N . PRO A 1 406 ? 28.12811 20.96626 13.52826 1.000 12.04006 406 PRO A N 1
ATOM 3242 C CA . PRO A 1 406 ? 26.82022 20.97201 12.85729 1.000 13.84122 406 PRO A CA 1
ATOM 3243 C C . PRO A 1 406 ? 26.03318 19.70665 13.15836 1.000 13.78520 406 PRO A C 1
ATOM 3244 O O . PRO A 1 406 ? 26.58250 18.60240 13.23144 1.000 15.28724 406 PRO A O 1
ATOM 3248 N N . GLY A 1 407 ? 24.72399 19.85464 13.31940 1.000 11.20721 407 GLY A N 1
ATOM 3249 C CA . GLY A 1 407 ? 23.93417 18.66197 13.54834 1.000 11.59501 407 GLY A CA 1
ATOM 3250 C C . GLY A 1 407 ? 22.50139 18.96369 13.92715 1.000 11.99972 407 GLY A C 1
ATOM 3251 O O . GLY A 1 407 ? 21.98257 20.06005 13.67007 1.000 10.41290 407 GLY A O 1
ATOM 3252 N N . HIS A 1 408 ? 21.89738 17.95891 14.57643 1.000 11.12615 408 HIS A N 1
ATOM 3253 C CA . HIS A 1 408 ? 20.46172 17.74951 14.75430 1.000 10.53062 408 HIS A CA 1
ATOM 3254 C C . HIS A 1 408 ? 19.65631 18.43146 13.64955 1.000 11.28896 408 HIS A C 1
ATOM 3255 O O . HIS A 1 408 ? 18.99621 19.45801 13.85432 1.000 14.69848 408 HIS A O 1
ATOM 3262 N N . ASN A 1 409 ? 19.70343 17.82714 12.47713 1.000 9.82653 409 ASN A N 1
ATOM 3263 C CA . ASN A 1 409 ? 19.15043 18.38013 11.25808 1.000 11.67096 409 ASN A CA 1
ATOM 3264 C C . ASN A 1 409 ? 17.71563 17.91071 11.04292 1.000 13.35866 409 ASN A C 1
ATOM 3265 O O . ASN A 1 409 ? 17.22998 16.96707 11.67859 1.000 11.81449 409 ASN A O 1
ATOM 3270 N N . SER A 1 410 ? 17.03483 18.59070 10.12329 1.000 10.87610 410 SER A N 1
ATOM 3271 C CA . SER A 1 410 ? 15.81450 18.08683 9.51541 1.000 11.27899 410 SER A CA 1
ATOM 3272 C C . SER A 1 410 ? 15.95107 18.22478 8.00221 1.000 10.95586 410 SER A C 1
ATOM 3273 O O . SER A 1 410 ? 16.87244 18.87157 7.49194 1.000 11.37658 410 SER A O 1
ATOM 3276 N N . PHE A 1 411 ? 15.03231 17.60368 7.27908 1.000 10.41159 411 PHE A N 1
ATOM 3277 C CA . PHE A 1 411 ? 15.04092 17.65963 5.82415 1.000 9.41243 411 PHE A CA 1
ATOM 3278 C C . PHE A 1 411 ? 13.72119 18.22720 5.33626 1.000 10.26139 411 PHE A C 1
ATOM 3279 O O . PHE A 1 411 ? 12.64688 17.86272 5.83471 1.000 10.33436 411 PHE A O 1
ATOM 3287 N N . THR A 1 412 ? 13.80940 19.13232 4.37039 1.000 9.98415 412 THR A N 1
ATOM 3288 C CA . THR A 1 412 ? 12.62119 19.63784 3.70874 1.000 13.57860 412 THR A CA 1
ATOM 3289 C C . THR A 1 412 ? 12.94350 19.77471 2.21936 1.000 11.54783 412 THR A C 1
ATOM 3290 O O . THR A 1 412 ? 13.94131 19.23560 1.72042 1.000 10.06069 412 THR A O 1
ATOM 3294 N N . THR A 1 413 ? 12.08054 20.47571 1.49785 1.000 12.36708 413 THR A N 1
ATOM 3295 C CA . THR A 1 413 ? 12.24369 20.65873 0.06315 1.000 12.44301 413 THR A CA 1
ATOM 3296 C C . THR A 1 413 ? 12.04729 22.12382 -0.30464 1.000 12.72093 413 THR A C 1
ATOM 3297 O O . THR A 1 413 ? 11.46894 22.90748 0.45040 1.000 12.64392 413 THR A O 1
ATOM 3301 N N . SER A 1 414 ? 12.50670 22.48253 -1.50065 1.000 11.58215 414 SER A N 1
ATOM 3302 C CA . SER A 1 414 ? 12.04547 23.70556 -2.13659 1.000 14.02668 414 SER A CA 1
ATOM 3303 C C . SER A 1 414 ? 10.51933 23.69226 -2.23769 1.000 10.88798 414 SER A C 1
ATOM 3304 O O . SER A 1 414 ? 9.89061 22.63434 -2.17548 1.000 13.71079 414 SER A O 1
ATOM 3307 N N . PRO A 1 415 ? 9.89917 24.86212 -2.40701 1.000 15.02484 415 PRO A N 1
ATOM 3308 C CA . PRO A 1 415 ? 8.42723 24.89299 -2.50140 1.000 15.70542 415 PRO A CA 1
ATOM 3309 C C . PRO A 1 415 ? 7.86960 24.02000 -3.61687 1.000 20.47529 415 PRO A C 1
ATOM 3310 O O . PRO A 1 415 ? 6.77729 23.45120 -3.46618 1.000 19.81599 415 PRO A O 1
ATOM 3314 N N . ASP A 1 416 ? 8.59400 23.86741 -4.72092 1.000 17.52564 416 ASP A N 1
ATOM 3315 C CA . ASP A 1 416 ? 8.11712 23.02939 -5.80803 1.000 17.97447 416 ASP A CA 1
ATOM 3316 C C . ASP A 1 416 ? 8.45593 21.55951 -5.61469 1.000 18.68412 416 ASP A C 1
ATOM 3317 O O . ASP A 1 416 ? 8.14393 20.75264 -6.49262 1.000 14.43315 416 ASP A O 1
ATOM 3322 N N . GLY A 1 417 ? 9.09566 21.19947 -4.49826 1.000 17.75044 417 GLY A N 1
ATOM 3323 C CA . GLY A 1 417 ? 9.42125 19.82396 -4.18778 1.000 16.36561 417 GLY A CA 1
ATOM 3324 C C . GLY A 1 417 ? 10.55172 19.22007 -4.98692 1.000 19.83399 417 GLY A C 1
ATOM 3325 O O . GLY A 1 417 ? 10.83959 18.03404 -4.80800 1.000 18.24987 417 GLY A O 1
ATOM 3326 N N . LYS A 1 418 ? 11.22590 19.98850 -5.84300 1.000 18.08762 418 LYS A N 1
ATOM 3327 C CA . LYS A 1 418 ? 12.17291 19.36827 -6.75925 1.000 19.29359 418 LYS A CA 1
ATOM 3328 C C . LYS A 1 418 ? 13.55450 19.13508 -6.16152 1.000 17.23799 418 LYS A C 1
ATOM 3329 O O . LYS A 1 418 ? 14.28085 18.27328 -6.66580 1.000 19.36309 418 LYS A O 1
ATOM 3335 N N . VAL A 1 419 ? 13.94662 19.86543 -5.11863 1.000 15.04760 419 VAL A N 1
ATOM 3336 C CA . VAL A 1 419 ? 15.24045 19.64419 -4.48685 1.000 17.58480 419 VAL A CA 1
ATOM 3337 C C . VAL A 1 419 ? 15.05071 19.46630 -2.98804 1.000 18.34495 419 VAL A C 1
ATOM 3338 O O . VAL A 1 419 ? 14.07951 19.94954 -2.39333 1.000 14.74873 419 VAL A O 1
ATOM 3342 N N . ASP A 1 420 ? 15.98589 18.74530 -2.38828 1.000 13.43534 420 ASP A N 1
ATOM 3343 C CA . ASP A 1 420 ? 15.99305 18.49052 -0.95906 1.000 16.56169 420 ASP A CA 1
ATOM 3344 C C . ASP A 1 420 ? 16.91818 19.48679 -0.28290 1.000 16.13913 420 ASP A C 1
ATOM 3345 O O . ASP A 1 420 ? 17.97366 19.83436 -0.81852 1.000 14.08896 420 ASP A O 1
ATOM 3350 N N . ILE A 1 421 ? 16.50143 19.96271 0.88528 1.000 15.13576 421 ILE A N 1
ATOM 3351 C CA . ILE A 1 421 ? 17.23122 20.98003 1.62351 1.000 13.41217 421 ILE A CA 1
ATOM 3352 C C . ILE A 1 421 ? 17.40910 20.48718 3.04978 1.000 10.68944 421 ILE A C 1
ATOM 3353 O O . ILE A 1 421 ? 16.47379 19.95883 3.65902 1.000 10.90958 421 ILE A O 1
ATOM 3358 N N . MET A 1 422 ? 18.61232 20.63370 3.56921 1.000 11.01863 422 MET A N 1
ATOM 3359 C CA . MET A 1 422 ? 18.89390 20.26929 4.94568 1.000 11.17583 422 MET A CA 1
ATOM 3360 C C . MET A 1 422 ? 18.91259 21.53310 5.79417 1.000 11.56003 422 MET A C 1
ATOM 3361 O O . MET A 1 422 ? 19.50613 22.54615 5.40289 1.000 8.82110 422 MET A O 1
ATOM 3366 N N . VAL A 1 423 ? 18.23845 21.47478 6.93410 1.000 11.68310 423 VAL A N 1
ATOM 3367 C CA . VAL A 1 423 ? 18.21840 22.54550 7.91633 1.000 8.71484 423 VAL A CA 1
ATOM 3368 C C . VAL A 1 423 ? 18.85380 21.97726 9.18059 1.000 9.41911 423 VAL A C 1
ATOM 3369 O O . VAL A 1 423 ? 18.51164 20.86745 9.59278 1.000 10.59715 423 VAL A O 1
ATOM 3373 N N . TYR A 1 424 ? 19.79790 22.70775 9.77314 1.000 10.38621 424 TYR A N 1
ATOM 3374 C CA . TYR A 1 424 ? 20.59357 22.16245 10.87417 1.000 9.62850 424 TYR A CA 1
ATOM 3375 C C . TYR A 1 424 ? 21.13232 23.33918 11.68072 1.000 10.80311 424 TYR A C 1
ATOM 3376 O O . TYR A 1 424 ? 21.04358 24.48780 11.24641 1.000 11.44749 424 TYR A O 1
ATOM 3385 N N . HIS A 1 425 ? 21.71504 23.05313 12.84819 1.000 9.25437 425 HIS A N 1
ATOM 3386 C CA . HIS A 1 425 ? 22.35434 24.11893 13.61042 1.000 9.72107 425 HIS A CA 1
ATOM 3387 C C . HIS A 1 425 ? 23.87240 23.97738 13.58485 1.000 11.69609 425 HIS A C 1
ATOM 3388 O O . HIS A 1 425 ? 24.41488 22.89115 13.37743 1.000 10.19103 425 HIS A O 1
ATOM 3395 N N . ALA A 1 426 ? 24.54804 25.10208 13.80621 1.000 10.42511 426 ALA A N 1
ATOM 3396 C CA . ALA A 1 426 ? 25.99182 25.10886 14.01952 1.000 11.88693 426 ALA A CA 1
ATOM 3397 C C . ALA A 1 426 ? 26.37481 26.43271 14.65808 1.000 9.51239 426 ALA A C 1
ATOM 3398 O O . ALA A 1 426 ? 25.62483 27.41328 14.59334 1.000 10.77450 426 ALA A O 1
ATOM 3400 N N . ARG A 1 427 ? 27.56175 26.44825 15.26827 1.000 12.65656 427 ARG A N 1
ATOM 3401 C CA . ARG A 1 427 ? 28.15858 27.67272 15.78745 1.000 13.81350 427 ARG A CA 1
ATOM 3402 C C . ARG A 1 427 ? 29.19022 28.19821 14.79910 1.000 13.62579 427 ARG A C 1
ATOM 3403 O O . ARG A 1 427 ? 29.81479 27.43179 14.06547 1.000 14.57218 427 ARG A O 1
ATOM 3411 N N . ASN A 1 428 ? 29.36843 29.51831 14.78448 1.000 15.41209 428 ASN A N 1
ATOM 3412 C CA . ASN A 1 428 ? 30.37226 30.13426 13.92937 1.000 16.96303 428 ASN A CA 1
ATOM 3413 C C . ASN A 1 428 ? 31.64915 30.46889 14.69356 1.000 17.78573 428 ASN A C 1
ATOM 3414 O O . ASN A 1 428 ? 32.39263 31.36388 14.28203 1.000 17.27850 428 ASN A O 1
ATOM 3419 N N . TYR A 1 429 ? 31.91275 29.76009 15.79084 1.000 17.93596 429 TYR A N 1
ATOM 3420 C CA . TYR A 1 429 ? 33.20739 29.77378 16.45147 1.000 14.83844 429 TYR A CA 1
ATOM 3421 C C . TYR A 1 429 ? 33.44613 28.40796 17.08438 1.000 17.22173 429 TYR A C 1
ATOM 3422 O O . TYR A 1 429 ? 32.51839 27.62049 17.27996 1.000 15.55415 429 TYR A O 1
ATOM 3431 N N . ARG A 1 430 ? 34.70362 28.12727 17.41395 1.000 18.61390 430 ARG A N 1
ATOM 3432 C CA . ARG A 1 430 ? 35.02724 26.77980 17.87945 1.000 18.22260 430 ARG A CA 1
ATOM 3433 C C . ARG A 1 430 ? 35.01082 26.66209 19.40180 1.000 18.21528 430 ARG A C 1
ATOM 3434 O O . ARG A 1 430 ? 34.44479 25.71180 19.95076 1.000 19.78453 430 ARG A O 1
ATOM 3442 N N . ASP A 1 431 ? 35.63771 27.60701 20.09071 1.000 18.56589 431 ASP A N 1
ATOM 3443 C CA . ASP A 1 431 ? 35.89677 27.47493 21.51955 1.000 20.91868 431 ASP A CA 1
ATOM 3444 C C . ASP A 1 431 ? 34.67812 27.87821 22.33918 1.000 21.15921 431 ASP A C 1
ATOM 3445 O O . ASP A 1 431 ? 34.13499 28.97486 22.15968 1.000 20.53874 431 ASP A O 1
ATOM 3450 N N . ILE A 1 432 ? 34.27782 27.00514 23.26391 1.000 20.27547 432 ILE A N 1
ATOM 3451 C CA . ILE A 1 432 ? 33.15286 27.24450 24.15940 1.000 19.20904 432 ILE A CA 1
ATOM 3452 C C . ILE A 1 432 ? 33.67366 27.31867 25.58591 1.000 21.23008 432 ILE A C 1
ATOM 3453 O O . ILE A 1 432 ? 34.47594 26.47806 26.00553 1.000 23.19875 432 ILE A O 1
ATOM 3458 N N . THR A 1 433 ? 33.21126 28.31920 26.32365 1.000 20.46510 433 THR A N 1
ATOM 3459 C CA . THR A 1 433 ? 33.49595 28.45608 27.74329 1.000 22.05965 433 THR A CA 1
ATOM 3460 C C . THR A 1 433 ? 32.36536 27.80534 28.53326 1.000 23.17358 433 THR A C 1
ATOM 3461 O O . THR A 1 433 ? 31.20086 28.17937 28.37145 1.000 20.64362 433 THR A O 1
ATOM 3465 N N . GLY A 1 434 ? 32.69567 26.81865 29.35554 1.000 21.80015 434 GLY A N 1
ATOM 3466 C CA . GLY A 1 434 ? 31.69756 26.19067 30.20389 1.000 25.03963 434 GLY A CA 1
ATOM 3467 C C . GLY A 1 434 ? 30.94891 25.05130 29.54020 1.000 21.21139 434 GLY A C 1
ATOM 3468 O O . GLY A 1 434 ? 31.26984 24.57486 28.44712 1.000 21.59043 434 GLY A O 1
ATOM 3469 N N . ASP A 1 435 ? 29.93307 24.59025 30.25749 1.000 19.95549 435 ASP A N 1
ATOM 3470 C CA . ASP A 1 435 ? 29.04059 23.54258 29.78614 1.000 21.72907 435 ASP A CA 1
ATOM 3471 C C . ASP A 1 435 ? 28.42616 23.94699 28.44583 1.000 21.94893 435 ASP A C 1
ATOM 3472 O O . ASP A 1 435 ? 27.69348 24.94812 28.39353 1.000 18.90693 435 ASP A O 1
ATOM 3477 N N . PRO A 1 436 ? 28.68768 23.21303 27.35193 1.000 17.18928 436 PRO A N 1
ATOM 3478 C CA . PRO A 1 436 ? 28.18070 23.65652 26.03352 1.000 19.33509 436 PRO A CA 1
ATOM 3479 C C . PRO A 1 436 ? 26.66681 23.72092 25.95013 1.000 18.85121 436 PRO A C 1
ATOM 3480 O O . PRO A 1 436 ? 26.13212 24.47075 25.11795 1.000 14.49333 436 PRO A O 1
ATOM 3484 N N . LEU A 1 437 ? 25.96042 22.93521 26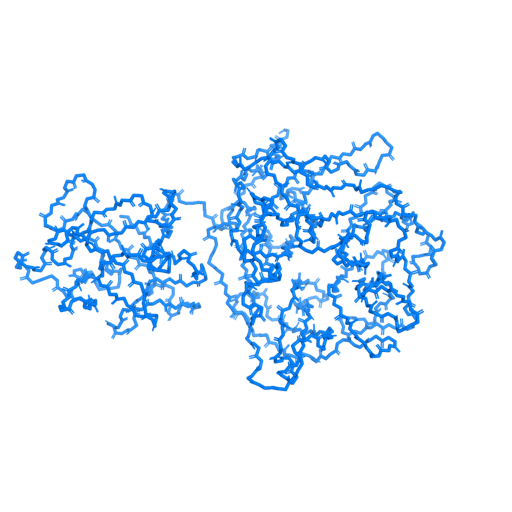.76940 1.000 19.55438 437 LEU A N 1
ATOM 3485 C CA . LEU A 1 437 ? 24.49956 22.97864 26.78284 1.000 19.80472 437 LEU A CA 1
ATOM 3486 C C . LEU A 1 437 ? 23.98312 24.38432 27.06688 1.000 18.57142 437 LEU A C 1
ATOM 3487 O O . LEU A 1 437 ? 22.86530 24.73372 26.66612 1.000 17.47251 437 LEU A O 1
ATOM 3492 N N . TYR A 1 438 ? 24.78343 25.20775 27.73575 1.000 16.39142 438 TYR A N 1
ATOM 3493 C CA . TYR A 1 438 ? 24.36668 26.54434 28.12317 1.000 17.09606 438 TYR A CA 1
ATOM 3494 C C . TYR A 1 438 ? 25.10063 27.63476 27.34632 1.000 16.53302 438 TYR A C 1
ATOM 3495 O O . TYR A 1 438 ? 24.97827 28.81583 27.67836 1.000 18.41961 438 TYR A O 1
ATOM 3504 N N . ASP A 1 439 ? 25.83885 27.27021 26.29935 1.000 14.84570 439 ASP A N 1
ATOM 3505 C CA . ASP A 1 439 ? 26.22396 28.23243 25.27582 1.000 14.66854 439 ASP A CA 1
ATOM 3506 C C . ASP A 1 439 ? 25.07377 28.32507 24.27385 1.000 14.43385 439 ASP A C 1
ATOM 3507 O O . ASP A 1 439 ? 24.75945 27.32166 23.61716 1.000 11.18150 439 ASP A O 1
ATOM 3512 N N . PRO A 1 440 ? 24.41777 29.47790 24.13696 1.000 13.68800 440 PRO A N 1
ATOM 3513 C CA . PRO A 1 440 ? 23.17145 29.56011 23.36222 1.000 12.12095 440 PR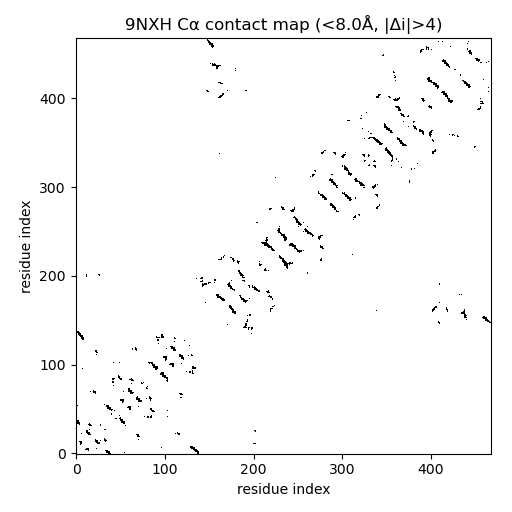O A CA 1
ATOM 3514 C C . PRO A 1 440 ? 23.35368 29.81171 21.86883 1.000 12.91724 440 PRO A C 1
ATOM 3515 O O . PRO A 1 440 ? 22.35072 29.99076 21.17001 1.000 12.37028 440 PRO A O 1
ATOM 3519 N N . ASN A 1 441 ? 24.57948 29.80689 21.34786 1.000 10.75013 441 ASN A N 1
ATOM 3520 C CA . ASN A 1 441 ? 24.83500 30.36968 20.02900 1.000 11.31971 441 ASN A CA 1
ATOM 3521 C C . ASN A 1 441 ? 24.84262 29.34709 18.90008 1.000 12.56681 441 ASN A C 1
ATOM 3522 O O . ASN A 1 441 ? 25.43240 29.60976 17.84407 1.000 11.26265 441 ASN A O 1
ATOM 3527 N N . ARG A 1 442 ? 24.17431 28.21476 19.06809 1.000 11.13998 442 ARG A N 1
ATOM 3528 C CA . ARG A 1 442 ? 23.87189 27.37608 17.90695 1.000 12.04143 442 ARG A CA 1
ATOM 3529 C C . ARG A 1 442 ? 22.76828 28.05292 17.08837 1.000 11.51907 442 ARG A C 1
ATOM 3530 O O . ARG A 1 442 ? 21.69360 28.36055 17.61510 1.000 10.97653 442 ARG A O 1
ATOM 3538 N N . HIS A 1 443 ? 23.05007 28.32934 15.81955 1.000 11.09159 443 HIS A N 1
ATOM 3539 C CA . HIS A 1 443 ? 22.13131 29.04772 14.94701 1.000 10.79672 443 HIS A CA 1
ATOM 3540 C C . HIS A 1 443 ? 21.57228 28.10905 13.89148 1.000 10.09450 443 HIS A C 1
ATOM 3541 O O . HIS A 1 443 ? 22.23994 27.16930 13.46618 1.000 11.30024 443 HIS A O 1
ATOM 3548 N N . THR A 1 444 ? 20.34094 28.38769 13.46460 1.000 11.69689 444 THR A N 1
ATOM 3549 C CA . THR A 1 444 ? 19.67152 27.60017 12.43657 1.000 11.33387 444 THR A CA 1
ATOM 3550 C C . THR A 1 444 ? 20.06648 28.08196 11.04291 1.000 9.37340 444 THR A C 1
ATOM 3551 O O . THR A 1 444 ? 20.07219 29.29281 10.77789 1.000 11.84680 444 THR A O 1
ATOM 3555 N N . ARG A 1 445 ? 20.38815 27.13120 10.15171 1.000 9.92023 445 ARG A N 1
ATOM 3556 C CA . ARG A 1 445 ? 20.84448 27.47086 8.80990 1.000 11.01122 445 ARG A CA 1
ATOM 3557 C C . ARG A 1 445 ? 20.42884 26.36367 7.84667 1.000 12.47417 445 ARG A C 1
ATOM 3558 O O . ARG A 1 445 ? 19.92350 25.31995 8.26513 1.000 12.60227 445 ARG A O 1
ATOM 3566 N N . ALA A 1 446 ? 20.61221 26.61376 6.54067 1.000 11.16043 446 ALA A N 1
ATOM 3567 C CA . ALA A 1 446 ? 20.15195 25.66827 5.53100 1.000 13.13152 446 ALA A CA 1
ATOM 3568 C C . ALA A 1 446 ? 21.06730 25.66797 4.31825 1.000 13.42772 446 ALA A C 1
ATOM 3569 O O . ALA A 1 446 ? 21.70627 26.67362 3.99119 1.000 11.77823 446 ALA A O 1
ATOM 3571 N N . GLN A 1 447 ? 21.10659 24.52180 3.64717 1.000 12.64959 447 GLN A N 1
ATOM 3572 C CA . GLN A 1 447 ? 21.83093 24.40944 2.38688 1.000 12.25784 447 GLN A CA 1
ATOM 3573 C C . GLN A 1 447 ? 21.30925 23.20181 1.63052 1.000 14.17627 447 GLN A C 1
ATOM 3574 O O . GLN A 1 447 ? 20.62703 22.33759 2.19299 1.000 13.81615 447 GLN A O 1
ATOM 3580 N N . ILE A 1 448 ? 21.64532 23.15766 0.33938 1.000 12.23061 448 ILE A N 1
ATOM 3581 C CA . ILE A 1 448 ? 21.13492 22.11508 -0.53788 1.000 12.44232 448 ILE A CA 1
ATOM 3582 C C . ILE A 1 448 ? 21.69236 20.75603 -0.12727 1.000 13.09303 448 ILE A C 1
ATOM 3583 O O . ILE A 1 448 ? 22.79869 20.64436 0.41535 1.000 14.73857 448 ILE A O 1
ATOM 3588 N N . VAL A 1 449 ? 20.91233 19.71446 -0.38974 1.000 10.90047 449 VAL A N 1
ATOM 3589 C CA . VAL A 1 449 ? 21.37389 18.33223 -0.34345 1.000 12.20703 449 VAL A CA 1
ATOM 3590 C C . VAL A 1 449 ? 21.72365 17.93737 -1.76972 1.000 15.25313 449 VAL A C 1
ATOM 3591 O O . VAL A 1 449 ? 20.86418 17.98784 -2.65644 1.000 16.14909 449 VAL A O 1
ATOM 3595 N N . ASN A 1 450 ? 22.97258 17.56289 -2.00637 1.000 15.19987 450 ASN A N 1
ATOM 3596 C CA . ASN A 1 450 ? 23.30169 17.07133 -3.33708 1.000 19.05287 450 ASN A CA 1
ATOM 3597 C C . ASN A 1 450 ? 23.14120 15.55278 -3.37580 1.000 15.99852 450 ASN A C 1
ATOM 3598 O O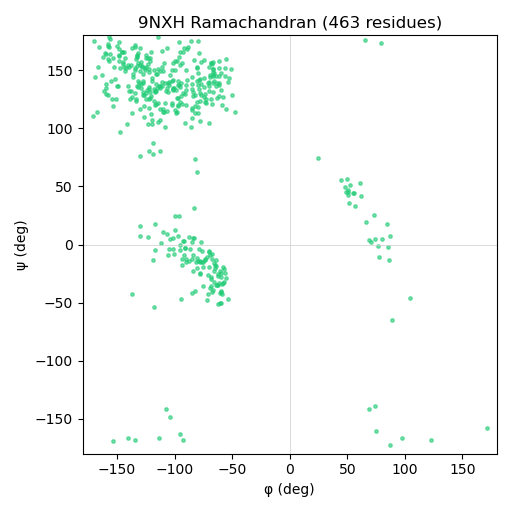 . ASN A 1 450 ? 22.95487 14.89562 -2.34842 1.000 19.60818 450 ASN A O 1
ATOM 3603 N N . TRP A 1 451 ? 23.19119 14.99541 -4.58749 1.000 19.90125 451 TRP A N 1
ATOM 3604 C CA . TRP A 1 451 ? 23.00321 13.56746 -4.79445 1.000 18.06425 451 TRP A CA 1
ATOM 3605 C C . TRP A 1 451 ? 24.16615 13.01168 -5.58891 1.000 25.01674 451 TRP A C 1
ATOM 3606 O O . TRP A 1 451 ? 24.52929 13.55970 -6.63212 1.000 21.84362 451 TRP A O 1
ATOM 3617 N N . ASN A 1 452 ? 24.75533 11.94054 -5.07282 1.000 21.74594 452 ASN A N 1
ATOM 3618 C CA . ASN A 1 452 ? 25.78879 11.21641 -5.78412 1.000 27.01946 452 ASN A CA 1
ATOM 3619 C C . ASN A 1 452 ? 25.17833 10.38812 -6.91190 1.000 25.71663 452 ASN A C 1
ATOM 3620 O O . ASN A 1 452 ? 23.98605 10.05875 -6.90696 1.000 20.15318 452 ASN A O 1
ATOM 3625 N N . ALA A 1 453 ? 26.01977 10.04680 -7.89214 1.000 22.27026 453 ALA A N 1
ATOM 3626 C CA . ALA A 1 453 ? 25.53965 9.26534 -9.02721 1.000 29.97870 453 ALA A CA 1
ATOM 3627 C C . ALA A 1 453 ? 24.88035 7.96104 -8.58738 1.000 23.56425 453 ALA A C 1
ATOM 3628 O O . ALA A 1 453 ? 23.96627 7.47172 -9.25942 1.000 24.21743 453 ALA A O 1
ATOM 3630 N N . ASP A 1 454 ? 25.30235 7.39716 -7.45301 1.000 25.75997 454 ASP A N 1
ATOM 3631 C CA . ASP A 1 454 ? 24.72168 6.15606 -6.95583 1.000 22.02728 454 ASP A CA 1
ATOM 3632 C C . ASP A 1 454 ? 23.43220 6.37064 -6.15729 1.000 24.90419 454 ASP A C 1
ATOM 3633 O O . ASP A 1 454 ? 22.90998 5.41143 -5.57898 1.000 23.99304 454 ASP A O 1
ATOM 3638 N N . GLY A 1 455 ? 22.91926 7.59681 -6.10054 1.000 25.45190 455 GLY A N 1
ATOM 3639 C CA . GLY A 1 455 ? 21.65180 7.85927 -5.45148 1.000 24.99169 455 GLY A CA 1
ATOM 3640 C C . GLY A 1 455 ? 21.71893 8.12011 -3.96417 1.000 26.42948 455 GLY A C 1
ATOM 3641 O O . GLY A 1 455 ? 20.66250 8.21322 -3.32277 1.000 20.55510 455 GLY A O 1
ATOM 3642 N N . THR A 1 456 ? 22.92486 8.24405 -3.39105 1.000 21.51124 456 THR A N 1
ATOM 3643 C CA . THR A 1 456 ? 23.07960 8.53743 -1.97314 1.000 22.86923 456 THR A CA 1
ATOM 3644 C C . THR A 1 456 ? 23.31960 10.02812 -1.76252 1.000 21.08536 456 THR A C 1
ATOM 3645 O O . THR A 1 456 ? 23.73486 10.73805 -2.68503 1.000 18.85451 456 THR A O 1
ATOM 3649 N N . PRO A 1 457 ? 23.03937 10.54949 -0.56607 1.000 19.91855 457 PRO A N 1
ATOM 3650 C CA . PRO A 1 457 ? 23.14610 11.99644 -0.35762 1.000 17.67599 457 PRO A CA 1
ATOM 3651 C C . PRO A 1 457 ? 24.58079 12.45748 -0.16502 1.000 17.01963 457 PRO A C 1
ATOM 3652 O O . PRO A 1 457 ? 25.39625 11.79589 0.48387 1.000 20.08746 457 PRO A O 1
ATOM 3656 N N . ASP A 1 458 ? 24.87772 13.61246 -0.74090 1.000 17.66633 458 ASP A N 1
ATOM 3657 C CA . ASP A 1 458 ? 26.13396 14.31461 -0.52668 1.000 21.58792 458 ASP A CA 1
ATOM 3658 C C . ASP A 1 458 ? 25.80366 15.61534 0.19111 1.000 17.33256 458 ASP A C 1
ATOM 3659 O O . ASP A 1 458 ? 25.29305 16.55671 -0.42489 1.000 13.68853 458 ASP A O 1
ATOM 3664 N N . PHE A 1 459 ? 26.10805 15.66682 1.48855 1.000 14.96294 459 PHE A N 1
ATOM 3665 C CA . PHE A 1 459 ? 25.81254 16.84420 2.28958 1.000 17.04704 459 PHE A CA 1
ATOM 3666 C C . PHE A 1 459 ? 26.89118 17.90432 2.19527 1.000 17.39141 459 PHE A C 1
ATOM 3667 O O . PHE A 1 459 ? 26.65332 19.03802 2.62779 1.000 16.24012 459 PHE A O 1
ATOM 3675 N N . GLY A 1 460 ? 28.05451 17.56334 1.64257 1.000 18.92607 460 GLY A N 1
ATOM 3676 C CA . GLY A 1 460 ? 29.11065 18.54666 1.47578 1.000 15.71071 460 GLY A CA 1
ATOM 3677 C C . GLY A 1 460 ? 29.69855 18.96461 2.80920 1.000 17.80307 460 GLY A C 1
ATOM 3678 O O . GLY A 1 460 ? 29.89324 18.14948 3.72056 1.000 16.32787 460 GLY A O 1
ATOM 3679 N N . ILE A 1 461 ? 30.00048 20.25606 2.91625 1.000 17.32941 461 ILE A N 1
ATOM 3680 C CA . ILE A 1 461 ? 30.55592 20.85648 4.12722 1.000 17.82011 461 ILE A CA 1
ATOM 3681 C C . ILE A 1 461 ? 29.63215 22.00283 4.51984 1.000 12.92144 461 ILE A C 1
ATOM 3682 O O . ILE A 1 461 ? 28.95587 22.56490 3.65055 1.000 15.40293 461 ILE A O 1
ATOM 3687 N N . PRO A 1 462 ? 29.54550 22.37152 5.79776 1.000 17.64341 462 PRO A N 1
ATOM 3688 C CA . PRO A 1 462 ? 28.66057 23.48326 6.17565 1.000 16.04886 462 PRO A CA 1
ATOM 3689 C C . PRO A 1 462 ? 29.09792 24.77240 5.49142 1.000 18.54484 462 PRO A C 1
ATOM 3690 O O . PRO A 1 462 ? 30.26713 25.15419 5.54515 1.000 18.24055 462 PRO A O 1
ATOM 3694 N N . VAL A 1 463 ? 28.15090 25.43224 4.81766 1.000 16.70685 463 VAL A N 1
ATOM 3695 C CA . VAL A 1 463 ? 28.49856 26.62988 4.05660 1.000 16.72788 463 VAL A CA 1
ATOM 3696 C C . VAL A 1 463 ? 28.84355 27.76571 5.01258 1.000 18.74707 463 VAL A C 1
ATOM 3697 O O . VAL A 1 463 ? 28.36558 27.82226 6.15226 1.000 16.94903 463 VAL A O 1
ATOM 3701 N N . ALA A 1 464 ? 29.68586 28.68164 4.54656 1.000 18.77567 464 ALA A N 1
ATOM 3702 C CA . ALA A 1 464 ? 30.01327 29.85231 5.34849 1.000 21.29939 464 ALA A CA 1
ATOM 3703 C C . ALA A 1 464 ? 28.78656 30.74815 5.51360 1.000 19.29684 464 ALA A C 1
ATOM 3704 O O . ALA A 1 464 ? 27.83379 30.70365 4.72339 1.000 18.72349 464 ALA A O 1
ATOM 3706 N N . ASP A 1 465 ? 28.80959 31.55448 6.57388 1.000 17.70785 465 ASP A N 1
ATOM 3707 C CA . ASP A 1 465 ? 27.75172 32.53298 6.78401 1.000 19.97009 465 ASP A CA 1
ATOM 3708 C C . ASP A 1 465 ? 27.62055 33.45567 5.57275 1.000 19.88703 465 ASP A C 1
ATOM 3709 O O . ASP A 1 465 ? 28.58120 33.71075 4.84690 1.000 19.59587 465 ASP A O 1
ATOM 3714 N N . GLY A 1 466 ? 26.41825 33.95962 5.36508 1.000 17.44325 466 GLY A N 1
ATOM 3715 C CA . GLY A 1 466 ? 26.12715 34.89279 4.29665 1.000 21.00403 466 GLY A CA 1
ATOM 3716 C C . GLY A 1 466 ? 25.03766 34.36690 3.38827 1.000 20.90541 466 GLY A C 1
ATOM 3717 O O . GLY A 1 466 ? 24.36128 33.37497 3.67904 1.000 15.63458 466 GLY A O 1
ATOM 3718 N N . THR A 1 467 ? 24.88030 35.04443 2.25824 1.000 20.74558 467 THR A N 1
ATOM 3719 C CA . THR A 1 467 ? 23.80431 34.71882 1.33723 1.000 20.25713 467 THR A CA 1
ATOM 3720 C C . THR A 1 467 ? 24.11377 33.43269 0.58146 1.000 21.27599 467 THR A C 1
ATOM 3721 O O . THR A 1 467 ? 25.17342 33.30265 -0.03687 1.000 25.22694 467 THR A O 1
ATOM 3725 N N . ASN A 1 468 ? 23.18339 32.48323 0.62813 1.000 20.05931 468 ASN A N 1
ATOM 3726 C CA . ASN A 1 468 ? 23.32897 31.18974 -0.02981 1.000 19.81237 468 ASN A CA 1
ATOM 3727 C C . ASN A 1 468 ? 22.17188 31.00281 -1.00316 1.000 21.10617 468 ASN A C 1
ATOM 3728 O O . ASN A 1 468 ? 21.00615 30.95923 -0.59149 1.000 18.36866 468 ASN A O 1
ATOM 3733 N N . VAL A 1 469 ? 22.49164 30.88937 -2.28928 1.000 21.60733 469 VAL A N 1
ATOM 3734 C CA . VAL A 1 469 ? 21.48643 30.62311 -3.30971 1.000 16.44911 469 VAL A CA 1
ATOM 3735 C C . VAL A 1 469 ? 21.30677 29.10922 -3.35202 1.000 18.10895 469 VAL A C 1
ATOM 3736 O O . VAL A 1 469 ? 22.13951 28.38718 -3.90056 1.000 19.13518 469 VAL A O 1
ATOM 3740 N N . ILE A 1 470 ? 20.23249 28.61501 -2.73069 1.000 19.48211 470 ILE A N 1
ATOM 3741 C CA . ILE A 1 470 ? 20.07240 27.16484 -2.63137 1.000 19.05843 470 ILE A CA 1
ATOM 3742 C C . ILE A 1 470 ? 19.47363 26.60146 -3.91393 1.000 18.05434 470 ILE A C 1
ATOM 3743 O O . ILE A 1 470 ? 19.90405 25.54877 -4.39526 1.000 18.71332 470 ILE A O 1
ATOM 3748 N N . TYR A 1 471 ? 18.50443 27.30257 -4.50166 1.000 18.07152 471 TYR A N 1
ATOM 3749 C CA . TYR A 1 471 ? 17.73540 26.75381 -5.61345 1.000 16.58701 471 TYR A CA 1
ATOM 3750 C C . TYR A 1 471 ? 17.10924 27.88014 -6.42019 1.000 20.23331 471 TYR A C 1
ATOM 3751 O O . TYR A 1 471 ? 16.44475 28.75722 -5.85789 1.000 17.43731 471 TYR A O 1
ATOM 3760 N N . ILE A 1 472 ? 17.31733 27.84318 -7.73215 1.000 23.49531 472 ILE A N 1
ATOM 3761 C CA . ILE A 1 472 ? 16.56407 28.63890 -8.69395 1.000 24.57343 472 ILE A CA 1
ATOM 3762 C C . ILE A 1 472 ? 15.94125 27.65090 -9.66900 1.000 22.19147 472 ILE A C 1
ATOM 3763 O O . ILE A 1 472 ? 16.66039 26.82476 -10.23120 1.000 25.93717 472 ILE A O 1
ATOM 3768 N N . PRO A 1 473 ? 14.62927 27.66439 -9.87627 1.000 23.29666 473 PRO A N 1
ATOM 3769 C CA . PRO A 1 473 ? 14.02347 26.69048 -10.78702 1.000 25.36607 473 PRO A CA 1
ATOM 3770 C C . PRO A 1 473 ? 14.46267 26.93606 -12.21870 1.000 28.81581 473 PRO A C 1
ATOM 3771 O O . PRO A 1 473 ? 14.68211 28.08850 -12.62100 1.000 29.09372 473 PRO A O 1
ATOM 3775 N N . PRO A 1 474 ? 14.62767 25.86577 -13.01328 1.000 33.06182 474 PRO A N 1
ATOM 3776 C CA . PRO A 1 474 ? 14.93601 25.87109 -14.45081 1.000 39.40444 474 PRO A CA 1
ATOM 3777 C C . PRO A 1 474 ? 13.87100 26.55088 -15.31472 1.000 37.89368 474 PRO A C 1
ATOM 3778 O O . PRO A 1 474 ? 13.17209 27.46835 -14.87301 1.000 40.64710 474 PRO A O 1
#

B-factor: mean 17.2, std 6.28, range [6.38, 61.64]